Protein AF-A0AAV5RZD6-F1 (afdb_monomer_lite)

Secondary structure (DSSP, 8-state):
------PPPPPSS-PPP---EEEEEE-TTSTTTTTEETTEE-S---HHHHHHHHHHTTEEEEEEP--SHHHHHHHHHHHHHHTTT-SSEEEEEE---GGGGGGGTS-TTS------PPPP-------------------------------------SSSSTTSS-SS----THHHHHHHHTT---HHHHHTT------S-TTTHHHHTTS---HHHHHHHHHHHHT-SSHHHHHHHHHHHHHHHHHHHHHHHTTTT-TTEEEEEEEEEETT-TTTS-HHHHHHHHHHHHHHHHHH---PPEEEEEES-HHHHHHHHHHHHH-EEESS-TT-GGGGTT-SSPEEE---TT--EEE-S--S-HHHHHHHHHH-TTEEEEE-TTTTSSHHHHHHHHHS-GGGEEE---BTS----TTSGGGGTGGG---SS-SSSSEEE-HHHHTTS-GGGGGGEEETT---GGGHHHHHHHHHHHHT--HHHHHHHHHHHHHHHS--

pLDDT: mean 80.18, std 26.38, range [22.7, 98.88]

InterPro domains:
  IPR001130 3'-5' ssDNA/RNA exonuclease TatD-like [PF01026] (175-495)
  IPR001130 3'-5' ssDNA/RNA exonuclease TatD-like [cd01310] (241-495)
  IPR032466 Metal-dependent hydrolase [SSF51556] (19-496)
  IPR050891 TatD-type Metallo-dependent Hydrolase [PTHR10060] (20-494)

Structure (mmCIF, N/CA/C/O backbone):
data_AF-A0AAV5RZD6-F1
#
_entry.id   AF-A0AAV5RZD6-F1
#
loop_
_atom_site.group_PDB
_atom_site.id
_atom_site.type_symbol
_atom_site.label_atom_id
_atom_site.label_alt_id
_atom_site.label_comp_id
_atom_site.label_asym_id
_atom_site.label_entity_id
_atom_site.label_seq_id
_atom_site.pdbx_PDB_ins_code
_atom_site.Cartn_x
_atom_site.Cartn_y
_atom_site.Cartn_z
_atom_site.occupancy
_atom_site.B_iso_or_equiv
_atom_site.auth_seq_id
_atom_site.auth_comp_id
_atom_site.auth_asym_id
_atom_site.auth_atom_id
_atom_site.pdbx_PDB_model_num
ATOM 1 N N . MET A 1 1 ? -0.830 -40.159 2.255 1.00 34.69 1 MET A N 1
ATOM 2 C CA . MET A 1 1 ? -0.868 -40.076 0.776 1.00 34.69 1 MET A CA 1
ATOM 3 C C . MET A 1 1 ? -0.425 -38.681 0.371 1.00 34.69 1 MET A C 1
ATOM 5 O O . MET A 1 1 ? -0.918 -37.733 0.970 1.00 34.69 1 MET A O 1
ATOM 9 N N . SER A 1 2 ? 0.496 -38.542 -0.586 1.00 35.19 2 SER A N 1
ATOM 10 C CA . SER A 1 2 ? 0.876 -37.221 -1.109 1.00 35.19 2 SER A CA 1
ATOM 11 C C . SER A 1 2 ? -0.242 -36.677 -2.001 1.00 35.19 2 SER A C 1
ATOM 13 O O . SER A 1 2 ? -0.682 -37.373 -2.916 1.00 35.19 2 SER A O 1
ATOM 15 N N . LYS A 1 3 ? -0.715 -35.453 -1.739 1.00 37.97 3 LYS A N 1
ATOM 16 C CA . LYS A 1 3 ? -1.612 -34.739 -2.656 1.00 37.97 3 LYS A CA 1
ATOM 17 C C . LYS A 1 3 ? -0.750 -34.080 -3.731 1.00 37.97 3 LYS A C 1
ATOM 19 O O . LYS A 1 3 ? -0.113 -33.066 -3.464 1.00 37.97 3 LYS A O 1
ATOM 24 N N . GLN A 1 4 ? -0.722 -34.654 -4.933 1.00 37.75 4 GLN A N 1
ATOM 25 C CA . GLN A 1 4 ? -0.106 -33.988 -6.080 1.00 37.75 4 GLN A CA 1
ATOM 26 C C . GLN A 1 4 ? -0.839 -32.672 -6.365 1.00 37.75 4 GLN A C 1
ATOM 28 O O . GLN A 1 4 ? -2.060 -32.657 -6.522 1.00 37.75 4 GLN A O 1
ATOM 33 N N . ILE A 1 5 ? -0.082 -31.578 -6.444 1.00 41.69 5 ILE A N 1
ATOM 34 C CA . ILE A 1 5 ? -0.579 -30.296 -6.948 1.00 41.69 5 ILE A CA 1
ATOM 35 C C . ILE A 1 5 ? -0.879 -30.488 -8.447 1.00 41.69 5 ILE A C 1
ATOM 37 O O . ILE A 1 5 ? -0.025 -31.031 -9.159 1.00 41.69 5 ILE A O 1
ATOM 41 N N . PRO A 1 6 ? -2.068 -30.102 -8.948 1.00 45.06 6 PRO A N 1
ATOM 42 C CA . PRO A 1 6 ? -2.408 -30.285 -10.352 1.00 45.06 6 PRO A CA 1
ATOM 43 C C . PRO A 1 6 ? -1.520 -29.399 -11.232 1.00 45.06 6 PRO A C 1
ATOM 45 O O . PRO A 1 6 ? -1.616 -28.174 -11.192 1.00 45.06 6 PRO A O 1
ATOM 48 N N . ARG A 1 7 ? -0.664 -30.024 -12.049 1.00 51.38 7 ARG A N 1
ATOM 49 C CA . ARG A 1 7 ? 0.114 -29.317 -13.075 1.00 51.38 7 ARG A CA 1
ATOM 50 C C . ARG A 1 7 ? -0.834 -28.660 -14.074 1.00 51.38 7 ARG A C 1
ATOM 52 O O . ARG A 1 7 ? -1.718 -29.326 -14.612 1.00 51.38 7 ARG A O 1
ATOM 59 N N . TYR A 1 8 ? -0.610 -27.381 -14.359 1.00 62.25 8 TYR A N 1
ATOM 60 C CA . TYR A 1 8 ? -1.312 -26.683 -15.429 1.00 62.25 8 TYR A CA 1
ATOM 61 C C . TYR A 1 8 ? -0.941 -27.299 -16.785 1.00 62.25 8 TYR A C 1
ATOM 63 O O . TYR A 1 8 ? 0.228 -27.311 -17.172 1.00 62.25 8 TYR A O 1
ATOM 71 N N . LEU A 1 9 ? -1.938 -27.816 -17.504 1.00 49.22 9 LEU A N 1
ATOM 72 C CA . LEU A 1 9 ? -1.800 -28.187 -18.910 1.00 49.22 9 LEU A CA 1
ATOM 73 C C . LEU A 1 9 ? -2.199 -26.972 -19.762 1.00 49.22 9 LEU A C 1
ATOM 75 O O . LEU A 1 9 ? -3.281 -26.423 -19.533 1.00 49.22 9 LEU A O 1
ATOM 79 N N . PRO A 1 10 ? -1.366 -26.530 -20.721 1.00 47.91 10 PRO A N 1
ATOM 80 C CA . PRO A 1 10 ? -1.731 -25.431 -21.606 1.00 47.91 10 PRO A CA 1
ATOM 81 C C . PRO A 1 10 ? -2.919 -25.825 -22.505 1.00 47.91 10 PRO A C 1
ATOM 83 O O . PRO A 1 10 ? -3.055 -27.000 -22.860 1.00 47.91 10 PRO A O 1
ATOM 86 N N . PRO A 1 11 ? -3.785 -24.866 -22.882 1.00 48.25 11 PRO A N 1
ATOM 87 C CA . PRO A 1 11 ? -4.905 -25.127 -23.782 1.00 48.25 11 PRO A CA 1
ATOM 88 C C . PRO A 1 11 ? -4.427 -25.503 -25.200 1.00 48.25 11 PRO A C 1
ATOM 90 O O . PRO A 1 11 ? -3.323 -25.117 -25.594 1.00 48.25 11 PRO A O 1
ATOM 93 N N . PRO A 1 12 ? -5.249 -26.232 -25.980 1.00 54.62 12 PRO A N 1
ATOM 94 C CA . PRO A 1 12 ? -4.959 -26.512 -27.384 1.00 54.62 12 PRO A CA 1
ATOM 95 C C . PRO A 1 12 ? -5.005 -25.227 -28.230 1.00 54.62 12 PRO A C 1
ATOM 97 O O . PRO A 1 12 ? -5.844 -24.361 -27.997 1.00 54.62 12 PRO A O 1
ATOM 100 N N . ASP A 1 13 ? -4.102 -25.165 -29.211 1.00 52.75 13 ASP A N 1
ATOM 101 C CA . ASP A 1 13 ? -3.718 -24.012 -30.043 1.00 52.75 13 ASP A CA 1
ATOM 102 C C . ASP A 1 13 ? -3.213 -22.756 -29.287 1.00 52.75 13 ASP A C 1
ATOM 104 O O . ASP A 1 13 ? -3.977 -22.041 -28.630 1.00 52.75 13 ASP A O 1
ATOM 108 N N . PRO A 1 14 ? -1.908 -22.420 -29.399 1.00 51.06 14 PRO A N 1
ATOM 109 C CA . PRO A 1 14 ? -1.329 -21.295 -28.684 1.00 51.06 14 PRO A CA 1
ATOM 110 C C . PRO A 1 14 ? -1.599 -19.962 -29.395 1.00 51.06 14 PRO A C 1
ATOM 112 O O . PRO A 1 14 ? -0.888 -19.563 -30.318 1.00 51.06 14 PRO A O 1
ATOM 115 N N . GLN A 1 15 ? -2.526 -19.177 -28.842 1.00 55.84 15 GLN A N 1
ATOM 116 C CA . GLN A 1 15 ? -2.281 -17.733 -28.762 1.00 55.84 15 GLN A CA 1
ATOM 117 C C . GLN A 1 15 ? -0.911 -17.534 -28.081 1.00 55.84 15 GLN A C 1
ATOM 119 O O . GLN A 1 15 ? -0.702 -18.110 -27.007 1.00 55.84 15 GLN A O 1
ATOM 124 N N . PRO A 1 16 ? 0.037 -16.776 -28.666 1.00 71.44 16 PRO A N 1
ATOM 125 C CA . PRO A 1 16 ? 1.354 -16.598 -28.066 1.00 71.44 16 PRO A CA 1
ATOM 126 C C . PRO A 1 16 ? 1.201 -15.958 -26.683 1.00 71.44 16 PRO A C 1
ATOM 128 O O . PRO A 1 16 ? 0.527 -14.935 -26.536 1.00 71.44 16 PRO A O 1
ATOM 131 N N . TYR A 1 17 ? 1.799 -16.583 -25.664 1.00 80.00 17 TYR A N 1
ATOM 132 C CA . TYR A 1 17 ? 1.647 -16.148 -24.277 1.00 80.00 17 TYR A CA 1
ATOM 133 C C . TYR A 1 17 ? 2.052 -14.676 -24.125 1.00 80.00 17 TYR A C 1
ATOM 135 O O . TYR A 1 17 ? 3.181 -14.287 -24.424 1.00 80.00 17 TYR A O 1
ATOM 143 N N . SER A 1 18 ? 1.113 -13.854 -23.652 1.00 86.38 18 SER A N 1
ATOM 144 C CA . SER A 1 18 ? 1.343 -12.442 -23.365 1.00 86.38 18 SER A CA 1
ATOM 145 C C . SER A 1 18 ? 1.209 -12.228 -21.859 1.00 86.38 18 SER A C 1
ATOM 147 O O . SER A 1 18 ? 0.095 -12.370 -21.341 1.00 86.38 18 SER A O 1
ATOM 149 N N . PRO A 1 19 ? 2.297 -11.884 -21.143 1.00 92.50 19 PRO A N 1
ATOM 150 C CA . PRO A 1 19 ? 2.231 -11.664 -19.707 1.00 92.50 19 PRO A CA 1
ATOM 151 C C . PRO A 1 19 ? 1.311 -10.488 -19.356 1.00 92.50 19 PRO A C 1
ATOM 153 O O . PRO A 1 19 ? 0.953 -9.634 -20.186 1.00 92.50 19 PRO A O 1
ATOM 156 N N . ARG A 1 20 ? 0.888 -10.468 -18.093 1.00 95.81 20 ARG A N 1
ATOM 157 C CA . ARG A 1 20 ? -0.020 -9.467 -17.537 1.00 95.81 20 ARG A CA 1
ATOM 158 C C . ARG A 1 20 ? 0.435 -9.133 -16.127 1.00 95.81 20 ARG A C 1
ATOM 160 O O . ARG A 1 20 ? 0.217 -9.920 -15.214 1.00 95.81 20 ARG A O 1
ATOM 167 N N . TYR A 1 21 ? 1.061 -7.975 -15.958 1.00 98.12 21 TYR A N 1
ATOM 168 C CA . TYR A 1 21 ? 1.438 -7.499 -14.632 1.00 98.12 21 TYR A CA 1
ATOM 169 C C . TYR A 1 21 ? 0.338 -6.596 -14.068 1.00 98.12 21 TYR A C 1
ATOM 171 O O . TYR A 1 21 ? -0.184 -5.719 -14.766 1.00 98.12 21 TYR A O 1
ATOM 179 N N . TYR A 1 22 ? -0.005 -6.841 -12.808 1.00 98.75 22 TYR A N 1
ATOM 180 C CA . TYR A 1 22 ? -0.752 -5.934 -11.948 1.00 98.75 22 TYR A CA 1
ATOM 181 C C . TYR A 1 22 ? 0.260 -5.478 -10.900 1.00 98.75 22 TYR A C 1
ATOM 183 O O . TYR A 1 22 ? 0.656 -6.296 -10.074 1.00 98.75 22 TYR A O 1
ATOM 191 N N . ASP A 1 23 ? 0.703 -4.226 -10.968 1.00 98.81 23 ASP A N 1
ATOM 192 C CA . ASP A 1 23 ? 1.562 -3.633 -9.937 1.00 98.81 23 ASP A CA 1
ATOM 193 C C . ASP A 1 23 ? 0.666 -3.163 -8.785 1.00 98.81 23 ASP A C 1
ATOM 195 O O . ASP A 1 23 ? -0.265 -2.385 -9.028 1.00 98.81 23 ASP A O 1
ATOM 199 N N . ILE A 1 24 ? 0.852 -3.700 -7.575 1.00 98.75 24 ILE A N 1
ATOM 200 C CA . ILE A 1 24 ? -0.034 -3.383 -6.442 1.00 98.75 24 ILE A CA 1
ATOM 201 C C . ILE A 1 24 ? 0.401 -2.145 -5.641 1.00 98.75 24 ILE A C 1
ATOM 203 O O . ILE A 1 24 ? -0.408 -1.661 -4.859 1.00 98.75 24 ILE A O 1
ATOM 207 N N . GLY A 1 25 ? 1.616 -1.628 -5.850 1.00 97.69 25 GLY A N 1
ATOM 208 C CA . GLY A 1 25 ? 2.176 -0.510 -5.087 1.00 97.69 25 GLY A CA 1
ATOM 209 C C . GLY A 1 25 ? 2.971 0.428 -5.987 1.00 97.69 25 GLY A C 1
ATOM 210 O O . GLY A 1 25 ? 4.081 0.105 -6.416 1.00 97.69 25 GLY A O 1
ATOM 211 N N . MET A 1 26 ? 2.390 1.589 -6.296 1.00 97.50 26 MET A N 1
ATOM 212 C CA . MET A 1 26 ? 2.958 2.570 -7.221 1.00 97.50 26 MET A CA 1
ATOM 213 C C . MET A 1 26 ? 2.661 4.007 -6.772 1.00 97.50 26 MET A C 1
ATOM 215 O O . MET A 1 26 ? 1.547 4.514 -6.931 1.00 97.50 26 MET A O 1
ATOM 219 N N . ASN A 1 27 ? 3.698 4.699 -6.305 1.00 97.38 27 ASN A N 1
ATOM 220 C CA . ASN A 1 27 ? 3.631 6.041 -5.729 1.00 97.38 27 ASN A CA 1
ATOM 221 C C . ASN A 1 27 ? 3.638 7.120 -6.835 1.00 97.38 27 ASN A C 1
ATOM 223 O O . ASN A 1 27 ? 4.553 7.936 -6.932 1.00 97.38 27 ASN A O 1
ATOM 227 N N . LEU A 1 28 ? 2.654 7.104 -7.746 1.00 96.62 28 LEU A N 1
ATOM 228 C CA . LEU A 1 28 ? 2.636 7.974 -8.942 1.00 96.62 28 LEU A CA 1
ATOM 229 C C . LEU A 1 28 ? 2.503 9.478 -8.619 1.00 96.62 28 LEU A C 1
ATOM 231 O O . LEU A 1 28 ? 2.850 10.325 -9.445 1.00 96.62 28 LEU A O 1
ATOM 235 N N . THR A 1 29 ? 2.026 9.811 -7.422 1.00 95.69 29 THR A N 1
ATOM 236 C CA . THR A 1 29 ? 2.018 11.163 -6.846 1.00 95.69 29 THR A CA 1
ATOM 237 C C . THR A 1 29 ? 3.412 11.700 -6.521 1.00 95.69 29 THR A C 1
ATOM 239 O O . THR A 1 29 ? 3.565 12.924 -6.461 1.00 95.69 29 THR A O 1
ATOM 242 N N . ASP A 1 30 ? 4.423 10.832 -6.377 1.00 96.56 30 ASP A N 1
ATOM 243 C CA . ASP A 1 30 ? 5.760 11.228 -5.942 1.00 96.56 30 ASP A CA 1
ATOM 244 C C . ASP A 1 30 ? 6.400 12.303 -6.840 1.00 96.56 30 ASP A C 1
ATOM 246 O O . ASP A 1 30 ? 6.310 12.332 -8.077 1.00 96.56 30 ASP A O 1
ATOM 250 N N . THR A 1 31 ? 7.112 13.202 -6.165 1.00 96.56 31 THR A N 1
ATOM 251 C CA . THR A 1 31 ? 7.762 14.378 -6.739 1.00 96.56 31 THR A CA 1
ATOM 252 C C . THR A 1 31 ? 8.726 14.047 -7.890 1.00 96.56 31 THR A C 1
ATOM 254 O O . THR A 1 31 ? 8.816 14.829 -8.842 1.00 96.56 31 THR A O 1
ATOM 257 N N . MET A 1 32 ? 9.357 12.867 -7.903 1.00 98.06 32 MET A N 1
ATOM 258 C CA . MET A 1 32 ? 10.262 12.419 -8.966 1.00 98.06 32 MET A CA 1
ATOM 259 C C . MET A 1 32 ? 9.551 12.145 -10.297 1.00 98.06 32 MET A C 1
ATOM 261 O O . MET A 1 32 ? 10.177 12.293 -11.351 1.00 98.06 32 MET A O 1
ATOM 265 N N . PHE A 1 33 ? 8.258 11.803 -10.303 1.00 97.75 33 PHE A N 1
ATOM 266 C CA . PHE A 1 33 ? 7.456 11.689 -11.536 1.00 97.75 33 PHE A CA 1
ATOM 267 C C . PHE A 1 33 ? 6.948 13.050 -12.034 1.00 97.75 33 PHE A C 1
ATOM 269 O O . PHE A 1 33 ? 6.760 13.251 -13.238 1.00 97.75 33 PHE A O 1
ATOM 276 N N . ARG A 1 34 ? 6.840 14.029 -11.125 1.00 96.94 34 ARG A N 1
ATOM 277 C CA . ARG A 1 34 ? 6.717 15.461 -11.453 1.00 96.94 34 ARG A CA 1
ATOM 278 C C . ARG A 1 34 ? 8.063 16.097 -11.862 1.00 96.94 34 ARG A C 1
ATOM 280 O O . ARG A 1 34 ? 8.082 17.252 -12.280 1.00 96.94 34 ARG A O 1
ATOM 287 N N . GLY A 1 35 ? 9.171 15.351 -11.796 1.00 97.12 35 GLY A N 1
ATOM 288 C CA . GLY A 1 35 ? 10.519 15.781 -12.188 1.00 97.12 35 GLY A CA 1
ATOM 289 C C . GLY A 1 35 ? 11.259 16.641 -11.156 1.00 97.12 35 GLY A C 1
ATOM 290 O O . GLY A 1 35 ? 12.258 17.288 -11.491 1.00 97.12 35 GLY A O 1
ATOM 291 N N . ILE A 1 36 ? 10.783 16.634 -9.911 1.00 97.94 36 ILE A N 1
ATOM 292 C CA . ILE A 1 36 ? 11.362 17.295 -8.739 1.00 97.94 36 ILE A CA 1
ATOM 293 C C . ILE A 1 36 ? 12.162 16.259 -7.938 1.00 97.94 36 ILE A C 1
ATOM 295 O O . ILE A 1 36 ? 11.729 15.128 -7.767 1.00 97.94 36 ILE A O 1
ATOM 299 N N . TYR A 1 37 ? 13.349 16.626 -7.455 1.00 96.38 37 TYR A N 1
ATOM 300 C CA . TYR A 1 37 ? 14.196 15.745 -6.646 1.00 96.38 37 TYR A CA 1
ATOM 301 C C . TYR A 1 37 ? 14.869 16.565 -5.545 1.00 96.38 37 TYR A C 1
ATOM 303 O O . TYR A 1 37 ? 15.659 17.457 -5.860 1.00 96.38 37 TYR A O 1
ATOM 311 N N . HIS A 1 38 ? 14.596 16.238 -4.277 1.00 92.62 38 HIS A N 1
ATOM 312 C CA . HIS A 1 38 ? 15.053 17.000 -3.100 1.00 92.62 38 HIS A CA 1
ATOM 313 C C . HIS A 1 38 ? 14.680 18.494 -3.228 1.00 92.62 38 HIS A C 1
ATOM 315 O O . HIS A 1 38 ? 15.542 19.362 -3.342 1.00 92.62 38 HIS A O 1
ATOM 321 N N . GLY A 1 39 ? 13.379 18.775 -3.374 1.00 94.12 39 GLY A N 1
ATOM 322 C CA . GLY A 1 39 ? 12.822 20.126 -3.557 1.00 94.12 39 GLY A CA 1
ATOM 323 C C . GLY A 1 39 ? 13.102 20.803 -4.910 1.00 94.12 39 GLY A C 1
ATOM 324 O O . GLY A 1 39 ? 12.415 21.753 -5.271 1.00 94.12 39 GLY A O 1
ATOM 325 N N . LYS A 1 40 ? 14.068 20.323 -5.706 1.00 97.00 40 LYS A N 1
ATOM 326 C CA . LYS A 1 40 ? 14.514 20.994 -6.939 1.00 97.00 40 LYS A CA 1
ATOM 327 C C . LYS A 1 40 ? 13.950 20.365 -8.214 1.00 97.00 40 LYS A C 1
ATOM 329 O O . LYS A 1 40 ? 14.150 19.177 -8.460 1.00 97.00 40 LYS A O 1
ATOM 334 N N . GLN A 1 41 ? 13.334 21.176 -9.077 1.00 97.94 41 GLN A N 1
ATOM 335 C CA . GLN A 1 41 ? 12.940 20.782 -10.436 1.00 97.94 41 GLN A CA 1
ATOM 336 C C . GLN A 1 41 ? 14.182 20.469 -11.298 1.00 97.94 41 GLN A C 1
ATOM 338 O O . GLN A 1 41 ? 15.112 21.275 -11.371 1.00 97.94 41 GLN A O 1
ATOM 343 N N . TYR A 1 42 ? 14.195 19.317 -11.977 1.00 97.81 42 TYR A N 1
ATOM 344 C CA . TYR A 1 42 ? 15.262 18.905 -12.908 1.00 97.81 42 TYR A CA 1
ATOM 345 C C . TYR A 1 42 ? 14.778 18.659 -14.341 1.00 97.81 42 TYR A C 1
ATOM 347 O O . TYR A 1 42 ? 15.563 18.813 -15.275 1.00 97.81 42 TYR A O 1
ATOM 355 N N . HIS A 1 43 ? 13.517 18.267 -14.516 1.00 97.75 43 HIS A N 1
ATOM 356 C CA . HIS A 1 43 ? 12.842 18.105 -15.806 1.00 97.75 43 HIS A CA 1
ATOM 357 C C . HIS A 1 43 ? 11.336 18.338 -15.631 1.00 97.75 43 HIS A C 1
ATOM 359 O O . HIS A 1 43 ? 10.850 18.312 -14.506 1.00 97.75 43 HIS A O 1
ATOM 365 N N . ALA A 1 44 ? 10.589 18.571 -16.713 1.00 97.69 44 ALA A N 1
ATOM 366 C CA . ALA A 1 44 ? 9.122 18.580 -16.660 1.00 97.69 44 ALA A CA 1
ATOM 367 C C . ALA A 1 44 ? 8.568 17.180 -16.291 1.00 97.69 44 ALA A C 1
ATOM 369 O O . ALA A 1 44 ? 9.280 16.193 -16.504 1.00 97.69 44 ALA A O 1
ATOM 370 N N . PRO A 1 45 ? 7.321 17.052 -15.796 1.00 97.38 45 PRO A N 1
ATOM 371 C CA . PRO A 1 45 ? 6.704 15.752 -15.516 1.00 97.38 45 PRO A CA 1
ATOM 372 C C . PRO A 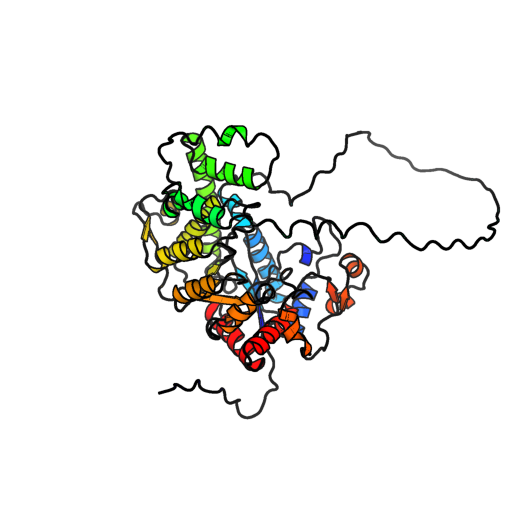1 45 ? 6.738 14.793 -16.719 1.00 97.38 45 PRO A C 1
ATOM 374 O O . PRO A 1 45 ? 6.555 15.225 -17.862 1.00 97.38 45 PRO A O 1
ATOM 377 N N . ASP A 1 46 ? 6.944 13.496 -16.469 1.00 97.44 46 ASP A N 1
ATOM 378 C CA . ASP A 1 46 ? 7.004 12.436 -17.498 1.00 97.44 46 ASP A CA 1
ATOM 379 C C . ASP A 1 46 ? 6.064 11.246 -17.226 1.00 97.44 46 ASP A C 1
ATOM 381 O O . ASP A 1 46 ? 6.270 10.142 -17.721 1.00 97.44 46 ASP A O 1
ATOM 385 N N . ILE A 1 47 ? 4.995 11.480 -16.455 1.00 97.19 47 ILE A N 1
ATOM 386 C CA . ILE A 1 47 ? 3.943 10.491 -16.157 1.00 97.19 47 ILE A CA 1
ATOM 387 C C . ILE A 1 47 ? 3.389 9.790 -17.421 1.00 97.19 47 ILE A C 1
ATOM 389 O O . ILE A 1 47 ? 3.299 8.561 -17.397 1.00 97.19 47 ILE A O 1
ATOM 393 N N . PRO A 1 48 ? 3.051 10.477 -18.537 1.00 96.44 48 PRO A N 1
ATOM 394 C CA . PRO A 1 48 ? 2.575 9.800 -19.749 1.00 96.44 48 PRO A CA 1
ATOM 395 C C . PRO A 1 48 ? 3.588 8.792 -20.307 1.00 96.44 48 PRO A C 1
ATOM 397 O O . PRO A 1 48 ? 3.216 7.696 -20.732 1.00 96.44 48 PRO A O 1
ATOM 400 N N . GLU A 1 49 ? 4.873 9.139 -20.267 1.00 96.94 49 GLU A N 1
ATOM 401 C CA . GLU A 1 49 ? 5.964 8.284 -20.707 1.00 96.94 49 GLU A CA 1
ATOM 402 C C . GLU A 1 49 ? 6.195 7.119 -19.734 1.00 96.94 49 GLU A C 1
ATOM 404 O O . GLU A 1 49 ? 6.301 5.992 -20.205 1.00 96.94 49 GLU A O 1
ATOM 409 N N . VAL A 1 50 ? 6.164 7.332 -18.409 1.00 97.75 50 VAL A N 1
ATOM 410 C CA . VAL A 1 50 ? 6.210 6.253 -17.391 1.00 97.75 50 VAL A CA 1
ATOM 411 C C . VAL A 1 50 ? 5.086 5.235 -17.623 1.00 97.75 50 VAL A C 1
ATOM 413 O O . VAL A 1 50 ? 5.329 4.028 -17.685 1.00 97.75 50 VAL A O 1
ATOM 416 N N . LEU A 1 51 ? 3.847 5.706 -17.802 1.00 97.88 51 LEU A N 1
ATOM 417 C CA . LEU A 1 51 ? 2.684 4.838 -18.010 1.00 97.88 51 LEU A CA 1
ATOM 418 C C . LEU A 1 51 ? 2.752 4.096 -19.353 1.00 97.88 51 LEU A C 1
ATOM 420 O O . LEU A 1 51 ? 2.393 2.916 -19.424 1.00 97.88 51 LEU A O 1
ATOM 424 N N . LYS A 1 52 ? 3.263 4.736 -20.415 1.00 96.19 52 LYS A N 1
ATOM 425 C CA . LYS A 1 52 ? 3.533 4.049 -21.686 1.00 96.19 52 LYS A CA 1
ATOM 426 C C . LYS A 1 52 ? 4.643 3.006 -21.541 1.00 96.19 52 LYS A C 1
ATOM 428 O O . LYS A 1 52 ? 4.439 1.870 -21.970 1.00 96.19 52 LYS A O 1
ATOM 433 N N . ARG A 1 53 ? 5.756 3.335 -20.878 1.00 95.81 53 ARG A N 1
ATOM 434 C CA . ARG A 1 53 ? 6.846 2.391 -20.591 1.00 95.81 53 ARG A CA 1
ATOM 435 C C . ARG A 1 53 ? 6.332 1.170 -19.827 1.00 95.81 53 ARG A C 1
ATOM 437 O O . ARG A 1 53 ? 6.699 0.048 -20.172 1.00 95.81 53 ARG A O 1
ATOM 444 N N . ALA A 1 54 ? 5.429 1.360 -18.862 1.00 96.06 54 ALA A N 1
ATOM 445 C CA . ALA A 1 54 ? 4.754 0.277 -18.143 1.00 96.06 54 ALA A CA 1
ATOM 446 C C . ALA A 1 54 ? 3.893 -0.601 -19.071 1.00 96.06 54 ALA A C 1
ATOM 448 O O . ALA A 1 54 ? 4.026 -1.828 -19.063 1.00 96.06 54 ALA A O 1
ATOM 449 N N . ARG A 1 55 ? 3.058 0.007 -19.927 1.00 95.62 55 ARG A N 1
ATOM 450 C CA . ARG A 1 55 ? 2.228 -0.727 -20.900 1.00 95.62 55 ARG A CA 1
ATOM 451 C C . ARG A 1 55 ? 3.060 -1.566 -21.869 1.00 95.62 55 ARG A C 1
ATOM 453 O O . ARG A 1 55 ? 2.716 -2.721 -22.128 1.00 95.62 55 ARG A O 1
ATOM 460 N N . ASP A 1 56 ? 4.144 -0.996 -22.383 1.00 93.44 56 ASP A N 1
ATOM 461 C CA . ASP A 1 56 ? 5.059 -1.642 -23.330 1.00 93.44 56 ASP A CA 1
ATOM 462 C C . ASP A 1 56 ? 5.885 -2.771 -22.665 1.00 93.44 56 ASP A C 1
ATOM 464 O O . ASP A 1 56 ? 6.385 -3.675 -23.339 1.00 93.44 56 ASP A O 1
ATOM 468 N N . ARG A 1 57 ? 5.970 -2.788 -21.323 1.00 92.44 57 ARG A N 1
ATOM 469 C CA . ARG A 1 57 ? 6.452 -3.925 -20.512 1.00 92.44 57 ARG A CA 1
ATOM 470 C C . ARG A 1 57 ? 5.320 -4.789 -19.933 1.00 92.44 57 ARG A C 1
ATOM 472 O O . ARG A 1 57 ? 5.492 -5.479 -18.935 1.00 92.44 57 ARG A O 1
ATOM 479 N N . HIS A 1 58 ? 4.165 -4.805 -20.601 1.00 95.00 58 HIS A N 1
ATOM 480 C CA . HIS A 1 58 ? 3.007 -5.663 -20.317 1.00 95.00 58 HIS A CA 1
ATOM 481 C C . HIS A 1 58 ? 2.300 -5.442 -18.969 1.00 95.00 58 HIS A C 1
ATOM 483 O O . HIS A 1 58 ? 1.444 -6.252 -18.587 1.00 95.00 58 HIS A O 1
ATOM 489 N N . VAL A 1 59 ? 2.577 -4.335 -18.275 1.00 97.12 59 VAL A N 1
ATOM 490 C CA . VAL A 1 59 ? 1.736 -3.895 -17.158 1.00 97.12 59 VAL A CA 1
ATOM 491 C C . VAL A 1 59 ? 0.357 -3.545 -17.706 1.00 97.12 59 VAL A C 1
ATOM 493 O O . VAL A 1 59 ? 0.214 -2.868 -18.729 1.00 97.12 59 VAL A O 1
ATOM 496 N N . ARG A 1 60 ? -0.680 -4.087 -17.069 1.00 97.81 60 ARG A N 1
ATOM 497 C CA . ARG A 1 60 ? -2.079 -3.887 -17.471 1.00 97.81 60 ARG A CA 1
ATOM 498 C C . ARG A 1 60 ? -2.809 -2.994 -16.486 1.00 97.81 60 ARG A C 1
ATOM 500 O O . ARG A 1 60 ? -3.633 -2.200 -16.932 1.00 97.81 60 ARG A O 1
ATOM 507 N N . THR A 1 61 ? -2.450 -3.099 -15.209 1.00 98.50 61 THR A N 1
ATOM 508 C CA . THR A 1 61 ? -3.105 -2.424 -14.092 1.00 98.50 61 THR A CA 1
ATOM 509 C C . THR A 1 61 ? -2.064 -1.928 -13.088 1.00 98.50 61 THR A C 1
ATOM 511 O O . THR A 1 61 ? -1.089 -2.633 -12.827 1.00 98.50 61 THR A O 1
ATOM 514 N N . LEU A 1 62 ? -2.288 -0.736 -12.538 1.00 98.69 62 LEU A N 1
ATOM 515 C CA . LEU A 1 62 ? -1.574 -0.170 -11.394 1.00 98.69 62 LEU A CA 1
ATOM 516 C C . LEU A 1 62 ? -2.586 0.090 -10.273 1.00 98.69 62 LEU A C 1
ATOM 518 O O . LEU A 1 62 ? -3.622 0.708 -10.533 1.00 98.69 62 LEU A O 1
ATOM 522 N N . LEU A 1 63 ? -2.280 -0.328 -9.047 1.00 98.81 63 LEU A N 1
ATOM 523 C CA . LEU A 1 63 ? -2.872 0.252 -7.843 1.00 98.81 63 LEU A CA 1
ATOM 524 C C . LEU A 1 63 ? -1.926 1.346 -7.341 1.00 98.81 63 LEU A C 1
ATOM 526 O O . LEU A 1 63 ? -0.751 1.099 -7.085 1.00 98.81 63 LEU A O 1
ATOM 530 N N . LEU A 1 64 ? -2.441 2.568 -7.287 1.00 98.62 64 LEU A N 1
ATOM 531 C CA . LEU A 1 64 ? -1.702 3.751 -6.881 1.00 98.62 64 LEU A CA 1
ATOM 532 C C . LEU A 1 64 ? -1.921 4.016 -5.391 1.00 98.62 64 LEU A C 1
ATOM 534 O O . LEU A 1 64 ? -3.059 3.961 -4.917 1.00 98.62 64 LEU A O 1
ATOM 538 N N . THR A 1 65 ? -0.840 4.307 -4.680 1.00 97.69 65 THR A N 1
ATOM 539 C CA . THR A 1 65 ? -0.808 4.512 -3.229 1.00 97.69 65 THR A CA 1
ATOM 540 C C . THR A 1 65 ? -1.092 5.967 -2.858 1.00 97.69 65 THR A C 1
ATOM 542 O O . THR A 1 65 ? -0.559 6.891 -3.470 1.00 97.69 65 THR A O 1
ATOM 545 N N . GLY A 1 66 ? -1.956 6.169 -1.861 1.00 96.81 66 GLY A N 1
ATOM 546 C CA . GLY A 1 66 ? -2.157 7.447 -1.176 1.00 96.81 66 GLY A CA 1
ATOM 547 C C . GLY A 1 66 ? -1.708 7.336 0.280 1.00 96.81 66 GLY A C 1
ATOM 548 O O . GLY A 1 66 ? -2.210 6.469 0.999 1.00 96.81 66 GLY A O 1
ATOM 549 N N . SER A 1 67 ? -0.776 8.198 0.700 1.00 96.25 67 SER A N 1
ATOM 550 C CA . SER A 1 67 ? -0.113 8.123 2.015 1.00 96.25 67 SER A CA 1
ATOM 551 C C . SER A 1 67 ? -0.684 9.094 3.057 1.00 96.25 67 SER A C 1
ATOM 553 O O . SER A 1 67 ? -0.315 9.020 4.226 1.00 96.25 67 SER A O 1
ATOM 555 N N . SER A 1 68 ? -1.559 10.017 2.654 1.00 97.75 68 SER A N 1
ATOM 556 C CA . SER A 1 68 ? -2.227 10.991 3.529 1.00 97.75 68 SER A CA 1
ATOM 557 C C . SER A 1 68 ? -3.619 11.349 3.003 1.00 97.75 68 SER A C 1
ATOM 559 O O . SER A 1 68 ? -3.971 11.015 1.864 1.00 97.75 68 SER A O 1
ATOM 561 N N . ILE A 1 69 ? -4.416 12.071 3.796 1.00 97.38 69 ILE A N 1
ATOM 562 C CA . ILE A 1 69 ? -5.730 12.592 3.392 1.00 97.38 69 ILE A CA 1
ATOM 563 C C . ILE A 1 69 ? -5.592 13.485 2.151 1.00 97.38 69 ILE A C 1
ATOM 565 O O . ILE A 1 69 ? -6.337 13.312 1.185 1.00 97.38 69 ILE A O 1
ATOM 569 N N . GLU A 1 70 ? -4.636 14.417 2.146 1.00 95.19 70 GLU A N 1
ATOM 570 C CA . GLU A 1 70 ? -4.438 15.348 1.025 1.00 95.19 70 GLU A CA 1
ATOM 571 C C . GLU A 1 70 ? -3.791 14.670 -0.192 1.00 95.19 70 GLU A C 1
ATOM 573 O O . GLU A 1 70 ? -4.246 14.869 -1.320 1.00 95.19 70 GLU A O 1
ATOM 578 N N . GLU A 1 71 ? -2.809 13.782 -0.007 1.00 96.00 71 GLU A N 1
ATOM 579 C CA . GLU A 1 71 ? -2.259 13.026 -1.137 1.00 96.00 71 GLU A CA 1
ATOM 580 C C . GLU A 1 71 ? -3.329 12.130 -1.776 1.00 96.00 71 GLU A C 1
ATOM 582 O O . GLU A 1 71 ? -3.437 12.082 -3.002 1.00 96.00 71 GLU A O 1
ATOM 587 N N . SER A 1 72 ? -4.200 11.515 -0.969 1.00 98.19 72 SER A N 1
ATOM 588 C CA . SER A 1 72 ? -5.364 10.770 -1.459 1.00 98.19 72 SER A CA 1
ATOM 589 C C . SER A 1 72 ? -6.293 11.651 -2.309 1.00 98.19 72 SER A C 1
ATOM 591 O O . SER A 1 72 ? -6.781 11.203 -3.349 1.00 98.19 72 SER A O 1
ATOM 593 N N . ARG A 1 73 ? -6.517 12.924 -1.937 1.00 97.88 73 ARG A N 1
ATOM 594 C CA . ARG A 1 73 ? -7.297 13.883 -2.752 1.00 97.88 73 ARG A CA 1
ATOM 595 C C . ARG A 1 73 ? -6.612 14.186 -4.085 1.00 97.88 73 ARG A C 1
ATOM 597 O O . ARG A 1 73 ? -7.268 14.132 -5.131 1.00 97.88 73 ARG A O 1
ATOM 604 N N . GLN A 1 74 ? -5.306 14.458 -4.071 1.00 96.75 74 GLN A N 1
ATOM 605 C CA . GLN A 1 74 ? -4.529 14.698 -5.293 1.00 96.75 74 GLN A CA 1
ATOM 606 C C . GLN A 1 74 ? -4.506 13.467 -6.203 1.00 96.75 74 GLN A C 1
ATOM 608 O O . GLN A 1 74 ? -4.631 13.603 -7.422 1.00 96.75 74 GLN A O 1
ATOM 613 N N . LEU A 1 75 ? -4.410 12.271 -5.624 1.00 97.44 75 LEU A N 1
ATOM 614 C CA . LEU A 1 75 ? -4.422 11.005 -6.342 1.00 97.44 75 LEU A CA 1
ATOM 615 C C . LEU A 1 75 ? -5.777 10.726 -7.005 1.00 97.44 75 LEU A C 1
ATOM 617 O O . LEU A 1 75 ? -5.810 10.400 -8.192 1.00 97.44 75 LEU A O 1
ATOM 621 N N . ILE A 1 76 ? -6.892 10.921 -6.293 1.00 98.25 76 ILE A N 1
ATOM 622 C CA . ILE A 1 76 ? -8.251 10.808 -6.856 1.00 98.25 76 ILE A CA 1
ATOM 623 C C . ILE A 1 76 ? -8.409 11.743 -8.065 1.00 98.25 76 ILE A C 1
ATOM 625 O O . ILE A 1 76 ? -8.895 11.327 -9.120 1.00 98.25 76 ILE A O 1
ATOM 629 N N . SER A 1 77 ? -7.950 12.993 -7.938 1.00 97.44 77 SER A N 1
ATOM 630 C CA . SER A 1 77 ? -7.959 13.978 -9.028 1.00 97.44 77 SER A CA 1
ATOM 631 C C . SER A 1 77 ? -7.090 13.533 -10.216 1.00 97.44 77 SER A C 1
ATOM 633 O O . SER A 1 77 ? -7.527 13.576 -11.370 1.00 97.44 77 SER A O 1
ATOM 635 N N . MET A 1 78 ? -5.887 13.014 -9.945 1.00 96.44 78 MET A N 1
ATOM 636 C CA . MET A 1 78 ? -4.967 12.506 -10.966 1.00 96.44 78 MET A CA 1
ATOM 637 C C . MET A 1 78 ? -5.546 11.300 -11.721 1.00 96.44 78 MET A C 1
ATOM 639 O O . MET A 1 78 ? -5.508 11.278 -12.952 1.00 96.44 78 MET A O 1
ATOM 643 N N . VAL A 1 79 ? -6.125 10.319 -11.020 1.00 97.44 79 VAL A N 1
ATOM 644 C CA . VAL A 1 79 ? -6.761 9.146 -11.643 1.00 97.44 79 VAL A CA 1
ATOM 645 C C . VAL A 1 79 ? -7.951 9.564 -12.502 1.00 97.44 79 VAL A C 1
ATOM 647 O O . VAL A 1 79 ? -8.074 9.083 -13.629 1.00 97.44 79 VAL A O 1
ATOM 650 N N . ALA A 1 80 ? -8.787 10.493 -12.027 1.00 96.56 80 ALA A N 1
ATOM 651 C CA . ALA A 1 80 ? -9.902 11.025 -12.806 1.00 96.56 80 ALA A CA 1
ATOM 652 C C . ALA A 1 80 ? -9.428 11.715 -14.100 1.00 96.56 80 ALA A C 1
ATOM 654 O O . ALA A 1 80 ? -9.969 11.434 -15.172 1.00 96.56 80 ALA A O 1
ATOM 655 N N . GLY A 1 81 ? -8.385 12.550 -14.027 1.00 96.38 81 GLY A N 1
ATOM 656 C CA . GLY A 1 81 ? -7.800 13.224 -15.193 1.00 96.38 81 GLY A CA 1
ATOM 657 C C . GLY A 1 81 ? -7.118 12.274 -16.188 1.00 96.38 81 GLY A C 1
ATOM 658 O O . GLY A 1 81 ? -7.221 12.464 -17.399 1.00 96.38 81 GLY A O 1
ATOM 659 N N . LEU A 1 82 ? -6.461 11.216 -15.703 1.00 95.25 82 LEU A N 1
ATOM 660 C CA . LEU A 1 82 ? -5.768 10.229 -16.541 1.00 95.25 82 LEU A CA 1
ATOM 661 C C . LEU A 1 82 ? -6.686 9.123 -17.096 1.00 95.25 82 LEU A C 1
ATOM 663 O O . LEU A 1 82 ? -6.266 8.390 -17.992 1.00 95.25 82 LEU A O 1
ATOM 667 N N . LYS A 1 83 ? -7.929 9.000 -16.612 1.00 89.19 83 LYS A N 1
ATOM 668 C CA . LYS A 1 83 ? -8.844 7.861 -16.846 1.00 89.19 83 LYS A CA 1
ATOM 669 C C . LYS A 1 83 ? -9.023 7.446 -18.312 1.00 89.19 83 LYS A C 1
ATOM 671 O O . LYS A 1 83 ? -9.123 6.253 -18.588 1.00 89.19 83 LYS A O 1
ATOM 676 N N . ASN A 1 84 ? -9.026 8.412 -19.233 1.00 90.25 84 ASN A N 1
ATOM 677 C CA . ASN A 1 84 ? -9.198 8.188 -20.677 1.00 90.25 84 ASN A CA 1
ATOM 678 C C . ASN A 1 84 ? -7.885 8.265 -21.484 1.00 90.25 84 ASN A C 1
ATOM 680 O O . ASN A 1 84 ? -7.886 7.947 -22.670 1.00 90.25 84 ASN A O 1
ATOM 684 N N . ALA A 1 85 ? -6.784 8.708 -20.868 1.00 93.44 85 ALA A N 1
ATOM 685 C CA . ALA A 1 85 ? -5.485 8.908 -21.520 1.00 93.44 85 ALA A CA 1
ATOM 686 C C . ALA A 1 85 ? -4.442 7.844 -21.130 1.00 93.44 85 ALA A C 1
ATOM 688 O O . ALA A 1 85 ? -3.480 7.619 -21.864 1.00 93.44 85 ALA A O 1
ATOM 689 N N . SER A 1 86 ? -4.616 7.188 -19.980 1.00 96.12 86 SER A N 1
ATOM 690 C CA . SER A 1 86 ? -3.684 6.179 -19.482 1.00 96.12 86 SER A CA 1
ATOM 691 C C . SER A 1 86 ? -3.721 4.897 -20.333 1.00 96.12 86 SER A C 1
ATOM 693 O O . SER A 1 86 ? -4.786 4.298 -20.498 1.00 96.12 86 SER A O 1
ATOM 695 N N . PRO A 1 87 ? -2.569 4.398 -20.820 1.00 97.12 87 PRO A N 1
ATOM 696 C CA . PRO A 1 87 ? -2.480 3.127 -21.545 1.00 97.12 87 PRO A CA 1
ATOM 697 C C . PRO A 1 87 ? -2.550 1.889 -20.623 1.00 97.12 87 PRO A C 1
ATOM 699 O O . PRO A 1 87 ? -2.595 0.750 -21.104 1.00 97.12 87 PRO A O 1
ATOM 702 N N . VAL A 1 88 ? -2.556 2.096 -19.302 1.00 96.81 88 VAL A N 1
ATOM 703 C CA . VAL A 1 88 ? -2.747 1.077 -18.256 1.00 96.81 88 VAL A CA 1
ATOM 704 C C . VAL A 1 88 ? -3.959 1.430 -17.396 1.00 96.81 88 VAL A C 1
ATOM 706 O O . VAL A 1 88 ? -4.276 2.606 -17.209 1.00 96.81 88 VAL A O 1
ATOM 709 N N . LYS A 1 89 ? -4.651 0.428 -16.852 1.00 97.75 89 LYS A N 1
ATOM 710 C CA . LYS A 1 89 ? -5.760 0.676 -15.936 1.00 97.75 89 LYS A CA 1
ATOM 711 C C . LYS A 1 89 ? -5.218 1.219 -14.612 1.00 97.75 89 LYS A C 1
ATOM 713 O O . LYS A 1 89 ? -4.318 0.623 -14.030 1.00 97.75 89 LYS A O 1
ATOM 718 N N . LEU A 1 90 ? -5.764 2.341 -14.155 1.00 98.12 90 LEU A N 1
ATOM 719 C CA . LEU A 1 90 ? -5.432 2.935 -12.862 1.00 98.12 90 LEU A CA 1
ATOM 720 C C . LEU A 1 90 ? -6.526 2.613 -11.842 1.00 98.12 90 LEU A C 1
ATOM 722 O O . LEU A 1 90 ? -7.718 2.752 -12.144 1.00 98.12 90 LEU A O 1
ATOM 726 N N . TYR A 1 91 ? -6.078 2.214 -10.656 1.00 98.62 91 TYR A N 1
ATOM 727 C CA . TYR A 1 91 ? -6.829 2.085 -9.413 1.00 98.62 91 TYR A CA 1
ATOM 728 C C . TYR A 1 91 ? -6.111 2.856 -8.310 1.00 98.62 91 TYR A C 1
ATOM 730 O O . TYR A 1 91 ? -4.930 3.157 -8.457 1.00 98.62 91 TYR A O 1
ATOM 738 N N . TYR A 1 92 ? -6.800 3.179 -7.217 1.00 98.75 92 TYR A N 1
ATOM 739 C CA . TYR A 1 92 ? -6.197 3.912 -6.102 1.00 98.75 92 TYR A CA 1
ATOM 740 C C . TYR A 1 92 ? -6.610 3.389 -4.724 1.00 98.75 92 TYR A C 1
ATOM 742 O O . TYR A 1 92 ? -7.643 2.719 -4.567 1.00 98.75 92 TYR A O 1
ATOM 750 N N . THR A 1 93 ? -5.782 3.728 -3.737 1.00 98.75 93 THR A N 1
ATOM 751 C CA . THR A 1 93 ? -6.034 3.566 -2.304 1.00 98.75 93 THR A CA 1
ATOM 752 C C . THR A 1 93 ? -6.391 4.910 -1.644 1.00 98.75 93 THR A C 1
ATOM 754 O O . THR A 1 93 ? -6.202 5.970 -2.240 1.00 98.75 93 THR A O 1
ATOM 757 N N . VAL A 1 94 ? -6.951 4.875 -0.431 1.00 98.75 94 VAL A N 1
ATOM 758 C CA . VAL A 1 94 ? -7.158 6.049 0.445 1.00 98.75 94 VAL A CA 1
ATOM 759 C C . VAL A 1 94 ? -6.875 5.640 1.894 1.00 98.75 94 VAL A C 1
ATOM 761 O O . VAL A 1 94 ? -7.442 4.648 2.364 1.00 98.75 94 VAL A O 1
ATOM 764 N N . GLY A 1 95 ? -6.016 6.386 2.589 1.00 98.25 95 GLY A N 1
ATOM 765 C CA . GLY A 1 95 ? -5.509 6.067 3.928 1.00 98.25 95 GLY A CA 1
ATOM 766 C C . GLY A 1 95 ? -4.425 7.054 4.373 1.00 98.25 95 GLY A C 1
ATOM 767 O O . GLY A 1 95 ? -4.130 8.010 3.654 1.00 98.25 95 GLY A O 1
ATOM 768 N N . VAL A 1 96 ? -3.870 6.835 5.568 1.00 98.62 96 VAL A N 1
ATOM 769 C CA . VAL A 1 96 ? -2.792 7.649 6.151 1.00 98.62 96 VAL A CA 1
ATOM 770 C C . VAL A 1 96 ? -1.667 6.746 6.657 1.00 98.62 96 VAL A C 1
ATOM 772 O O . VAL A 1 96 ? -1.821 6.021 7.647 1.00 98.62 96 VAL A O 1
ATOM 775 N N . HIS A 1 97 ? -0.532 6.811 5.966 1.00 98.44 97 HIS A N 1
ATOM 776 C CA . HIS A 1 97 ? 0.672 6.021 6.200 1.00 98.44 97 HIS A CA 1
ATOM 777 C C . HIS A 1 97 ? 1.336 6.435 7.525 1.00 98.44 97 HIS A C 1
ATOM 779 O O . HIS A 1 97 ? 1.288 7.621 7.854 1.00 98.44 97 HIS A O 1
ATOM 785 N N . PRO A 1 98 ? 1.994 5.524 8.279 1.00 97.25 98 PRO A N 1
ATOM 786 C CA . PRO A 1 98 ? 2.659 5.828 9.551 1.00 97.25 98 PRO A CA 1
ATOM 787 C C . PRO A 1 98 ? 3.438 7.149 9.559 1.00 97.25 98 PRO A C 1
ATOM 789 O O . PRO A 1 98 ? 3.132 7.999 10.382 1.00 97.25 98 PRO A O 1
ATOM 792 N N . CYS A 1 99 ? 4.337 7.413 8.600 1.00 93.50 99 CYS A N 1
ATOM 793 C CA . CYS A 1 99 ? 5.092 8.683 8.550 1.00 93.50 99 CYS A CA 1
ATOM 794 C C . CYS A 1 99 ? 4.237 9.965 8.503 1.00 93.50 99 CYS A C 1
ATOM 796 O O . CYS A 1 99 ? 4.763 11.041 8.770 1.00 93.50 99 CYS A O 1
ATOM 798 N N . CYS A 1 100 ? 2.962 9.871 8.128 1.00 95.94 100 CYS A N 1
ATOM 799 C CA . CYS A 1 100 ? 2.053 10.995 7.932 1.00 95.94 100 CYS A CA 1
ATOM 800 C C . CYS A 1 100 ? 1.026 11.149 9.066 1.00 95.94 100 CYS A C 1
ATOM 802 O O . CYS A 1 100 ? 0.278 12.121 9.060 1.00 95.94 100 CYS A O 1
ATOM 804 N N . VAL A 1 101 ? 0.977 10.245 10.055 1.00 96.31 101 VAL A N 1
ATOM 805 C CA . VAL A 1 101 ? -0.107 10.233 11.063 1.00 96.31 101 VAL A CA 1
ATOM 806 C C . VAL A 1 101 ? -0.125 11.436 12.011 1.00 96.31 101 VAL A C 1
ATOM 808 O O . VAL A 1 101 ? -1.132 11.655 12.684 1.00 96.31 101 VAL A O 1
ATOM 811 N N . ASN A 1 102 ? 0.936 12.251 12.041 1.00 94.56 102 ASN A N 1
ATOM 812 C CA . ASN A 1 102 ? 0.890 13.553 12.710 1.00 94.56 102 ASN A CA 1
ATOM 813 C C . ASN A 1 102 ? -0.265 14.415 12.158 1.00 94.56 102 ASN A C 1
ATOM 815 O O . ASN A 1 102 ? -0.883 15.144 12.932 1.00 94.56 102 ASN A O 1
ATOM 819 N N . GLU A 1 103 ? -0.652 14.245 10.881 1.00 95.12 103 GLU A N 1
ATOM 820 C CA . GLU A 1 103 ? -1.725 15.015 10.233 1.00 95.12 103 GLU A CA 1
ATOM 821 C C . GLU A 1 103 ? -3.098 14.863 10.918 1.00 95.12 103 GLU A C 1
ATOM 823 O O . GLU A 1 103 ? -4.006 15.645 10.632 1.00 95.12 103 GLU A O 1
ATOM 828 N N . PHE A 1 104 ? -3.282 13.854 11.782 1.00 94.94 104 PHE A N 1
ATOM 829 C CA . PHE A 1 104 ? -4.484 13.700 12.604 1.00 94.94 104 PHE A CA 1
ATOM 830 C C . PHE A 1 104 ? -4.479 14.588 13.855 1.00 94.94 104 PHE A C 1
ATOM 832 O O . PHE A 1 104 ? -5.551 14.962 14.319 1.00 94.94 104 PHE A O 1
ATOM 839 N N . ALA A 1 105 ? -3.309 14.900 14.416 1.00 89.31 105 ALA A N 1
ATOM 840 C CA . ALA A 1 105 ? -3.149 15.705 15.630 1.00 89.31 105 ALA A CA 1
ATOM 841 C C . ALA A 1 105 ? -2.711 17.156 15.340 1.00 89.31 105 ALA A C 1
ATOM 843 O O . ALA A 1 105 ? -2.843 18.024 16.202 1.00 89.31 105 ALA A O 1
ATOM 844 N N . GLU A 1 106 ? -2.231 17.429 14.127 1.00 87.25 106 GLU A N 1
ATOM 845 C CA . GLU A 1 106 ? -1.942 18.765 13.603 1.00 87.25 106 GLU A CA 1
ATOM 846 C C . GLU A 1 106 ? -3.233 19.542 13.293 1.00 87.25 106 GLU A C 1
ATOM 848 O O . GLU A 1 106 ? -4.150 19.046 12.631 1.00 87.25 106 GLU A O 1
ATOM 853 N N . ALA A 1 107 ? -3.307 20.797 13.745 1.00 70.06 107 ALA A N 1
ATOM 854 C CA . ALA A 1 107 ? -4.376 21.700 13.333 1.00 70.06 107 ALA A CA 1
ATOM 855 C C . ALA A 1 107 ? -4.221 22.039 11.841 1.00 70.06 107 ALA A C 1
ATOM 857 O O . ALA A 1 107 ? -3.125 22.352 11.383 1.00 70.06 107 ALA A O 1
ATOM 858 N N . SER A 1 108 ? -5.322 22.027 11.084 1.00 57.41 108 SER A N 1
ATOM 859 C CA . SER A 1 108 ? -5.324 22.330 9.646 1.00 57.41 108 SER A CA 1
ATOM 860 C C . SER A 1 108 ? -5.039 23.821 9.387 1.00 57.41 108 SER A C 1
ATOM 862 O O . SER A 1 108 ? -5.974 24.605 9.200 1.00 57.41 108 SER A O 1
ATOM 864 N N . GLY A 1 109 ? -3.765 24.218 9.441 1.00 48.88 109 GLY A N 1
ATOM 865 C CA . GLY A 1 109 ? -3.363 25.627 9.444 1.00 48.88 109 GLY A CA 1
ATOM 866 C C . GLY A 1 109 ? -1.865 25.943 9.329 1.00 48.88 109 GLY A C 1
ATOM 867 O O . GLY A 1 109 ? -1.541 27.124 9.317 1.00 48.88 109 GLY A O 1
ATOM 868 N N . GLU A 1 110 ? -0.971 24.958 9.207 1.00 32.31 110 GLU A N 1
ATOM 869 C CA . GLU A 1 110 ? 0.440 25.163 8.837 1.00 32.31 110 GLU A CA 1
ATOM 870 C C . GLU A 1 110 ? 0.937 23.932 8.057 1.00 32.31 110 GLU A C 1
ATOM 872 O O . GLU A 1 110 ? 0.793 22.807 8.530 1.00 32.31 110 GLU A O 1
ATOM 877 N N . ASP A 1 111 ? 1.467 24.123 6.842 1.00 33.09 111 ASP A N 1
ATOM 878 C CA . ASP A 1 111 ? 1.994 23.022 6.022 1.00 33.09 111 ASP A CA 1
ATOM 879 C C . ASP A 1 111 ? 3.321 22.496 6.602 1.00 33.09 111 ASP A C 1
ATOM 881 O O . ASP A 1 111 ? 4.250 23.291 6.803 1.00 33.09 111 ASP A O 1
ATOM 885 N N . PRO A 1 112 ? 3.506 21.168 6.740 1.00 31.66 112 PRO A N 1
ATOM 886 C CA . PRO A 1 112 ? 4.827 20.571 6.884 1.00 31.66 112 PRO A CA 1
ATOM 887 C C . PRO A 1 112 ? 5.640 20.795 5.597 1.00 31.66 112 PRO A C 1
ATOM 889 O O . PRO A 1 112 ? 5.594 20.003 4.651 1.00 31.66 112 PRO A O 1
ATOM 892 N N . LEU A 1 113 ? 6.377 21.909 5.540 1.00 29.64 113 LEU A N 1
ATOM 893 C CA . LEU A 1 113 ? 7.253 22.245 4.415 1.00 29.64 113 LEU A CA 1
ATOM 894 C C . LEU A 1 113 ? 8.196 21.065 4.101 1.00 29.64 113 LEU A C 1
ATOM 896 O O . LEU A 1 113 ? 8.818 20.519 5.017 1.00 29.64 113 LEU A O 1
ATOM 900 N N . PRO A 1 114 ? 8.364 20.676 2.821 1.00 32.56 114 PRO A N 1
ATOM 901 C CA . PRO A 1 114 ? 9.215 19.549 2.455 1.00 32.56 114 PRO A CA 1
ATOM 902 C C . PRO A 1 114 ? 10.666 19.842 2.851 1.00 32.56 114 PRO A C 1
ATOM 904 O O . PRO A 1 114 ? 11.304 20.702 2.247 1.00 32.56 114 PRO A O 1
ATOM 907 N N . ALA A 1 115 ? 11.154 19.117 3.864 1.00 30.86 115 ALA A N 1
ATOM 908 C CA . ALA A 1 115 ? 12.351 19.390 4.667 1.00 30.86 115 ALA A CA 1
ATOM 909 C C . ALA A 1 115 ? 13.460 20.213 3.974 1.00 30.86 115 ALA A C 1
ATOM 911 O O . ALA A 1 115 ? 14.379 19.676 3.347 1.00 30.86 115 ALA A O 1
ATOM 912 N N . THR A 1 116 ? 13.402 21.537 4.140 1.00 31.42 116 THR A N 1
ATOM 913 C CA . THR A 1 116 ? 14.446 22.468 3.703 1.00 31.42 116 THR A CA 1
ATOM 914 C C . THR A 1 116 ? 15.482 22.642 4.809 1.00 31.42 116 THR A C 1
ATOM 916 O O . THR A 1 116 ? 15.283 23.424 5.738 1.00 31.42 116 THR A O 1
ATOM 919 N N . THR A 1 117 ? 16.614 21.943 4.703 1.00 30.17 117 THR A N 1
ATOM 920 C CA . THR A 1 117 ? 17.798 22.223 5.532 1.00 30.17 117 THR A CA 1
ATOM 921 C C . THR A 1 117 ? 18.227 23.677 5.335 1.00 30.17 117 THR A C 1
ATOM 923 O O . THR A 1 117 ? 18.434 24.096 4.194 1.00 30.17 117 THR A O 1
ATOM 926 N N . GLY A 1 118 ? 18.332 24.437 6.426 1.00 25.58 118 GLY A N 1
ATOM 927 C CA . GLY A 1 118 ? 18.448 25.894 6.378 1.00 25.58 118 GLY A CA 1
ATOM 928 C C . GLY A 1 118 ? 19.671 26.420 5.622 1.00 25.58 118 GLY A C 1
ATOM 929 O O . GLY A 1 118 ? 20.775 25.889 5.735 1.00 25.58 118 GLY A O 1
ATOM 930 N N . THR A 1 119 ? 19.469 27.515 4.889 1.00 28.12 119 THR A N 1
ATOM 931 C CA . THR A 1 119 ? 20.541 28.369 4.369 1.00 28.12 119 THR A CA 1
ATOM 932 C C . THR A 1 119 ? 20.634 29.623 5.225 1.00 28.12 119 THR A C 1
ATOM 934 O O . THR A 1 119 ? 19.682 30.399 5.268 1.00 28.12 119 THR A O 1
ATOM 937 N N . ASP A 1 120 ? 21.776 29.831 5.876 1.00 26.48 120 ASP A N 1
ATOM 938 C CA . ASP A 1 120 ? 22.082 31.099 6.538 1.00 26.48 120 ASP A CA 1
ATOM 939 C C . ASP A 1 120 ? 22.298 32.195 5.481 1.00 26.48 120 ASP A C 1
ATOM 941 O O . ASP A 1 120 ? 23.101 32.038 4.556 1.00 26.48 120 ASP A O 1
ATOM 945 N N . SER A 1 121 ? 21.551 33.293 5.591 1.00 25.69 121 SER A N 1
ATOM 946 C CA . SER A 1 121 ? 21.713 34.473 4.745 1.00 25.69 121 SER A CA 1
ATOM 947 C C . SER A 1 121 ? 21.217 35.717 5.475 1.00 25.69 121 SER A C 1
ATOM 949 O O . SER A 1 121 ? 20.013 35.962 5.566 1.00 25.69 121 SER A O 1
ATOM 951 N N . THR A 1 122 ? 22.154 36.522 5.972 1.00 25.67 122 THR A N 1
ATOM 952 C CA . THR A 1 122 ? 21.854 37.850 6.513 1.00 25.67 122 THR A CA 1
ATOM 953 C C . THR A 1 122 ? 21.314 38.769 5.418 1.00 25.67 122 THR A C 1
ATOM 955 O O . THR A 1 122 ? 21.836 38.818 4.303 1.00 25.67 122 THR A O 1
ATOM 958 N N . GLU A 1 123 ? 20.252 39.509 5.732 1.00 24.36 123 GLU A N 1
ATOM 959 C CA . GLU A 1 123 ? 19.640 40.437 4.786 1.00 24.36 123 GLU A CA 1
ATOM 960 C C . GLU A 1 123 ? 20.582 41.598 4.438 1.00 24.36 123 GLU A C 1
ATOM 962 O O . GLU A 1 123 ? 21.155 42.251 5.314 1.00 24.36 123 GLU A O 1
ATOM 967 N N . LYS A 1 124 ? 20.609 41.966 3.155 1.00 24.08 124 LYS A N 1
ATOM 968 C CA . LYS A 1 124 ? 20.690 43.378 2.776 1.00 24.08 124 LYS A CA 1
ATOM 969 C C . LYS A 1 124 ? 19.623 43.707 1.745 1.00 24.08 124 LYS A C 1
ATOM 971 O O . LYS A 1 124 ? 19.732 43.355 0.574 1.00 24.08 124 LYS A O 1
ATOM 976 N N . VAL A 1 125 ? 18.602 44.408 2.223 1.00 23.47 125 VAL A N 1
ATOM 977 C CA . VAL A 1 125 ? 17.605 45.089 1.403 1.00 23.47 125 VAL A CA 1
ATOM 978 C C . VAL A 1 125 ? 18.275 46.246 0.667 1.00 23.47 125 VAL A C 1
ATOM 980 O O . VAL A 1 125 ? 18.894 47.092 1.305 1.00 23.47 125 VAL A O 1
ATOM 983 N N . GLU A 1 126 ? 18.071 46.336 -0.644 1.00 24.47 126 GLU A N 1
ATOM 984 C CA . GLU A 1 126 ? 17.945 47.628 -1.324 1.00 24.47 126 GLU A CA 1
ATOM 985 C C . GLU A 1 126 ? 17.098 47.472 -2.596 1.00 24.47 126 GLU A C 1
ATOM 987 O O . GLU A 1 126 ? 16.892 46.362 -3.091 1.00 24.47 126 GLU A O 1
ATOM 992 N N . SER A 1 127 ? 16.498 48.568 -3.062 1.00 22.70 127 SER A N 1
ATOM 993 C CA . SER A 1 127 ? 15.282 48.508 -3.881 1.00 22.70 127 SER A CA 1
ATOM 994 C C . SER A 1 127 ? 15.275 49.460 -5.072 1.00 22.70 127 SER A C 1
ATOM 996 O O . SER A 1 127 ? 15.648 50.621 -4.938 1.00 22.70 127 SER A O 1
ATOM 998 N N . SER A 1 128 ? 14.642 49.008 -6.161 1.00 23.83 128 SER A N 1
ATOM 999 C CA . SER A 1 128 ? 14.131 49.800 -7.296 1.00 23.83 128 SER A CA 1
ATOM 1000 C C . SER A 1 128 ? 15.143 50.521 -8.203 1.00 23.83 128 SER A C 1
ATOM 1002 O O . SER A 1 128 ? 15.972 51.307 -7.758 1.00 23.83 128 SER A O 1
ATOM 1004 N N . SER A 1 129 ? 14.964 50.359 -9.520 1.00 24.03 129 SER A N 1
ATOM 1005 C CA . SER A 1 129 ? 14.571 51.425 -10.474 1.00 24.03 129 SER A CA 1
ATOM 1006 C C . SER A 1 129 ? 15.098 51.156 -11.901 1.00 24.03 129 SER A C 1
ATOM 1008 O O . SER A 1 129 ? 15.666 50.100 -12.171 1.00 24.03 129 SER A O 1
ATOM 1010 N N . THR A 1 130 ? 14.788 52.047 -12.851 1.00 23.89 130 THR A N 1
ATOM 1011 C CA . THR A 1 130 ? 14.770 51.775 -14.303 1.00 23.89 130 THR A CA 1
ATOM 1012 C C . THR A 1 130 ? 15.632 52.735 -15.138 1.00 23.89 130 THR A C 1
ATOM 1014 O O . THR A 1 130 ? 15.364 53.934 -15.127 1.00 23.89 130 THR A O 1
ATOM 1017 N N . ALA A 1 131 ? 16.555 52.195 -15.944 1.00 25.16 131 ALA A N 1
ATOM 1018 C CA . ALA A 1 131 ? 17.121 52.734 -17.204 1.00 25.16 131 ALA A CA 1
ATOM 1019 C C . ALA A 1 131 ? 17.975 51.601 -17.845 1.00 25.16 131 ALA A C 1
ATOM 1021 O O . ALA A 1 131 ? 18.476 50.766 -17.097 1.00 25.16 131 ALA A O 1
ATOM 1022 N N . VAL A 1 132 ? 18.126 51.360 -19.158 1.00 23.55 132 VAL A N 1
ATOM 1023 C CA . VAL A 1 132 ? 18.031 52.147 -20.414 1.00 23.55 132 VAL A CA 1
ATOM 1024 C C . VAL A 1 132 ? 19.291 52.972 -20.741 1.00 23.55 132 VAL A C 1
ATOM 1026 O O . VAL A 1 132 ? 19.393 54.115 -20.318 1.00 23.55 132 VAL A O 1
ATOM 1029 N N . GLU A 1 133 ? 20.160 52.370 -21.578 1.00 24.83 133 GLU A N 1
ATOM 1030 C CA . GLU A 1 133 ? 21.261 52.973 -22.379 1.00 24.83 133 GLU A CA 1
ATOM 1031 C C . GLU A 1 133 ? 22.415 53.630 -21.557 1.00 24.83 133 GLU A C 1
ATOM 1033 O O . GLU A 1 133 ? 22.278 53.829 -20.357 1.00 24.83 133 GLU A O 1
ATOM 1038 N N . THR A 1 134 ? 23.644 53.884 -22.045 1.00 23.62 134 THR A N 1
ATOM 1039 C CA . THR A 1 134 ? 24.258 53.936 -23.398 1.00 23.62 134 THR A CA 1
ATOM 1040 C C . THR A 1 134 ? 25.715 53.392 -23.422 1.00 23.62 134 THR A C 1
ATOM 1042 O O . THR A 1 134 ? 26.374 53.351 -22.391 1.00 23.62 134 THR A O 1
ATOM 1045 N N . ASP A 1 135 ? 26.241 53.119 -24.626 1.00 24.78 135 ASP A N 1
ATOM 1046 C CA . ASP A 1 135 ? 27.615 53.406 -25.116 1.00 24.78 135 ASP A CA 1
ATOM 1047 C C . ASP A 1 135 ? 28.938 52.841 -24.501 1.00 24.78 135 ASP A C 1
ATOM 1049 O O . ASP A 1 135 ? 29.429 53.271 -23.465 1.00 24.78 135 ASP A O 1
ATOM 1053 N N . GLN A 1 136 ? 29.620 52.034 -25.342 1.00 26.33 136 GLN A N 1
ATOM 1054 C CA . GLN A 1 136 ? 30.877 52.389 -26.057 1.00 26.33 136 GLN A CA 1
ATOM 1055 C C . GLN A 1 136 ? 32.289 52.240 -25.407 1.00 26.33 136 GLN A C 1
ATOM 1057 O O . GLN A 1 136 ? 32.724 53.079 -24.630 1.00 26.33 136 GLN A O 1
ATOM 1062 N N . GLN A 1 137 ? 33.078 51.301 -25.977 1.00 25.36 137 GLN A N 1
ATOM 1063 C CA . GLN A 1 137 ? 34.567 51.272 -26.099 1.00 25.36 137 GLN A CA 1
ATOM 1064 C C . GLN A 1 137 ? 35.422 51.146 -24.793 1.00 25.36 137 GLN A C 1
ATOM 1066 O O . GLN A 1 137 ? 34.942 51.392 -23.699 1.00 25.36 137 GLN A O 1
ATOM 1071 N N . ASP A 1 138 ? 36.687 50.681 -24.802 1.00 28.22 138 ASP A N 1
ATOM 1072 C CA . ASP A 1 138 ? 37.588 50.351 -25.926 1.00 28.22 138 ASP A CA 1
ATOM 1073 C C . ASP A 1 138 ? 38.536 49.128 -25.693 1.00 28.22 138 ASP A C 1
ATOM 1075 O O . ASP A 1 138 ? 38.453 48.431 -24.684 1.00 28.22 138 ASP A O 1
ATOM 1079 N N . LYS A 1 139 ? 39.420 48.887 -26.681 1.00 26.27 139 LYS A N 1
ATOM 1080 C CA . LYS A 1 139 ? 40.576 47.946 -26.801 1.00 26.27 139 LYS A CA 1
ATOM 1081 C C . LYS A 1 139 ? 41.576 48.016 -25.604 1.00 26.27 139 LYS A C 1
ATOM 1083 O O . LYS A 1 139 ? 41.456 48.913 -24.782 1.00 26.27 139 LYS A O 1
ATOM 1088 N N . ASP A 1 140 ? 42.644 47.215 -25.427 1.00 27.94 140 ASP A N 1
ATOM 1089 C CA . ASP A 1 140 ? 43.422 46.205 -26.204 1.00 27.94 140 ASP A CA 1
ATOM 1090 C C . ASP A 1 140 ? 44.275 45.369 -25.167 1.00 27.94 140 ASP A C 1
ATOM 1092 O O . ASP A 1 140 ? 44.171 45.655 -23.977 1.00 27.94 140 ASP A O 1
ATOM 1096 N N . SER A 1 141 ? 45.160 44.373 -25.402 1.00 27.39 141 SER A N 1
ATOM 1097 C CA . SER A 1 141 ? 45.694 43.689 -26.599 1.00 27.39 141 SER A CA 1
ATOM 1098 C C . SER A 1 141 ? 46.334 42.307 -26.276 1.00 27.39 141 SER A C 1
ATOM 1100 O O . SER A 1 141 ? 46.631 42.013 -25.123 1.00 27.39 141 SER A O 1
ATOM 1102 N N . LYS A 1 142 ? 46.615 41.518 -27.330 1.00 28.41 142 LYS A N 1
ATOM 1103 C CA . LYS A 1 142 ? 47.762 40.584 -27.564 1.00 28.41 142 LYS A CA 1
ATOM 1104 C C . LYS A 1 142 ? 48.352 39.701 -26.430 1.00 28.41 142 LYS A C 1
ATOM 1106 O O . LYS A 1 142 ? 49.045 40.185 -25.549 1.00 28.41 142 LYS A O 1
ATOM 1111 N N . GLN A 1 143 ? 48.211 38.378 -26.632 1.00 23.95 143 GLN A N 1
ATOM 1112 C CA . GLN A 1 143 ? 49.257 37.338 -26.877 1.00 23.95 143 GLN A CA 1
ATOM 1113 C C . GLN A 1 143 ? 50.666 37.397 -26.214 1.00 23.95 143 GLN A C 1
ATOM 1115 O O . GLN A 1 143 ? 51.200 38.485 -26.031 1.00 23.95 143 GLN A O 1
ATOM 1120 N N . PRO A 1 144 ? 51.379 36.245 -26.061 1.00 32.38 144 PRO A N 1
ATOM 1121 C CA . PRO A 1 144 ? 51.017 34.855 -26.413 1.00 32.38 144 PRO A CA 1
ATOM 1122 C C . PRO A 1 144 ? 51.060 33.865 -25.219 1.00 32.38 144 PRO A C 1
ATOM 1124 O O . PRO A 1 144 ? 51.458 34.215 -24.113 1.00 32.38 144 PRO A O 1
ATOM 1127 N N . GLN A 1 145 ? 50.682 32.603 -25.458 1.00 26.86 145 GLN A N 1
ATOM 1128 C CA . GLN A 1 145 ? 50.991 31.481 -24.556 1.00 26.86 145 GLN A CA 1
ATOM 1129 C C . GLN A 1 145 ? 52.350 30.861 -24.915 1.00 26.86 145 GLN A C 1
ATOM 1131 O O . GLN A 1 145 ? 52.697 30.802 -26.094 1.00 26.86 145 GLN A O 1
ATOM 1136 N N . ASP A 1 146 ? 53.061 30.334 -23.916 1.00 26.27 146 ASP A N 1
ATOM 1137 C CA . ASP A 1 146 ? 54.229 29.462 -24.096 1.00 26.27 146 ASP A CA 1
ATOM 1138 C C . ASP A 1 146 ? 54.041 28.147 -23.312 1.00 26.27 146 ASP A C 1
ATOM 1140 O O . ASP A 1 146 ? 53.194 28.048 -22.420 1.00 26.27 146 ASP A O 1
ATOM 1144 N N . ASN A 1 147 ? 54.783 27.108 -23.688 1.00 26.98 147 ASN A N 1
ATOM 1145 C CA . ASN A 1 147 ? 54.542 25.729 -23.279 1.00 26.98 147 ASN A CA 1
ATOM 1146 C C . ASN A 1 147 ? 55.277 25.347 -21.990 1.00 26.98 147 ASN A C 1
ATOM 1148 O O . ASN A 1 147 ? 56.486 25.521 -21.869 1.00 26.98 147 ASN A O 1
ATOM 1152 N N . SER A 1 148 ? 54.590 24.631 -21.099 1.00 25.34 148 SER A N 1
ATOM 1153 C CA . SER A 1 148 ? 55.248 23.612 -20.273 1.00 25.34 148 SER A CA 1
ATOM 1154 C C . SER A 1 148 ? 54.286 22.467 -19.954 1.00 25.34 148 SER A C 1
ATOM 1156 O O . SER A 1 148 ? 53.117 22.680 -19.635 1.00 25.34 148 SER A O 1
ATOM 1158 N N . ALA A 1 149 ? 54.771 21.231 -20.075 1.00 27.89 149 ALA A N 1
ATOM 1159 C CA . ALA A 1 149 ? 54.011 20.043 -19.708 1.00 27.89 149 ALA A CA 1
ATOM 1160 C C . ALA A 1 149 ? 54.146 19.794 -18.199 1.00 27.89 149 ALA A C 1
ATOM 1162 O O . ALA A 1 149 ? 55.238 19.512 -17.709 1.00 27.89 149 ALA A O 1
ATOM 1163 N N . GLY A 1 150 ? 53.034 19.878 -17.468 1.00 25.11 150 GLY A N 1
ATOM 1164 C CA . GLY A 1 150 ? 52.967 19.576 -16.038 1.00 25.11 150 GLY A CA 1
ATOM 1165 C C . GLY A 1 150 ? 52.046 18.393 -15.776 1.00 25.11 150 GLY A C 1
ATOM 1166 O O . GLY A 1 150 ? 50.833 18.568 -15.706 1.00 25.11 150 GLY A O 1
ATOM 1167 N N . SER A 1 151 ? 52.608 17.192 -15.619 1.00 29.91 151 SER A N 1
ATOM 1168 C CA . SER A 1 151 ? 51.822 16.033 -15.185 1.00 29.91 151 SER A CA 1
ATOM 1169 C C . SER A 1 151 ? 51.361 16.230 -13.740 1.00 29.91 151 SER A C 1
ATOM 1171 O O . SER A 1 151 ? 52.193 16.389 -12.844 1.00 29.91 151 SER A O 1
ATOM 1173 N N . LYS A 1 152 ? 50.044 16.210 -13.517 1.00 27.36 152 LYS A N 1
ATOM 1174 C CA . LYS A 1 152 ? 49.434 16.110 -12.189 1.00 27.36 152 LYS A CA 1
ATOM 1175 C C . LYS A 1 152 ? 48.310 15.087 -12.192 1.00 27.36 152 LYS A C 1
ATOM 1177 O O . LYS A 1 152 ? 47.131 15.403 -12.314 1.00 27.36 152 LYS A O 1
ATOM 1182 N N . ASP A 1 153 ? 48.749 13.848 -12.034 1.00 30.39 153 ASP A N 1
ATOM 1183 C CA . ASP A 1 153 ? 47.996 12.813 -11.339 1.00 30.39 153 ASP A CA 1
ATOM 1184 C C . ASP A 1 153 ? 47.693 13.248 -9.880 1.00 30.39 153 ASP A C 1
ATOM 1186 O O . ASP A 1 153 ? 48.235 14.246 -9.394 1.00 30.39 153 ASP A O 1
ATOM 1190 N N . SER A 1 154 ? 46.888 12.467 -9.157 1.00 29.16 154 SER A N 1
ATOM 1191 C CA . SER A 1 154 ? 46.512 12.636 -7.737 1.00 29.16 154 SER A CA 1
ATOM 1192 C C . SER A 1 154 ? 45.672 13.875 -7.352 1.00 29.16 154 SER A C 1
ATOM 1194 O O . SER A 1 154 ? 46.197 14.874 -6.869 1.00 29.16 154 SER A O 1
ATOM 1196 N N . MET A 1 155 ? 44.334 13.748 -7.424 1.00 30.45 155 MET A N 1
ATOM 1197 C CA . MET A 1 155 ? 43.420 14.350 -6.425 1.00 30.45 155 MET A CA 1
ATOM 1198 C C . MET A 1 155 ? 42.016 13.689 -6.343 1.00 30.45 155 MET A C 1
ATOM 1200 O O . MET A 1 155 ? 41.008 14.366 -6.176 1.00 30.45 155 MET A O 1
ATOM 1204 N N . GLU A 1 156 ? 41.940 12.351 -6.408 1.00 31.20 156 GLU A N 1
ATOM 1205 C CA . GLU A 1 156 ? 40.722 11.570 -6.084 1.00 31.20 156 GLU A CA 1
ATOM 1206 C C . GLU A 1 156 ? 41.011 10.488 -5.019 1.00 31.20 156 GLU A C 1
ATOM 1208 O O . GLU A 1 156 ? 40.987 9.290 -5.293 1.00 31.20 156 GLU A O 1
ATOM 1213 N N . LYS A 1 157 ? 41.311 10.915 -3.784 1.00 33.94 157 LYS A N 1
ATOM 1214 C CA . LYS A 1 157 ? 41.345 10.063 -2.578 1.00 33.94 157 LYS A CA 1
ATOM 1215 C C . LYS A 1 157 ? 41.129 10.901 -1.310 1.00 33.94 157 LYS A C 1
ATOM 1217 O O . LYS A 1 157 ? 42.120 11.321 -0.732 1.00 33.94 157 LYS A O 1
ATOM 1222 N N . GLU A 1 158 ? 39.872 11.127 -0.899 1.00 30.64 158 GLU A N 1
ATOM 1223 C CA . GLU A 1 158 ? 39.503 11.481 0.498 1.00 30.64 158 GLU A CA 1
ATOM 1224 C C . GLU A 1 158 ? 37.971 11.598 0.748 1.00 30.64 158 GLU A C 1
ATOM 1226 O O . GLU A 1 158 ? 37.502 12.614 1.238 1.00 30.64 158 GLU A O 1
ATOM 1231 N N . VAL A 1 159 ? 37.160 10.564 0.450 1.00 30.30 159 VAL A N 1
ATOM 1232 C CA . VAL A 1 159 ? 35.854 10.331 1.140 1.00 30.30 159 VAL A CA 1
ATOM 1233 C C . VAL A 1 159 ? 35.479 8.827 1.137 1.00 30.30 159 VAL A C 1
ATOM 1235 O O . VAL A 1 159 ? 34.433 8.451 0.617 1.00 30.30 159 VAL A O 1
ATOM 1238 N N . ASP A 1 160 ? 36.332 7.931 1.661 1.00 31.58 160 ASP A N 1
ATOM 1239 C CA . ASP A 1 160 ? 35.985 6.487 1.763 1.00 31.58 160 ASP A CA 1
ATOM 1240 C C . ASP A 1 160 ? 36.647 5.732 2.944 1.00 31.58 160 ASP A C 1
ATOM 1242 O O . ASP A 1 160 ? 36.861 4.523 2.887 1.00 31.58 160 ASP A O 1
ATOM 1246 N N . GLU A 1 161 ? 36.990 6.425 4.041 1.00 26.53 161 GLU A N 1
ATOM 1247 C CA . GLU A 1 161 ? 37.540 5.778 5.256 1.00 26.53 161 GLU A CA 1
ATOM 1248 C C . GLU A 1 161 ? 36.684 5.958 6.525 1.00 26.53 161 GLU A C 1
ATOM 1250 O O . GLU A 1 161 ? 36.906 5.276 7.524 1.00 26.53 161 GLU A O 1
ATOM 1255 N N . THR A 1 162 ? 35.600 6.740 6.474 1.00 28.84 162 THR A N 1
ATOM 1256 C CA . THR A 1 162 ? 34.625 6.863 7.581 1.00 28.84 162 THR A CA 1
ATOM 1257 C C . THR A 1 162 ? 33.602 5.716 7.647 1.00 28.84 162 THR A C 1
ATOM 1259 O O . THR A 1 162 ? 32.706 5.739 8.484 1.00 28.84 162 THR A O 1
ATOM 1262 N N . ALA A 1 163 ? 33.733 4.693 6.791 1.00 29.34 163 ALA A N 1
ATOM 1263 C CA . ALA A 1 163 ? 32.829 3.538 6.704 1.00 29.34 163 ALA A CA 1
ATOM 1264 C C . ALA A 1 163 ? 33.443 2.213 7.216 1.00 29.34 163 ALA A C 1
ATOM 1266 O O . ALA A 1 163 ? 32.876 1.143 6.999 1.00 29.34 163 ALA A O 1
ATOM 1267 N N . ARG A 1 164 ? 34.615 2.255 7.875 1.00 28.92 164 ARG A N 1
ATOM 1268 C CA . ARG A 1 164 ? 35.369 1.051 8.294 1.00 28.92 164 ARG A CA 1
ATOM 1269 C C . ARG A 1 164 ? 35.821 1.010 9.760 1.00 28.92 164 ARG A C 1
ATOM 1271 O O . ARG A 1 164 ? 36.611 0.144 10.123 1.00 28.92 164 ARG A O 1
ATOM 1278 N N . ALA A 1 165 ? 35.301 1.908 10.600 1.00 28.39 165 ALA A N 1
ATOM 1279 C CA . ALA A 1 165 ? 35.688 2.041 12.012 1.00 28.39 165 ALA A CA 1
ATOM 1280 C C . ALA A 1 165 ? 34.519 1.926 13.019 1.00 28.39 165 ALA A C 1
ATOM 1282 O O . ALA A 1 165 ? 34.672 2.302 14.176 1.00 28.39 165 ALA A O 1
ATOM 1283 N N . VAL A 1 166 ? 33.367 1.370 12.613 1.00 30.66 166 VAL A N 1
ATOM 1284 C CA . VAL A 1 166 ? 32.265 0.984 13.526 1.00 30.66 166 VAL A CA 1
ATOM 1285 C C . VAL A 1 166 ? 31.835 -0.460 13.242 1.00 30.66 166 VAL A C 1
ATOM 1287 O O . VAL A 1 166 ? 30.689 -0.758 12.930 1.00 30.66 166 VAL A O 1
ATOM 1290 N N . SER A 1 167 ? 32.800 -1.380 13.300 1.00 33.44 167 SER A N 1
ATOM 1291 C CA . SER A 1 167 ? 32.580 -2.822 13.116 1.00 33.44 167 SER A CA 1
ATOM 1292 C C . SER A 1 167 ? 33.308 -3.640 14.189 1.00 33.44 167 SER A C 1
ATOM 1294 O O . SER A 1 167 ? 34.077 -4.543 13.869 1.00 33.44 167 SER A O 1
ATOM 1296 N N . ASN A 1 168 ? 33.124 -3.245 15.455 1.00 32.03 168 ASN A N 1
ATOM 1297 C CA . ASN A 1 168 ? 33.332 -4.059 16.664 1.00 32.03 168 ASN A CA 1
ATOM 1298 C C . ASN A 1 168 ? 32.817 -3.300 17.904 1.00 32.03 168 ASN A C 1
ATOM 1300 O O . ASN A 1 168 ? 33.565 -2.957 18.817 1.00 32.03 168 ASN A O 1
ATOM 1304 N N . ALA A 1 169 ? 31.514 -3.028 17.918 1.00 26.31 169 ALA A N 1
ATOM 1305 C CA . ALA A 1 169 ? 30.776 -2.676 19.123 1.00 26.31 169 ALA A CA 1
ATOM 1306 C C . ALA A 1 169 ? 29.500 -3.523 19.129 1.00 26.31 169 ALA A C 1
ATOM 1308 O O . ALA A 1 169 ? 28.594 -3.284 18.334 1.00 26.31 169 ALA A O 1
ATOM 1309 N N . SER A 1 170 ? 29.455 -4.542 19.986 1.00 34.56 170 SER A N 1
ATOM 1310 C CA . SER A 1 170 ? 28.225 -5.268 20.291 1.00 34.56 170 SER A CA 1
ATOM 1311 C C . SER A 1 170 ? 27.353 -4.360 21.155 1.00 34.56 170 SER A C 1
ATOM 1313 O O . SER A 1 170 ? 27.507 -4.326 22.375 1.00 34.56 170 SER A O 1
ATOM 1315 N N . VAL A 1 171 ? 26.508 -3.558 20.511 1.00 30.28 171 VAL A N 1
ATOM 1316 C CA . VAL A 1 171 ? 25.456 -2.794 21.187 1.00 30.28 171 VAL A CA 1
ATOM 1317 C C . VAL A 1 171 ? 24.320 -3.770 21.480 1.00 30.28 171 VAL A C 1
ATOM 1319 O O . VAL A 1 171 ? 23.865 -4.449 20.566 1.00 30.28 171 VAL A O 1
ATOM 1322 N N . ASN A 1 172 ? 23.916 -3.896 22.744 1.00 29.31 172 ASN A N 1
ATOM 1323 C CA . ASN A 1 172 ? 23.001 -4.954 23.176 1.00 29.31 172 ASN A CA 1
ATOM 1324 C C . ASN A 1 172 ? 21.607 -4.812 22.537 1.00 29.31 172 ASN A C 1
ATOM 1326 O O . ASN A 1 172 ? 20.887 -3.861 22.847 1.00 29.31 172 ASN A O 1
ATOM 1330 N N . ASP A 1 173 ? 21.189 -5.807 21.749 1.00 33.03 173 ASP A N 1
ATOM 1331 C CA . ASP A 1 173 ? 19.821 -5.903 21.209 1.00 33.03 173 ASP A CA 1
ATOM 1332 C C . ASP A 1 173 ? 18.741 -5.964 22.321 1.00 33.03 173 ASP A C 1
ATOM 1334 O O . ASP A 1 173 ? 17.610 -5.522 22.121 1.00 33.03 173 ASP A O 1
ATOM 1338 N N . GLU A 1 174 ? 19.108 -6.401 23.536 1.00 28.06 174 GLU A N 1
ATOM 1339 C CA . GLU A 1 174 ? 18.248 -6.436 24.738 1.00 28.06 174 GLU A CA 1
ATOM 1340 C C . GLU A 1 174 ? 17.634 -5.068 25.116 1.00 28.06 174 GLU A C 1
ATOM 1342 O O . GLU A 1 174 ? 16.622 -5.005 25.821 1.00 28.06 174 GLU A O 1
ATOM 1347 N N . ALA A 1 175 ? 18.228 -3.953 24.672 1.00 28.89 175 ALA A N 1
ATOM 1348 C CA . ALA A 1 175 ? 17.772 -2.606 25.023 1.00 28.89 175 ALA A CA 1
ATOM 1349 C C . ALA A 1 175 ? 16.406 -2.235 24.409 1.00 28.89 175 ALA A C 1
ATOM 1351 O O . ALA A 1 175 ? 15.697 -1.390 24.957 1.00 28.89 175 ALA A O 1
ATOM 1352 N N . ALA A 1 176 ? 16.018 -2.860 23.291 1.00 31.30 176 ALA A N 1
ATOM 1353 C CA . ALA A 1 176 ? 14.730 -2.597 22.645 1.00 31.30 176 ALA A CA 1
ATOM 1354 C C . ALA A 1 176 ? 13.577 -3.391 23.287 1.00 31.30 176 ALA A C 1
ATOM 1356 O O . ALA A 1 176 ? 12.472 -2.866 23.422 1.00 31.30 176 ALA A O 1
ATOM 1357 N N . GLU A 1 177 ? 13.831 -4.627 23.732 1.00 29.05 177 GLU A N 1
ATOM 1358 C CA . GLU A 1 177 ? 12.829 -5.438 24.441 1.00 29.05 177 GLU A CA 1
ATOM 1359 C C . GLU A 1 177 ? 12.602 -4.946 25.879 1.00 29.05 177 GLU A C 1
ATOM 1361 O O . GLU A 1 177 ? 11.457 -4.869 26.336 1.00 29.05 177 GLU A O 1
ATOM 1366 N N . THR A 1 178 ? 13.664 -4.552 26.595 1.00 26.72 178 THR A N 1
ATOM 1367 C CA . THR A 1 178 ? 13.548 -4.112 27.999 1.00 26.72 178 THR A CA 1
ATOM 1368 C C . THR A 1 178 ? 12.721 -2.834 28.165 1.00 26.72 178 THR A C 1
ATOM 1370 O O . THR A 1 178 ? 11.935 -2.748 29.110 1.00 26.72 178 THR A O 1
ATOM 1373 N N . ALA A 1 179 ? 12.775 -1.897 27.212 1.00 31.34 179 ALA A N 1
ATOM 1374 C CA . ALA A 1 179 ? 11.993 -0.657 27.249 1.00 31.34 179 ALA A CA 1
ATOM 1375 C C . ALA A 1 179 ? 10.462 -0.877 27.297 1.00 31.34 179 ALA A C 1
ATOM 1377 O O . ALA A 1 179 ? 9.734 -0.047 27.844 1.00 31.34 179 ALA A O 1
ATOM 1378 N N . SER A 1 180 ? 9.952 -2.001 26.773 1.00 35.97 180 SER A N 1
ATOM 1379 C CA . SER A 1 180 ? 8.528 -2.349 26.897 1.00 35.97 180 SER A CA 1
ATOM 1380 C C . SER A 1 180 ? 8.187 -3.051 28.218 1.00 35.97 180 SER A C 1
ATOM 1382 O O . SER A 1 180 ? 7.019 -3.057 28.612 1.00 35.97 180 SER A O 1
ATOM 1384 N N . ALA A 1 181 ? 9.167 -3.645 28.901 1.00 29.70 181 ALA A N 1
ATOM 1385 C CA . ALA A 1 181 ? 8.953 -4.426 30.118 1.00 29.70 181 ALA A CA 1
ATOM 1386 C C . ALA A 1 181 ? 8.819 -3.553 31.379 1.00 29.70 181 ALA A C 1
ATOM 1388 O O . ALA A 1 181 ? 8.044 -3.887 32.274 1.00 29.70 181 ALA A O 1
ATOM 1389 N N . GLU A 1 182 ? 9.530 -2.422 31.451 1.00 34.41 182 GLU A N 1
ATOM 1390 C CA . GLU A 1 182 ? 9.628 -1.620 32.683 1.00 34.41 182 GLU A CA 1
ATOM 1391 C C . GLU A 1 182 ? 8.356 -0.831 33.047 1.00 34.41 182 GLU A C 1
ATOM 1393 O O . GLU A 1 182 ? 8.176 -0.464 34.207 1.00 34.41 182 GLU A O 1
ATOM 1398 N N . SER A 1 183 ? 7.446 -0.581 32.095 1.00 44.97 183 SER A N 1
ATOM 1399 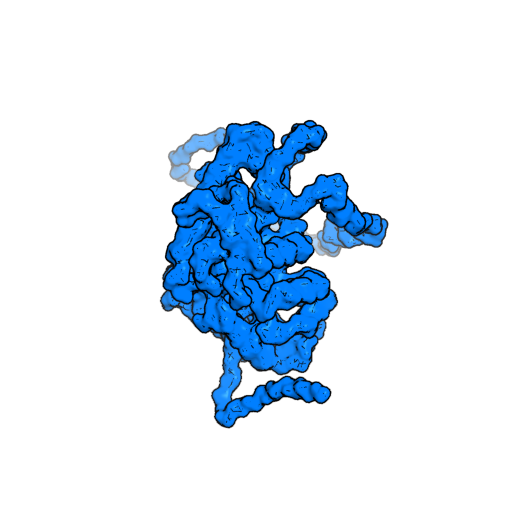C CA . SER A 1 183 ? 6.271 0.280 32.336 1.00 44.97 183 SER A CA 1
ATOM 1400 C C . SER A 1 183 ? 4.974 -0.454 32.700 1.00 44.97 183 SER A C 1
ATOM 1402 O O . SER A 1 183 ? 4.045 0.176 33.206 1.00 44.97 183 SER A O 1
ATOM 1404 N N . GLY A 1 184 ? 4.864 -1.754 32.399 1.00 47.16 184 GLY A N 1
ATOM 1405 C CA . GLY A 1 184 ? 3.639 -2.549 32.586 1.00 47.16 184 GLY A CA 1
ATOM 1406 C C . GLY A 1 184 ? 2.414 -2.116 31.756 1.00 47.16 184 GLY A C 1
ATOM 1407 O O . GLY A 1 184 ? 1.344 -2.704 31.912 1.00 47.16 184 GLY A O 1
ATOM 1408 N N . LYS A 1 185 ? 2.542 -1.102 30.888 1.00 61.03 185 LYS A N 1
ATOM 1409 C CA . LYS A 1 185 ? 1.469 -0.565 30.031 1.00 61.03 185 LYS A CA 1
ATOM 1410 C C . LYS A 1 185 ? 1.285 -1.482 28.812 1.00 61.03 185 LYS A C 1
ATOM 1412 O O . LYS A 1 185 ? 2.262 -1.819 28.148 1.00 61.03 185 LYS A O 1
ATOM 1417 N N . THR A 1 186 ? 0.052 -1.869 28.476 1.00 80.38 186 THR A N 1
ATOM 1418 C CA . THR A 1 186 ? -0.210 -2.610 27.226 1.00 80.38 186 THR A CA 1
ATOM 1419 C C . THR A 1 186 ? -0.240 -1.655 26.030 1.00 80.38 186 THR A C 1
ATOM 1421 O O . THR A 1 186 ? -0.514 -0.463 26.190 1.00 80.38 186 THR A O 1
ATOM 1424 N N . ILE A 1 187 ? -0.068 -2.159 24.800 1.00 82.50 187 ILE A N 1
ATOM 1425 C CA . ILE A 1 187 ? -0.257 -1.313 23.604 1.00 82.50 187 ILE A CA 1
ATOM 1426 C C . ILE A 1 187 ? -1.680 -0.740 23.523 1.00 82.50 187 ILE A C 1
ATOM 1428 O O . ILE A 1 187 ? -1.890 0.326 22.956 1.00 82.50 187 ILE A O 1
ATOM 1432 N N . TRP A 1 188 ? -2.660 -1.399 24.147 1.00 84.38 188 TRP A N 1
ATOM 1433 C CA . TRP A 1 188 ? -4.045 -0.941 24.194 1.00 84.38 188 TRP A CA 1
ATOM 1434 C C . TRP A 1 188 ? -4.273 0.204 25.193 1.00 84.38 188 TRP A C 1
ATOM 1436 O O . TRP A 1 188 ? -5.190 1.003 24.993 1.00 84.38 188 TRP A O 1
ATOM 1446 N N . ASP A 1 189 ? -3.419 0.357 26.208 1.00 78.94 189 ASP A N 1
ATOM 1447 C CA . ASP A 1 189 ? -3.403 1.547 27.071 1.00 78.94 189 ASP A CA 1
ATOM 1448 C C . ASP A 1 189 ? -2.897 2.781 26.310 1.00 78.94 189 ASP A C 1
ATOM 1450 O O . ASP A 1 189 ? -3.454 3.869 26.473 1.00 78.94 189 ASP A O 1
ATOM 1454 N N . VAL A 1 190 ? -1.914 2.589 25.417 1.00 79.06 190 VAL A N 1
ATOM 1455 C CA . VAL A 1 190 ? -1.417 3.618 24.484 1.00 79.06 190 VAL A CA 1
ATOM 1456 C C . VAL A 1 190 ? -2.481 3.959 23.435 1.00 79.06 190 VAL A C 1
ATOM 1458 O O . VAL A 1 190 ? -2.859 5.118 23.300 1.00 79.06 190 VAL A O 1
ATOM 1461 N N . ILE A 1 191 ? -3.033 2.954 22.743 1.00 81.25 191 ILE A N 1
ATOM 1462 C CA . ILE A 1 191 ? -4.040 3.131 21.676 1.00 81.25 191 ILE A CA 1
ATOM 1463 C C . ILE A 1 191 ? -5.314 3.818 22.184 1.00 81.25 191 ILE A C 1
ATOM 1465 O O . ILE A 1 191 ? -5.915 4.618 21.473 1.00 81.25 191 ILE A O 1
ATOM 1469 N N . THR A 1 192 ? -5.742 3.529 23.416 1.00 75.38 192 THR A N 1
ATOM 1470 C CA . THR A 1 192 ? -6.915 4.197 24.011 1.00 75.38 192 THR A CA 1
ATOM 1471 C C . THR A 1 192 ? -6.604 5.583 24.591 1.00 75.38 192 THR A C 1
ATOM 1473 O O . THR A 1 192 ? -7.519 6.206 25.137 1.00 75.38 192 THR A O 1
ATOM 1476 N N . ALA A 1 193 ? -5.352 6.052 24.470 1.00 62.81 193 ALA A N 1
ATOM 1477 C CA . ALA A 1 193 ? -4.822 7.313 24.994 1.00 62.81 193 ALA A CA 1
ATOM 1478 C C . ALA A 1 193 ? -5.239 7.561 26.455 1.00 62.81 193 ALA A C 1
ATOM 1480 O O . ALA A 1 193 ? -5.726 8.629 26.821 1.00 62.81 193 ALA A O 1
ATOM 1481 N N . ASN A 1 194 ? -5.106 6.524 27.288 1.00 60.22 194 ASN A N 1
ATOM 1482 C CA . ASN A 1 194 ? -5.570 6.546 28.670 1.00 60.22 194 ASN A CA 1
ATOM 1483 C C . ASN A 1 194 ? -4.764 7.585 29.480 1.00 60.22 194 ASN A C 1
ATOM 1485 O O . ASN A 1 194 ? -3.551 7.402 29.612 1.00 60.22 194 ASN A O 1
ATOM 1489 N N . PRO A 1 195 ? -5.379 8.641 30.053 1.00 53.50 195 PRO A N 1
ATOM 1490 C CA . PRO A 1 195 ? -4.670 9.586 30.909 1.00 53.50 195 PRO A CA 1
ATOM 1491 C C . PRO A 1 195 ? -4.323 8.897 32.235 1.00 53.50 195 PRO A C 1
ATOM 1493 O O . PRO A 1 195 ? -5.087 8.922 33.202 1.00 53.50 195 PRO A O 1
ATOM 1496 N N . VAL A 1 196 ? -3.166 8.232 32.261 1.00 47.38 196 VAL A N 1
ATOM 1497 C CA . VAL A 1 196 ? -2.618 7.578 33.454 1.00 47.38 196 VAL A CA 1
ATOM 1498 C C . VAL A 1 196 ? -2.498 8.618 34.567 1.00 47.38 196 VAL A C 1
ATOM 1500 O O . VAL A 1 196 ? -2.000 9.722 34.349 1.00 47.38 196 VAL A O 1
ATOM 1503 N N . THR A 1 197 ? -2.937 8.264 35.777 1.00 40.56 197 THR A N 1
ATOM 1504 C CA . THR A 1 197 ? -2.778 9.104 36.971 1.00 40.56 197 THR A CA 1
ATOM 1505 C C . THR A 1 197 ? -1.306 9.473 37.136 1.00 40.56 197 THR A C 1
ATOM 1507 O O . THR A 1 197 ? -0.487 8.597 37.406 1.00 40.56 197 THR A O 1
ATOM 1510 N N . ALA A 1 198 ? -0.971 10.749 36.932 1.00 35.88 198 ALA A N 1
ATOM 1511 C CA . ALA A 1 198 ? 0.394 11.190 36.653 1.00 35.88 198 ALA A CA 1
ATOM 1512 C C . ALA A 1 198 ? 1.343 11.079 37.863 1.00 35.88 198 ALA A C 1
ATOM 1514 O O . ALA A 1 198 ? 1.618 12.056 38.561 1.00 35.88 198 ALA A O 1
ATOM 1515 N N . SER A 1 199 ? 1.894 9.887 38.087 1.00 37.09 199 SER A N 1
ATOM 1516 C CA . SER A 1 199 ? 3.004 9.657 39.007 1.00 37.09 199 SER A CA 1
ATOM 1517 C C . SER A 1 199 ? 4.343 9.923 38.313 1.00 37.09 199 SER A C 1
ATOM 1519 O O . SER A 1 199 ? 4.864 9.082 37.586 1.00 37.09 199 SER A O 1
ATOM 1521 N N . THR A 1 200 ? 4.919 11.093 38.593 1.00 36.47 200 THR A N 1
ATOM 1522 C CA . THR A 1 200 ? 6.374 11.368 38.570 1.00 36.47 200 THR A CA 1
ATOM 1523 C C . THR A 1 200 ? 7.170 11.263 37.252 1.00 36.47 200 THR A C 1
ATOM 1525 O O . THR A 1 200 ? 8.364 11.533 37.285 1.00 36.47 200 THR A O 1
ATOM 1528 N N . GLU A 1 201 ? 6.563 11.000 36.088 1.00 39.28 201 GLU A N 1
ATOM 1529 C CA . GLU A 1 201 ? 7.276 11.044 34.783 1.00 39.28 201 GLU A CA 1
ATOM 1530 C C . GLU A 1 201 ? 7.265 12.438 34.103 1.00 39.28 201 GLU A C 1
ATOM 1532 O O . GLU A 1 201 ? 8.073 12.713 33.217 1.00 39.28 201 GLU A O 1
ATOM 1537 N N . ALA A 1 202 ? 6.391 13.359 34.533 1.00 36.53 202 ALA A N 1
ATOM 1538 C CA . ALA A 1 202 ? 6.175 14.655 33.869 1.00 36.53 202 ALA A CA 1
ATOM 1539 C C . ALA A 1 202 ? 7.380 15.624 33.906 1.00 36.53 202 ALA A C 1
ATOM 1541 O O . ALA A 1 202 ? 7.439 16.559 33.108 1.00 36.53 202 ALA A O 1
ATOM 1542 N N . THR A 1 203 ? 8.332 15.429 34.823 1.00 32.59 203 THR A N 1
ATOM 1543 C CA . THR A 1 203 ? 9.427 16.382 35.078 1.00 32.59 203 THR A CA 1
ATOM 1544 C C . THR A 1 203 ? 10.654 16.174 34.188 1.00 32.59 203 THR A C 1
ATOM 1546 O O . THR A 1 203 ? 11.330 17.145 33.868 1.00 32.59 203 THR A O 1
ATOM 1549 N N . ALA A 1 204 ? 10.947 14.940 33.759 1.00 32.38 204 ALA A N 1
ATOM 1550 C CA . ALA A 1 204 ? 12.161 14.638 32.987 1.00 32.38 204 ALA A CA 1
ATOM 1551 C C . ALA A 1 204 ? 12.072 15.106 31.520 1.00 32.38 204 ALA A C 1
ATOM 1553 O O . ALA A 1 204 ? 13.058 15.536 30.926 1.00 32.38 204 ALA A O 1
ATOM 1554 N N . ALA A 1 205 ? 10.874 15.065 30.930 1.00 37.81 205 ALA A N 1
ATOM 1555 C CA . ALA A 1 205 ? 10.666 15.351 29.509 1.00 37.81 205 ALA A CA 1
ATOM 1556 C C . ALA A 1 205 ? 10.613 16.853 29.151 1.00 37.81 205 ALA A C 1
ATOM 1558 O O . ALA A 1 205 ? 10.496 17.184 27.971 1.00 37.81 205 ALA A O 1
ATOM 1559 N N . ALA A 1 206 ? 10.665 17.750 30.145 1.00 36.03 206 ALA A N 1
ATOM 1560 C CA . ALA A 1 206 ? 10.571 19.204 29.969 1.00 36.03 206 ALA A CA 1
ATOM 1561 C C . ALA A 1 206 ? 11.938 19.910 29.851 1.00 36.03 206 ALA A C 1
ATOM 1563 O O . ALA A 1 206 ? 12.003 21.066 29.426 1.00 36.03 206 ALA A O 1
ATOM 1564 N N . GLU A 1 207 ? 13.030 19.235 30.225 1.00 32.28 207 GLU A N 1
ATOM 1565 C CA . GLU A 1 207 ? 14.393 19.772 30.096 1.00 32.28 207 GLU A CA 1
ATOM 1566 C C . GLU A 1 207 ? 15.077 19.344 28.791 1.00 32.28 207 GLU A C 1
ATOM 1568 O O . GLU A 1 207 ? 15.923 20.082 28.292 1.00 32.28 207 GLU A O 1
ATOM 1573 N N . LEU A 1 208 ? 1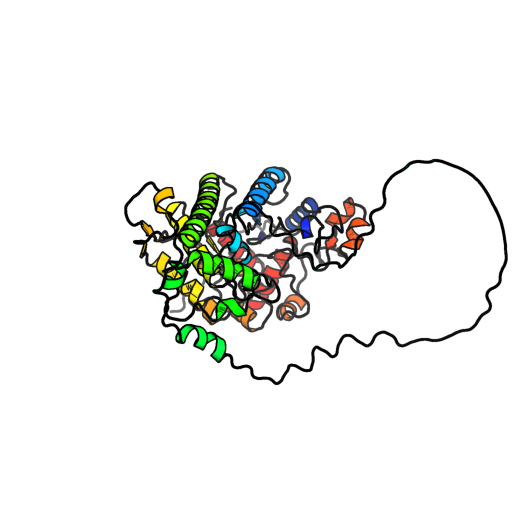4.661 18.214 28.201 1.00 37.44 208 LEU A N 1
ATOM 1574 C CA . LEU A 1 208 ? 15.195 17.708 26.930 1.00 37.44 208 LEU A CA 1
ATOM 1575 C C . LEU A 1 208 ? 14.784 18.580 25.728 1.00 37.44 208 LEU A C 1
ATOM 1577 O O . LEU A 1 208 ? 15.631 18.929 24.910 1.00 37.44 208 LEU A O 1
ATOM 1581 N N . ALA A 1 209 ? 13.519 19.020 25.692 1.00 36.12 209 ALA A N 1
ATOM 1582 C CA . ALA A 1 209 ? 12.902 19.780 24.596 1.00 36.12 209 ALA A CA 1
ATOM 1583 C C . ALA A 1 209 ? 13.352 21.261 24.508 1.00 36.12 209 ALA A C 1
ATOM 1585 O O . ALA A 1 209 ? 12.549 22.172 24.293 1.00 36.12 209 ALA A O 1
ATOM 1586 N N . LYS A 1 210 ? 14.641 21.527 24.751 1.00 34.81 210 LYS A N 1
ATOM 1587 C CA . LYS A 1 210 ? 15.276 22.856 24.703 1.00 34.81 210 LYS A CA 1
ATOM 1588 C C . LYS A 1 210 ? 16.447 22.940 23.720 1.00 34.81 210 LYS A C 1
ATOM 1590 O O . LYS A 1 210 ? 17.098 23.983 23.660 1.00 34.81 210 LYS A O 1
ATOM 1595 N N . SER A 1 211 ? 16.708 21.897 22.929 1.00 32.44 211 SER A N 1
ATOM 1596 C CA . SER A 1 211 ? 17.757 21.930 21.903 1.00 32.44 211 SER A CA 1
ATOM 1597 C C . SER A 1 211 ? 17.447 21.054 20.684 1.00 32.44 211 SER A C 1
ATOM 1599 O O . SER A 1 211 ? 17.560 19.837 20.772 1.00 32.44 211 SER A O 1
ATOM 1601 N N . HIS A 1 212 ? 17.238 21.721 19.541 1.00 37.09 212 HIS A N 1
ATOM 1602 C CA . HIS A 1 212 ? 17.007 21.190 18.182 1.00 37.09 212 HIS A CA 1
ATOM 1603 C C . HIS A 1 212 ? 15.588 20.638 17.912 1.00 37.09 212 HIS A C 1
ATOM 1605 O O . HIS A 1 212 ? 15.150 19.716 18.590 1.00 37.09 212 HIS A O 1
ATOM 1611 N N . PRO A 1 213 ? 14.862 21.167 16.903 1.00 46.03 213 PRO A N 1
ATOM 1612 C CA . PRO A 1 213 ? 13.529 20.692 16.534 1.00 46.03 213 PRO A CA 1
ATOM 1613 C C . PRO A 1 213 ? 13.614 19.452 15.628 1.00 46.03 213 PRO A C 1
ATOM 1615 O O . PRO A 1 213 ? 13.289 19.509 14.441 1.00 46.03 213 PRO A O 1
ATOM 1618 N N . ASP A 1 214 ? 14.053 18.323 16.183 1.00 57.00 214 ASP A N 1
ATOM 1619 C CA . ASP A 1 214 ? 13.933 17.035 15.497 1.00 57.00 214 ASP A CA 1
ATOM 1620 C C . ASP A 1 214 ? 12.447 16.654 15.383 1.00 57.00 214 ASP A C 1
ATOM 1622 O O . ASP A 1 214 ? 11.688 16.743 16.350 1.00 57.00 214 ASP A O 1
ATOM 1626 N N . THR A 1 215 ? 12.002 16.179 14.216 1.00 60.84 215 THR A N 1
ATOM 1627 C CA . THR A 1 215 ? 10.578 15.873 13.957 1.00 60.84 215 THR A CA 1
ATOM 1628 C C . THR A 1 215 ? 9.998 14.770 14.859 1.00 60.84 215 THR A C 1
ATOM 1630 O O . THR A 1 215 ? 8.783 14.706 15.049 1.00 60.84 215 THR A O 1
ATOM 1633 N N . ASN A 1 216 ? 10.851 13.968 15.510 1.00 71.25 216 ASN A N 1
ATOM 1634 C CA . ASN A 1 216 ? 10.453 13.071 16.597 1.00 71.25 216 ASN A CA 1
ATOM 1635 C C . ASN A 1 216 ? 10.010 13.834 17.866 1.00 71.25 216 ASN A C 1
ATOM 1637 O O . ASN A 1 216 ? 8.989 13.484 18.453 1.00 71.25 216 ASN A O 1
ATOM 1641 N N . GLU A 1 217 ? 10.714 14.899 18.280 1.00 82.25 217 GLU A N 1
ATOM 1642 C CA . GLU A 1 217 ? 10.290 15.718 19.430 1.00 82.25 217 GLU A CA 1
ATOM 1643 C C . GLU A 1 217 ? 8.933 16.378 19.170 1.00 82.25 217 GLU A C 1
ATOM 1645 O O . GLU A 1 217 ? 8.076 16.395 20.055 1.00 82.25 217 GLU A O 1
ATOM 1650 N N . TYR A 1 218 ? 8.720 16.860 17.942 1.00 87.62 218 TYR A N 1
ATOM 1651 C CA . TYR A 1 218 ? 7.449 17.437 17.505 1.00 87.62 218 TYR A CA 1
ATOM 1652 C C . TYR A 1 218 ? 6.296 16.423 17.593 1.00 87.62 218 TYR A C 1
ATOM 1654 O O . TYR A 1 218 ? 5.291 16.685 18.256 1.00 87.62 218 TYR A O 1
ATOM 1662 N N . SER A 1 219 ? 6.465 15.228 17.015 1.00 89.31 219 SER A N 1
ATOM 1663 C CA . SER A 1 219 ? 5.462 14.154 17.075 1.00 89.31 219 SER A CA 1
ATOM 1664 C C . SER A 1 219 ? 5.188 13.689 18.518 1.00 89.31 219 SER A C 1
ATOM 1666 O O . SER A 1 219 ? 4.034 13.565 18.936 1.00 89.31 219 SER A O 1
ATOM 1668 N N . MET A 1 220 ? 6.235 13.567 19.343 1.00 88.44 220 MET A N 1
ATOM 1669 C CA . MET A 1 220 ? 6.097 13.328 20.784 1.00 88.44 220 MET A CA 1
ATOM 1670 C C . MET A 1 220 ? 5.379 14.475 21.514 1.00 88.44 220 MET A C 1
ATOM 1672 O O . MET A 1 220 ? 4.713 14.227 22.517 1.00 88.44 220 MET A O 1
ATOM 1676 N N . GLY A 1 221 ? 5.485 15.721 21.046 1.00 90.25 221 GLY A N 1
ATOM 1677 C CA . GLY A 1 221 ? 4.730 16.872 21.553 1.00 90.25 221 GLY A CA 1
ATOM 1678 C C . GLY A 1 221 ? 3.229 16.766 21.272 1.00 90.25 221 GLY A C 1
ATOM 1679 O O . GLY A 1 221 ? 2.417 16.993 22.174 1.00 90.25 221 GLY A O 1
ATOM 1680 N N . LEU A 1 222 ? 2.856 16.329 20.065 1.00 91.94 222 LEU A N 1
ATOM 1681 C CA . LEU A 1 222 ? 1.466 16.035 19.698 1.00 91.94 222 LEU A CA 1
ATOM 1682 C C . LEU A 1 222 ? 0.896 14.904 20.575 1.00 91.94 222 LEU A C 1
ATOM 1684 O O . LEU A 1 222 ? -0.174 15.059 21.166 1.00 91.94 222 LEU A O 1
ATOM 1688 N N . TYR A 1 223 ? 1.644 13.808 20.759 1.00 91.06 223 TYR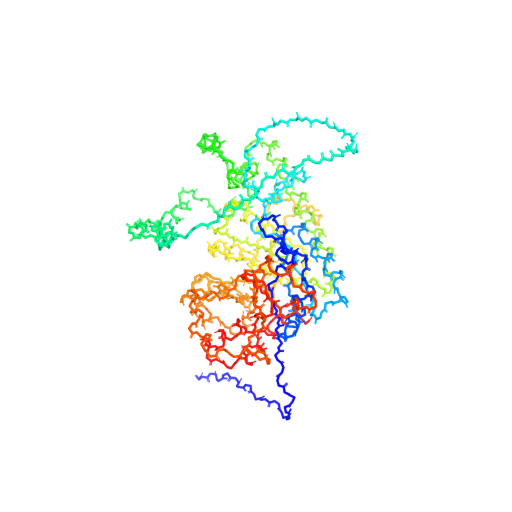 A N 1
ATOM 1689 C CA . TYR A 1 223 ? 1.239 12.715 21.653 1.00 91.06 223 TYR A CA 1
ATOM 1690 C C . TYR A 1 223 ? 1.079 13.165 23.114 1.00 91.06 223 TYR A C 1
ATOM 1692 O O . TYR A 1 223 ? 0.033 12.924 23.718 1.00 91.06 223 TYR A O 1
ATOM 1700 N N . LYS A 1 224 ? 2.062 13.887 23.676 1.00 90.38 224 LYS A N 1
ATOM 1701 C CA . LYS A 1 224 ? 1.987 14.454 25.040 1.00 90.38 224 LYS A CA 1
ATOM 1702 C C . LYS A 1 224 ? 0.751 15.342 25.229 1.00 90.38 224 LYS A C 1
ATOM 1704 O O . LYS A 1 224 ? 0.168 15.342 26.310 1.00 90.38 224 LYS A O 1
ATOM 1709 N N . SER A 1 225 ? 0.334 16.063 24.188 1.00 90.75 225 SER A N 1
ATOM 1710 C CA . SER A 1 225 ? -0.862 16.914 24.217 1.00 90.75 225 SER A CA 1
ATOM 1711 C C . SER A 1 225 ? -2.156 16.088 24.261 1.00 90.75 225 SER A C 1
ATOM 1713 O O . SER A 1 225 ? -3.057 16.409 25.037 1.00 90.75 225 SER A O 1
ATOM 1715 N N . LEU A 1 226 ? -2.218 14.970 23.525 1.00 89.31 226 LEU A N 1
ATOM 1716 C CA . LEU A 1 226 ? -3.344 14.023 23.546 1.00 89.31 226 LEU A CA 1
ATOM 1717 C C . LEU A 1 226 ? -3.510 13.282 24.883 1.00 89.31 226 LEU A C 1
ATOM 1719 O O . LEU A 1 226 ? -4.642 13.020 25.282 1.00 89.31 226 LEU A O 1
ATOM 1723 N N . ILE A 1 227 ? -2.420 12.977 25.596 1.00 87.62 227 ILE A N 1
ATOM 1724 C CA . ILE A 1 227 ? -2.469 12.331 26.926 1.00 87.62 227 ILE A CA 1
ATOM 1725 C C . ILE A 1 227 ? -2.357 13.317 28.104 1.00 87.62 227 ILE A C 1
ATOM 1727 O O . ILE A 1 227 ? -2.177 12.894 29.247 1.00 87.62 227 ILE A O 1
ATOM 1731 N N . SER A 1 228 ? -2.444 14.627 27.847 1.00 87.56 228 SER A N 1
ATOM 1732 C CA . SER A 1 228 ? -2.195 15.666 28.855 1.00 87.56 228 SER A CA 1
ATOM 1733 C C . SER A 1 228 ? -3.132 15.566 30.064 1.00 87.56 228 SER A C 1
ATOM 1735 O O . SER A 1 228 ? -4.336 15.327 29.933 1.00 87.56 228 SER A O 1
ATOM 1737 N N . SER A 1 229 ? -2.600 15.816 31.263 1.00 86.75 229 SER A N 1
ATOM 1738 C CA . SER A 1 229 ? -3.412 15.969 32.475 1.00 86.75 229 SER A CA 1
ATOM 1739 C C . SER A 1 229 ? -4.233 17.265 32.470 1.00 86.75 229 SER A C 1
ATOM 1741 O O . SER A 1 229 ? -5.318 17.285 33.052 1.00 86.75 229 SER A O 1
ATOM 1743 N N . ASP A 1 230 ? -3.775 18.310 31.768 1.00 90.12 230 ASP A N 1
ATOM 1744 C CA . ASP A 1 230 ? -4.558 19.523 31.513 1.00 90.12 230 ASP A CA 1
ATOM 1745 C C . ASP A 1 230 ? -5.704 19.202 30.546 1.00 90.12 230 ASP A C 1
ATOM 1747 O O . ASP A 1 230 ? -5.495 18.868 29.376 1.00 90.12 230 ASP A O 1
ATOM 1751 N N . GLU A 1 231 ? -6.935 19.307 31.047 1.00 88.62 231 GLU A N 1
ATOM 1752 C CA . GLU A 1 231 ? -8.139 18.974 30.288 1.00 88.62 231 GLU A CA 1
ATOM 1753 C C . GLU A 1 231 ? -8.364 19.911 29.097 1.00 88.62 231 GLU A C 1
ATOM 1755 O O . GLU A 1 231 ? -8.932 19.493 28.093 1.00 88.62 231 GLU A O 1
ATOM 1760 N N . THR A 1 232 ? -7.893 21.156 29.166 1.00 91.44 232 THR A N 1
ATOM 1761 C CA . THR A 1 232 ? -8.005 22.145 28.085 1.00 91.44 232 THR A CA 1
ATOM 1762 C C . THR A 1 232 ? -7.134 21.730 26.906 1.00 91.44 232 THR A C 1
ATOM 1764 O O . THR A 1 232 ? -7.615 21.649 25.775 1.00 91.44 232 THR A O 1
ATOM 1767 N N . VAL A 1 233 ? -5.867 21.402 27.183 1.00 89.38 233 VAL A N 1
ATOM 1768 C CA . VAL A 1 233 ? -4.895 20.932 26.180 1.00 89.38 233 VAL A CA 1
ATOM 1769 C C . VAL A 1 233 ? -5.342 19.594 25.588 1.00 89.38 233 VAL A C 1
ATOM 1771 O O . VAL A 1 233 ? -5.363 19.428 24.365 1.00 89.38 233 VAL A O 1
ATOM 1774 N N . ARG A 1 234 ? -5.772 18.660 26.446 1.00 89.06 234 ARG A N 1
ATOM 1775 C CA . ARG A 1 234 ? -6.261 17.340 26.038 1.00 89.06 234 ARG A CA 1
ATOM 1776 C C . ARG A 1 234 ? -7.501 17.438 25.148 1.00 89.06 234 ARG A C 1
ATOM 1778 O O . ARG A 1 234 ? -7.522 16.862 24.063 1.00 89.06 234 ARG A O 1
ATOM 1785 N N . ASN A 1 235 ? -8.513 18.204 25.558 1.00 89.88 235 ASN A N 1
ATOM 1786 C CA . ASN A 1 235 ? -9.761 18.336 24.803 1.00 89.88 235 ASN A CA 1
ATOM 1787 C C . ASN A 1 235 ? -9.563 19.084 23.474 1.00 89.88 235 ASN A C 1
ATOM 1789 O O . ASN A 1 235 ? -10.190 18.715 22.482 1.00 89.88 235 ASN A O 1
ATOM 1793 N N . ALA A 1 236 ? -8.669 20.080 23.417 1.00 90.88 236 ALA A N 1
ATOM 1794 C CA . ALA A 1 236 ? -8.296 20.733 22.161 1.00 90.88 236 ALA A CA 1
ATOM 1795 C C . ALA A 1 236 ? -7.642 19.739 21.182 1.00 90.88 236 ALA A C 1
ATOM 1797 O O . ALA A 1 236 ? -8.066 19.640 20.031 1.00 90.88 236 ALA A O 1
ATOM 1798 N N . SER A 1 237 ? -6.684 18.941 21.666 1.00 90.94 237 SER A N 1
ATOM 1799 C CA . SER A 1 237 ? -5.986 17.919 20.871 1.00 90.94 237 SER A CA 1
ATOM 1800 C C . SER A 1 237 ? -6.946 16.838 20.353 1.00 90.94 237 SER A C 1
ATOM 1802 O O . SER A 1 237 ? -6.946 16.509 19.167 1.00 90.94 237 SER A O 1
ATOM 1804 N N . ILE A 1 238 ? -7.842 16.338 21.214 1.00 90.69 238 ILE A N 1
ATOM 1805 C CA . ILE A 1 238 ? -8.886 15.371 20.834 1.00 90.69 238 ILE A CA 1
ATOM 1806 C C . ILE A 1 238 ? -9.866 15.975 19.813 1.00 90.69 238 ILE A C 1
ATOM 1808 O O . ILE A 1 238 ? -10.321 15.264 18.919 1.00 90.69 238 ILE A O 1
ATOM 1812 N N . SER A 1 239 ? -10.180 17.273 19.893 1.00 91.56 239 SER A N 1
ATOM 1813 C CA . SER A 1 239 ? -11.047 17.951 18.915 1.00 91.56 239 SER A CA 1
ATOM 1814 C C . SER A 1 239 ? -10.432 17.977 17.509 1.00 91.56 239 SER A C 1
ATOM 1816 O O . SER A 1 239 ? -11.135 17.731 16.527 1.00 91.56 239 SER A O 1
ATOM 1818 N N . ILE A 1 240 ? -9.116 18.201 17.407 1.00 93.06 240 ILE A N 1
ATOM 1819 C CA . ILE A 1 240 ? -8.377 18.139 16.134 1.00 93.06 240 ILE A CA 1
ATOM 1820 C C . ILE A 1 240 ? -8.430 16.714 15.563 1.00 93.06 240 ILE A C 1
ATOM 1822 O O . ILE A 1 240 ? -8.851 16.525 14.418 1.00 93.06 240 ILE A O 1
ATOM 1826 N N . VAL A 1 241 ? -8.137 15.701 16.389 1.00 93.31 241 VAL A N 1
ATOM 1827 C CA . VAL A 1 241 ? -8.228 14.285 15.988 1.00 93.31 241 VAL A CA 1
ATOM 1828 C C . VAL A 1 241 ? -9.631 13.924 15.505 1.00 93.31 241 VAL A C 1
ATOM 1830 O O . VAL A 1 241 ? -9.774 13.367 14.416 1.00 93.31 241 VAL A O 1
ATOM 1833 N N . LYS A 1 242 ? -10.682 14.302 16.243 1.00 92.38 242 LYS A N 1
ATOM 1834 C CA . LYS A 1 242 ? -12.079 14.099 15.826 1.00 92.38 242 LYS A CA 1
ATOM 1835 C C . LYS A 1 242 ? -12.361 14.709 14.454 1.00 92.38 242 LYS A C 1
ATOM 1837 O O . LYS A 1 242 ? -12.986 14.056 13.618 1.00 92.38 242 LYS A O 1
ATOM 1842 N N . GLN A 1 243 ? -11.891 15.930 14.193 1.00 93.25 243 GLN A N 1
ATOM 1843 C CA . GLN A 1 243 ? -12.068 16.597 12.902 1.00 93.25 243 GLN A CA 1
ATOM 1844 C C . GLN A 1 243 ? -11.376 15.833 11.762 1.00 93.25 243 GLN A C 1
ATOM 1846 O O . GLN A 1 243 ? -12.003 15.582 10.732 1.00 93.25 243 GLN A O 1
ATOM 1851 N N . ARG A 1 244 ? -10.116 15.424 11.941 1.00 95.06 244 ARG A N 1
ATOM 1852 C CA . ARG A 1 244 ? -9.299 14.799 10.885 1.00 95.06 244 ARG A CA 1
ATOM 1853 C C . ARG A 1 244 ? -9.674 13.335 10.630 1.00 95.06 244 ARG A C 1
ATOM 1855 O O . ARG A 1 244 ? -9.767 12.909 9.480 1.00 95.06 244 ARG A O 1
ATOM 1862 N N . VAL A 1 245 ? -10.032 12.587 11.673 1.00 94.44 245 VAL A N 1
ATOM 1863 C CA . VAL A 1 245 ? -10.608 11.233 11.559 1.00 94.44 245 VAL A CA 1
ATOM 1864 C C . VAL A 1 245 ? -11.971 11.269 10.849 1.00 94.44 245 VAL A C 1
ATOM 1866 O O . VAL A 1 245 ? -12.234 10.450 9.965 1.00 94.44 245 VAL A O 1
ATOM 1869 N N . LYS A 1 246 ? -12.821 12.260 11.157 1.00 94.25 246 LYS A N 1
ATOM 1870 C CA . LYS A 1 246 ? -14.094 12.504 10.454 1.00 94.25 246 LYS A CA 1
ATOM 1871 C C . LYS A 1 246 ? -13.891 12.893 8.990 1.00 94.25 246 LYS A C 1
ATOM 1873 O O . LYS A 1 246 ? -14.661 12.460 8.134 1.00 94.25 246 LYS A O 1
ATOM 1878 N N . GLU A 1 247 ? -12.855 13.673 8.695 1.00 96.25 247 GLU A N 1
ATOM 1879 C CA . GLU A 1 247 ? -12.481 14.060 7.335 1.00 96.25 247 GLU A CA 1
ATOM 1880 C C . GLU A 1 247 ? -12.046 12.848 6.490 1.00 96.25 247 GLU A C 1
ATOM 1882 O O . GLU A 1 247 ? -12.543 12.676 5.371 1.00 96.25 247 GLU A O 1
ATOM 1887 N N . LEU A 1 248 ? -11.191 11.973 7.035 1.00 97.44 248 LEU A N 1
ATOM 1888 C CA . LEU A 1 248 ? -10.799 10.718 6.387 1.00 97.44 248 LEU A CA 1
ATOM 1889 C C . LEU A 1 248 ? -12.003 9.789 6.182 1.00 97.44 248 LEU A C 1
ATOM 1891 O O . LEU A 1 248 ? -12.190 9.258 5.088 1.00 97.44 248 LEU A O 1
ATOM 1895 N N . TYR A 1 249 ? -12.856 9.622 7.198 1.00 97.19 249 TYR A N 1
ATOM 1896 C CA . TYR A 1 249 ? -14.070 8.810 7.083 1.00 97.19 249 TYR A CA 1
ATOM 1897 C C . TYR A 1 249 ? -15.013 9.331 5.990 1.00 97.19 249 TYR A C 1
ATOM 1899 O O . TYR A 1 249 ? -15.498 8.544 5.179 1.00 97.19 249 TYR A O 1
ATOM 1907 N N . ALA A 1 250 ? -15.227 10.648 5.910 1.00 97.00 250 ALA A N 1
ATOM 1908 C CA . ALA A 1 250 ? -16.032 11.263 4.857 1.00 97.00 250 ALA A CA 1
ATOM 1909 C C . ALA A 1 250 ? -15.406 11.076 3.462 1.00 97.00 250 ALA A C 1
ATOM 1911 O O . ALA A 1 250 ? -16.124 10.799 2.497 1.00 97.00 250 ALA A O 1
ATOM 1912 N N . LEU A 1 251 ? -14.074 11.166 3.342 1.00 98.25 251 LEU A N 1
ATOM 1913 C CA . LEU A 1 251 ? -13.374 10.877 2.090 1.00 98.25 251 LEU A CA 1
ATOM 1914 C C . LEU A 1 251 ? -13.584 9.414 1.672 1.00 98.25 251 LEU A C 1
ATOM 1916 O O . LEU A 1 251 ? -14.086 9.182 0.572 1.00 98.25 251 LEU A O 1
ATOM 1920 N N . LEU A 1 252 ? -13.298 8.455 2.558 1.00 98.25 252 LEU A N 1
ATOM 1921 C CA . LEU A 1 252 ? -13.494 7.017 2.334 1.00 98.25 252 LEU A CA 1
ATOM 1922 C C . LEU A 1 252 ? -14.943 6.680 1.956 1.00 98.25 252 LEU A C 1
ATOM 1924 O O . LEU A 1 252 ? -15.181 6.003 0.955 1.00 98.25 252 LEU A O 1
ATOM 1928 N N . GLN A 1 253 ? -15.913 7.201 2.712 1.00 97.25 253 GLN A N 1
ATOM 1929 C CA . GLN A 1 253 ? -17.340 7.010 2.456 1.00 97.25 253 GLN A CA 1
ATOM 1930 C C . GLN A 1 253 ? -17.736 7.547 1.070 1.00 97.25 253 GLN A C 1
ATOM 1932 O O . GLN A 1 253 ? -18.445 6.868 0.331 1.00 97.25 253 GLN A O 1
ATOM 1937 N N . SER A 1 254 ? -17.207 8.709 0.660 1.00 97.62 254 SER A N 1
ATOM 1938 C CA . SER A 1 254 ? -17.468 9.291 -0.668 1.00 97.62 254 SER A CA 1
ATOM 1939 C C . SER A 1 254 ? -16.881 8.503 -1.849 1.00 97.62 254 SER A C 1
ATOM 1941 O O . SER A 1 254 ? -17.194 8.824 -2.995 1.00 97.62 254 SER A O 1
ATOM 1943 N N . ARG A 1 255 ? -16.000 7.520 -1.598 1.00 97.75 255 ARG A N 1
ATOM 1944 C CA . ARG A 1 255 ? -15.351 6.696 -2.632 1.00 97.75 255 ARG A CA 1
ATOM 1945 C C . ARG A 1 255 ? -15.868 5.259 -2.703 1.00 97.75 255 ARG A C 1
ATOM 1947 O O . ARG A 1 255 ? -15.448 4.537 -3.600 1.00 97.75 255 ARG A O 1
ATOM 1954 N N . LEU A 1 256 ? -16.753 4.809 -1.805 1.00 96.38 256 LEU A N 1
ATOM 1955 C CA . LEU A 1 256 ? -17.148 3.390 -1.739 1.00 96.38 256 LEU A CA 1
ATOM 1956 C C . LEU A 1 256 ? -17.679 2.852 -3.079 1.00 96.38 256 LEU A C 1
ATOM 1958 O O . LEU A 1 256 ? -17.222 1.792 -3.519 1.00 96.38 256 LEU A O 1
ATOM 1962 N N . ASP A 1 257 ? -18.546 3.625 -3.736 1.00 95.69 257 ASP A N 1
ATOM 1963 C CA . ASP A 1 257 ? -19.147 3.318 -5.041 1.00 95.69 257 ASP A CA 1
ATOM 1964 C C . ASP A 1 257 ? -18.246 3.646 -6.248 1.00 95.69 257 ASP A C 1
ATOM 1966 O O . ASP A 1 257 ? -18.608 3.341 -7.385 1.00 95.69 257 ASP A O 1
ATOM 1970 N N . ASP A 1 258 ? -17.071 4.257 -6.044 1.00 97.00 258 ASP A N 1
ATOM 1971 C CA . ASP A 1 258 ? -16.134 4.511 -7.138 1.00 97.00 258 ASP A CA 1
ATOM 1972 C C . ASP A 1 258 ? -15.544 3.167 -7.615 1.00 97.00 258 ASP A C 1
ATOM 1974 O O . ASP A 1 258 ? -14.859 2.483 -6.840 1.00 97.00 258 ASP A O 1
ATOM 1978 N N . PRO A 1 259 ? -15.771 2.759 -8.882 1.00 96.25 259 PRO A N 1
ATOM 1979 C CA . PRO A 1 259 ? -15.249 1.503 -9.410 1.00 96.25 259 PRO A CA 1
ATOM 1980 C C . PRO A 1 259 ? -13.721 1.490 -9.512 1.00 96.25 259 PRO A C 1
ATOM 1982 O O . PRO A 1 259 ? -13.162 0.423 -9.788 1.00 96.25 259 PRO A O 1
ATOM 1985 N N . ASP A 1 260 ? -13.057 2.633 -9.297 1.00 97.62 260 ASP A N 1
ATOM 1986 C CA . ASP A 1 260 ? -11.606 2.763 -9.323 1.00 97.62 260 ASP A CA 1
ATOM 1987 C C . ASP A 1 260 ? -10.952 2.825 -7.922 1.00 97.62 260 ASP A C 1
ATOM 1989 O O . ASP A 1 260 ? -9.735 2.661 -7.806 1.00 97.62 260 ASP A O 1
ATOM 1993 N N . PHE A 1 261 ? -11.748 2.951 -6.853 1.00 98.44 261 PHE A N 1
ATOM 1994 C CA . PHE A 1 261 ? -11.290 2.827 -5.465 1.00 98.44 261 PHE A CA 1
ATOM 1995 C C . PHE A 1 261 ? -11.238 1.350 -5.047 1.00 98.44 261 PHE A C 1
ATOM 1997 O O . PHE A 1 261 ? -12.286 0.720 -4.845 1.00 98.44 261 PHE A O 1
ATOM 2004 N N . ARG A 1 262 ? -10.034 0.772 -4.922 1.00 98.19 262 ARG A N 1
ATOM 2005 C CA . ARG A 1 262 ? -9.863 -0.690 -4.760 1.00 98.19 262 ARG A CA 1
ATOM 2006 C C . ARG A 1 262 ? -9.285 -1.161 -3.425 1.00 98.19 262 ARG A C 1
ATOM 2008 O O . ARG A 1 262 ? -9.424 -2.349 -3.146 1.00 98.19 262 ARG A O 1
ATOM 2015 N N . ALA A 1 263 ? -8.721 -0.291 -2.588 1.00 98.50 263 ALA A N 1
ATOM 2016 C CA . ALA A 1 263 ? -8.293 -0.660 -1.233 1.00 98.50 263 ALA A CA 1
ATOM 2017 C C . ALA A 1 263 ? -8.348 0.524 -0.259 1.00 98.50 263 ALA A C 1
ATOM 2019 O O . ALA A 1 263 ? -8.183 1.670 -0.668 1.00 98.50 263 ALA A O 1
ATOM 2020 N N . ILE A 1 264 ? -8.534 0.243 1.029 1.00 98.81 264 ILE A N 1
ATOM 2021 C CA . ILE A 1 264 ? -8.286 1.213 2.106 1.00 98.81 264 ILE A CA 1
ATOM 2022 C C . ILE A 1 264 ? -6.803 1.059 2.468 1.00 98.81 264 ILE A C 1
ATOM 2024 O O . ILE A 1 264 ? -6.359 -0.059 2.721 1.00 98.81 264 ILE A O 1
ATOM 2028 N N . GLY A 1 265 ? -6.027 2.137 2.395 1.00 97.69 265 GLY A N 1
ATOM 2029 C CA . GLY A 1 265 ? -4.566 2.080 2.293 1.00 97.69 265 GLY A CA 1
ATOM 2030 C C . GLY A 1 265 ? -3.961 3.398 1.806 1.00 97.69 265 GLY A C 1
ATOM 2031 O O . GLY A 1 265 ? -4.628 4.143 1.106 1.00 97.69 265 GLY A O 1
ATOM 2032 N N . GLU A 1 266 ? -2.711 3.720 2.077 1.00 98.25 266 GLU A N 1
ATOM 2033 C CA . GLU A 1 266 ? -1.744 2.921 2.827 1.00 98.25 266 GLU A CA 1
ATOM 2034 C C . GLU A 1 266 ? -1.736 3.337 4.301 1.00 98.25 266 GLU A C 1
ATOM 2036 O O . GLU A 1 266 ? -1.788 4.524 4.597 1.00 98.25 266 GLU A O 1
ATOM 2041 N N . PHE A 1 267 ? -1.723 2.381 5.234 1.00 98.69 267 PHE A N 1
ATOM 2042 C CA . PHE A 1 267 ? -1.639 2.661 6.675 1.00 98.69 267 PHE A CA 1
ATOM 2043 C C . PHE A 1 267 ? -1.128 1.446 7.463 1.00 98.69 267 PHE A C 1
ATOM 2045 O O . PHE A 1 267 ? -1.204 0.315 6.985 1.00 98.69 267 PHE A O 1
ATOM 2052 N N . GLY A 1 268 ? -0.577 1.662 8.658 1.00 98.56 268 GLY A N 1
ATOM 2053 C CA . GLY A 1 268 ? 0.116 0.620 9.422 1.00 98.56 268 GLY A CA 1
ATOM 2054 C C . GLY A 1 268 ? 1.223 1.187 10.310 1.00 98.56 268 GLY A C 1
ATOM 2055 O O . GLY A 1 268 ? 1.058 2.285 10.838 1.00 98.56 268 GLY A O 1
ATOM 2056 N N . LEU A 1 269 ? 2.338 0.462 10.462 1.00 98.25 269 LEU A N 1
ATOM 2057 C CA . LEU A 1 269 ? 3.443 0.808 11.374 1.00 98.25 269 LEU A CA 1
ATOM 2058 C C . LEU A 1 269 ? 4.815 0.767 10.669 1.00 98.25 269 LEU A C 1
ATOM 2060 O O . LEU A 1 269 ? 5.107 -0.182 9.940 1.00 98.25 269 LEU A O 1
ATOM 2064 N N . ASP A 1 270 ? 5.673 1.757 10.927 1.00 97.31 270 ASP A N 1
ATOM 2065 C CA . ASP A 1 270 ? 7.071 1.806 10.476 1.00 97.31 270 ASP A CA 1
ATOM 2066 C C . ASP A 1 270 ? 8.009 2.302 11.589 1.00 97.31 270 ASP A C 1
ATOM 2068 O O . ASP A 1 270 ? 8.127 3.504 11.864 1.00 97.31 270 ASP A O 1
ATOM 2072 N N . TYR A 1 271 ? 8.720 1.364 12.215 1.00 94.50 271 TYR A N 1
ATOM 2073 C CA . TYR A 1 271 ? 9.642 1.665 13.313 1.00 94.50 271 TYR A CA 1
ATOM 2074 C C . TYR A 1 271 ? 11.066 1.998 12.840 1.00 94.50 271 TYR A C 1
ATOM 2076 O O . TYR A 1 271 ? 11.887 2.434 13.643 1.00 94.50 271 TYR A O 1
ATOM 2084 N N . GLU A 1 272 ? 11.362 1.928 11.536 1.00 91.69 272 GLU A N 1
ATOM 2085 C CA . GLU A 1 272 ? 12.559 2.576 10.980 1.00 91.69 272 GLU A CA 1
ATOM 2086 C C . GLU A 1 272 ? 12.322 4.065 10.636 1.00 91.69 272 GLU A C 1
ATOM 2088 O O . GLU A 1 272 ? 13.222 4.743 10.122 1.00 91.69 272 GLU A O 1
ATOM 2093 N N . ARG A 1 273 ? 11.104 4.582 10.839 1.00 91.06 273 ARG A N 1
ATOM 2094 C CA . ARG A 1 273 ? 10.690 5.944 10.452 1.00 91.06 273 ARG A CA 1
ATOM 2095 C C . ARG A 1 273 ? 10.139 6.773 11.614 1.00 91.06 273 ARG A C 1
ATOM 2097 O O . ARG A 1 273 ? 9.462 7.777 11.398 1.00 91.06 273 ARG A O 1
ATOM 2104 N N . LEU A 1 274 ? 10.534 6.423 12.840 1.00 90.62 274 LEU A N 1
ATOM 2105 C CA . LEU A 1 274 ? 10.200 7.161 14.068 1.00 90.62 274 LEU A CA 1
ATOM 2106 C C . LEU A 1 274 ? 10.640 8.640 14.050 1.00 90.62 274 LEU A C 1
ATOM 2108 O O . LEU A 1 274 ? 10.108 9.456 14.792 1.00 90.62 274 LEU A O 1
ATOM 2112 N N . HIS A 1 275 ? 11.569 9.014 13.163 1.00 87.88 275 HIS A N 1
ATOM 2113 C CA . HIS A 1 275 ? 11.944 10.410 12.931 1.00 87.88 275 HIS A CA 1
ATOM 2114 C C . HIS A 1 275 ? 10.857 11.247 12.235 1.00 87.88 275 HIS A C 1
ATOM 2116 O O . HIS A 1 275 ? 10.929 12.466 12.317 1.00 87.88 275 HIS A O 1
ATOM 2122 N N . TYR A 1 276 ? 9.863 10.645 11.571 1.00 89.81 276 TYR A N 1
ATOM 2123 C CA . TYR A 1 276 ? 8.700 11.368 11.033 1.00 89.81 276 TYR A CA 1
ATOM 2124 C C . TYR A 1 276 ? 7.525 11.393 12.020 1.00 89.81 276 TYR A C 1
ATOM 2126 O O . TYR A 1 276 ? 6.864 12.419 12.167 1.00 89.81 276 TYR A O 1
ATOM 2134 N N . SER A 1 277 ? 7.265 10.273 12.699 1.00 92.75 277 SER A N 1
ATOM 2135 C CA . SER A 1 277 ? 6.148 10.120 13.639 1.00 92.75 277 SER A CA 1
ATOM 2136 C C . SER A 1 277 ? 6.486 9.120 14.745 1.00 92.75 277 SER A C 1
ATOM 2138 O O . SER A 1 277 ? 7.010 8.042 14.455 1.00 92.75 277 SER A O 1
ATOM 2140 N N . CYS A 1 278 ? 6.181 9.445 16.002 1.00 92.38 278 CYS A N 1
ATOM 2141 C CA . CYS A 1 278 ? 6.497 8.567 17.125 1.00 92.38 278 CYS A CA 1
ATOM 2142 C C . CYS A 1 278 ? 5.626 7.297 17.133 1.00 92.38 278 CYS A C 1
ATOM 2144 O O . CYS A 1 278 ? 4.529 7.256 16.563 1.00 92.38 278 CYS A O 1
ATOM 2146 N N . ARG A 1 279 ? 6.111 6.247 17.807 1.00 93.31 279 ARG A N 1
ATOM 2147 C CA . ARG A 1 279 ? 5.459 4.928 17.856 1.00 93.31 279 ARG A CA 1
ATOM 2148 C C . ARG A 1 279 ? 4.028 5.020 18.384 1.00 93.31 279 ARG A C 1
ATOM 2150 O O . ARG A 1 279 ? 3.144 4.329 17.891 1.00 93.31 279 ARG A O 1
ATOM 2157 N N . GLU A 1 280 ? 3.785 5.885 19.357 1.00 93.12 280 GLU A N 1
ATOM 2158 C CA . GLU A 1 280 ? 2.505 6.016 20.048 1.00 93.12 280 GLU A CA 1
ATOM 2159 C C . GLU A 1 280 ? 1.416 6.560 19.116 1.00 93.12 280 GLU A C 1
ATOM 2161 O O . GLU A 1 280 ? 0.317 6.005 19.081 1.00 93.12 280 GLU A O 1
ATOM 2166 N N . LEU A 1 281 ? 1.727 7.571 18.293 1.00 94.12 281 LEU A N 1
ATOM 2167 C CA . LEU A 1 281 ? 0.790 8.060 17.277 1.00 94.12 281 LEU A CA 1
ATOM 2168 C C . LEU A 1 281 ? 0.580 7.034 16.159 1.00 94.12 281 LEU A C 1
ATOM 2170 O O . LEU A 1 281 ? -0.555 6.857 15.718 1.00 94.12 281 LEU A O 1
ATOM 2174 N N . GLN A 1 282 ? 1.627 6.316 15.734 1.00 96.75 282 GLN A N 1
ATOM 2175 C CA . GLN A 1 282 ? 1.472 5.233 14.755 1.00 96.75 282 GLN A CA 1
ATOM 2176 C C . GLN A 1 282 ? 0.524 4.137 15.275 1.00 96.75 282 GLN A C 1
ATOM 2178 O O . GLN A 1 282 ? -0.400 3.746 14.564 1.00 96.75 282 GLN A O 1
ATOM 2183 N N . LEU A 1 283 ? 0.685 3.694 16.529 1.00 95.88 283 LEU A N 1
ATOM 2184 C CA . LEU A 1 283 ? -0.200 2.716 17.177 1.00 95.88 283 LEU A CA 1
ATOM 2185 C C . LEU A 1 283 ? -1.655 3.211 17.238 1.00 95.88 283 LEU A C 1
ATOM 2187 O O . LEU A 1 283 ? -2.563 2.494 16.808 1.00 95.88 283 LEU A O 1
ATOM 2191 N N . ILE A 1 284 ? -1.878 4.435 17.739 1.00 95.31 284 ILE A N 1
ATOM 2192 C CA . ILE A 1 284 ? -3.213 5.047 17.841 1.00 95.31 284 ILE A CA 1
ATOM 2193 C C . ILE A 1 284 ? -3.867 5.120 16.457 1.00 95.31 284 ILE A C 1
ATOM 2195 O O . ILE A 1 284 ? -4.951 4.572 16.250 1.00 95.31 284 ILE A O 1
ATOM 2199 N N . PHE A 1 285 ? -3.214 5.755 15.484 1.00 97.69 285 PHE A N 1
ATOM 2200 C CA . PHE A 1 285 ? -3.834 6.056 14.194 1.00 97.69 285 PHE A CA 1
ATOM 2201 C C . PHE A 1 285 ? -3.851 4.878 13.212 1.00 97.69 285 PHE A C 1
ATOM 2203 O O . PHE A 1 285 ? -4.676 4.876 12.296 1.00 97.69 285 PHE A O 1
ATOM 2210 N N . PHE A 1 286 ? -3.053 3.828 13.429 1.00 98.50 286 PHE A N 1
ATOM 2211 C CA . PHE A 1 286 ? -3.297 2.525 12.806 1.00 98.50 286 PHE A CA 1
ATOM 2212 C C . PHE A 1 286 ? -4.615 1.928 13.322 1.00 98.50 286 PHE A C 1
ATOM 2214 O O . PHE A 1 286 ? -5.494 1.581 12.528 1.00 98.50 286 PHE A O 1
ATOM 2221 N N . ALA A 1 287 ? -4.804 1.876 14.644 1.00 97.75 287 ALA A N 1
ATOM 2222 C CA . ALA A 1 287 ? -6.005 1.306 15.248 1.00 97.75 287 ALA A CA 1
ATOM 2223 C C . AL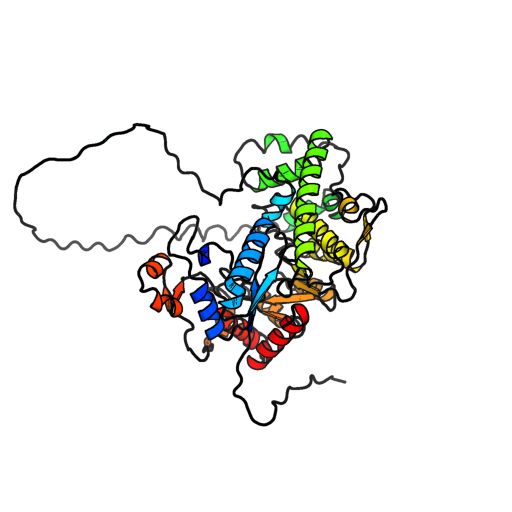A A 1 287 ? -7.282 2.103 14.917 1.00 97.75 287 ALA A C 1
ATOM 2225 O O . ALA A 1 287 ? -8.290 1.492 14.561 1.00 97.75 287 ALA A O 1
ATOM 2226 N N . GLU A 1 288 ? -7.266 3.440 14.962 1.00 96.81 288 GLU A N 1
ATOM 2227 C CA . GLU A 1 288 ? -8.434 4.255 14.580 1.00 96.81 288 GLU A CA 1
ATOM 2228 C C . GLU A 1 288 ? -8.816 4.058 13.100 1.00 96.81 288 GLU A C 1
ATOM 2230 O O . GLU A 1 288 ? -10.000 3.925 12.783 1.00 96.81 288 GLU A O 1
ATOM 2235 N N . GLN A 1 289 ? -7.848 3.925 12.183 1.00 98.25 289 GLN A N 1
ATOM 2236 C CA . GLN A 1 289 ? -8.146 3.609 10.779 1.00 98.25 289 GLN A CA 1
ATOM 2237 C C . GLN A 1 289 ? -8.770 2.210 10.610 1.00 98.25 289 GLN A C 1
ATOM 2239 O O . GLN A 1 289 ? -9.720 2.052 9.838 1.00 98.25 289 GLN A O 1
ATOM 2244 N N . LEU A 1 290 ? -8.341 1.203 11.383 1.00 98.06 290 LEU A N 1
ATOM 2245 C CA . LEU A 1 290 ? -9.001 -0.114 11.413 1.00 98.06 290 LEU A CA 1
ATOM 2246 C C . LEU A 1 290 ? -10.420 -0.067 12.013 1.00 98.06 290 LEU A C 1
ATOM 2248 O O . LEU A 1 290 ? -11.292 -0.835 11.591 1.00 98.06 290 LEU A O 1
ATOM 2252 N N . LYS A 1 291 ? -10.701 0.860 12.939 1.00 97.38 291 LYS A N 1
ATOM 2253 C CA . LYS A 1 291 ? -12.078 1.136 13.374 1.00 97.38 291 LYS A CA 1
ATOM 2254 C C . LYS A 1 291 ? -12.902 1.723 12.223 1.00 97.38 291 LYS A C 1
ATOM 2256 O O . LYS A 1 291 ? -13.987 1.205 11.960 1.00 97.38 291 LYS A O 1
ATOM 2261 N N . LEU A 1 292 ? -12.384 2.704 11.468 1.00 97.19 292 LEU A N 1
ATOM 2262 C CA . LEU A 1 292 ? -13.079 3.265 10.292 1.00 97.19 292 LEU A CA 1
ATOM 2263 C C . LEU A 1 292 ? -13.441 2.189 9.252 1.00 97.19 292 LEU A C 1
ATOM 2265 O O . LEU A 1 292 ? -14.573 2.173 8.768 1.00 97.19 292 LEU A O 1
ATOM 2269 N N . VAL A 1 293 ? -12.531 1.249 8.961 1.00 96.81 293 VAL A N 1
ATOM 2270 C CA . VAL A 1 293 ? -12.796 0.073 8.102 1.00 96.81 293 VAL A CA 1
ATOM 2271 C C . VAL A 1 293 ? -14.056 -0.677 8.554 1.00 96.81 293 VAL A C 1
ATOM 2273 O O . VAL A 1 293 ? -14.945 -0.963 7.747 1.00 96.81 293 VAL A O 1
ATOM 2276 N N . CYS A 1 294 ? -14.155 -0.968 9.853 1.00 96.62 294 CYS A N 1
ATOM 2277 C CA . CYS A 1 294 ? -15.287 -1.685 10.439 1.00 96.62 294 CYS A CA 1
ATOM 2278 C C . CYS A 1 294 ? -16.597 -0.873 10.397 1.00 96.62 294 CYS A C 1
ATOM 2280 O O . CYS A 1 294 ? -17.669 -1.462 10.245 1.00 96.62 294 CYS A O 1
ATOM 2282 N N . LEU A 1 295 ? -16.535 0.462 10.499 1.00 95.31 295 LEU A N 1
ATOM 2283 C CA . LEU A 1 295 ? -17.714 1.334 10.382 1.00 95.31 295 LEU A CA 1
ATOM 2284 C C . LEU A 1 295 ? -18.255 1.393 8.947 1.00 95.31 295 LEU A C 1
ATOM 2286 O O . LEU A 1 295 ? -19.469 1.334 8.752 1.00 95.31 295 LEU A O 1
ATOM 2290 N N . LEU A 1 296 ? -17.361 1.466 7.953 1.00 94.19 296 LEU A N 1
ATOM 2291 C CA . LEU A 1 296 ? -17.709 1.560 6.529 1.00 94.19 296 LEU A CA 1
ATOM 2292 C C . LEU A 1 296 ? -18.387 0.291 5.989 1.00 94.19 296 LEU A C 1
ATOM 2294 O O . LEU A 1 296 ? -19.134 0.373 5.017 1.00 94.19 296 LEU A O 1
ATOM 2298 N N . LYS A 1 297 ? -18.117 -0.883 6.585 1.00 88.00 297 LYS A N 1
ATOM 2299 C CA . LYS A 1 297 ? -18.722 -2.198 6.252 1.00 88.00 297 LYS A CA 1
ATOM 2300 C C . LYS A 1 297 ? -18.601 -2.629 4.778 1.00 88.00 297 LYS A C 1
ATOM 2302 O O . LYS A 1 297 ? -19.269 -3.564 4.347 1.00 88.00 297 LYS A O 1
ATOM 2307 N N . ALA A 1 298 ? -17.716 -1.990 4.016 1.00 86.75 298 ALA A N 1
ATOM 2308 C CA . ALA A 1 298 ? -17.612 -2.148 2.566 1.00 86.75 298 ALA A CA 1
ATOM 2309 C C . ALA A 1 298 ? -16.780 -3.362 2.100 1.00 86.75 298 ALA A C 1
ATOM 2311 O O . ALA A 1 298 ? -16.732 -3.626 0.902 1.00 86.75 298 ALA A O 1
ATOM 2312 N N . ASN A 1 299 ? -16.094 -4.068 3.014 1.00 91.56 299 ASN A N 1
ATOM 2313 C CA . ASN A 1 299 ? -15.223 -5.227 2.729 1.00 91.56 299 ASN A CA 1
ATOM 2314 C C . ASN A 1 299 ? -14.188 -4.982 1.599 1.00 91.56 299 ASN A C 1
ATOM 2316 O O . ASN A 1 299 ? -13.776 -5.902 0.886 1.00 91.56 299 ASN A O 1
ATOM 2320 N N . LYS A 1 300 ? -13.769 -3.719 1.419 1.00 96.75 300 LYS A N 1
ATOM 2321 C CA . LYS A 1 300 ? -12.634 -3.351 0.562 1.00 96.75 300 LYS A CA 1
ATOM 2322 C C . LYS A 1 300 ? -11.366 -3.988 1.166 1.00 96.75 300 LYS A C 1
ATOM 2324 O O . LYS A 1 300 ? -11.232 -3.980 2.392 1.00 96.75 300 LYS A O 1
ATOM 2329 N N . PRO A 1 301 ? -10.435 -4.527 0.359 1.00 98.38 301 PRO A N 1
ATOM 2330 C CA . PRO A 1 301 ? -9.121 -4.948 0.840 1.00 98.38 301 PRO A CA 1
ATOM 2331 C C . PRO A 1 301 ? -8.418 -3.853 1.643 1.00 98.38 301 PRO A C 1
ATOM 2333 O O . PRO A 1 301 ? -8.549 -2.670 1.321 1.00 98.38 301 PRO A O 1
ATOM 2336 N N . LEU A 1 302 ? -7.646 -4.257 2.649 1.00 98.81 302 LEU A N 1
ATOM 2337 C CA . LEU A 1 302 ? -6.718 -3.370 3.342 1.00 98.81 302 LEU A CA 1
ATOM 2338 C C . LEU A 1 302 ? -5.344 -3.496 2.694 1.00 98.81 302 LEU A C 1
ATOM 2340 O O . LEU A 1 302 ? -4.856 -4.612 2.525 1.00 98.81 302 LEU A O 1
ATOM 2344 N N . PHE A 1 303 ? -4.745 -2.367 2.339 1.00 98.88 303 PHE A N 1
ATOM 2345 C CA . PHE A 1 303 ? -3.377 -2.259 1.850 1.00 98.88 303 PHE A CA 1
ATOM 2346 C C . PHE A 1 303 ? -2.554 -1.620 2.970 1.00 98.88 303 PHE A C 1
ATOM 2348 O O . PHE A 1 303 ? -2.763 -0.458 3.325 1.00 98.88 303 PHE A O 1
ATOM 2355 N N . LEU A 1 304 ? -1.731 -2.447 3.609 1.00 98.81 304 LEU A N 1
ATOM 2356 C CA . LEU A 1 304 ? -1.163 -2.212 4.928 1.00 98.81 304 LEU A CA 1
ATOM 2357 C C . LEU A 1 304 ? 0.358 -2.146 4.875 1.00 98.81 304 LEU A C 1
ATOM 2359 O O . LEU A 1 304 ? 1.000 -2.982 4.234 1.00 98.81 304 LEU A O 1
ATOM 2363 N N . HIS A 1 305 ? 0.916 -1.211 5.635 1.00 98.75 305 HIS A N 1
ATOM 2364 C CA . HIS A 1 305 ? 2.355 -1.072 5.812 1.00 98.75 305 HIS A CA 1
ATOM 2365 C C . HIS A 1 305 ? 2.840 -1.737 7.100 1.00 98.75 305 HIS A C 1
ATOM 2367 O O . HIS A 1 305 ? 2.228 -1.584 8.158 1.00 98.75 305 H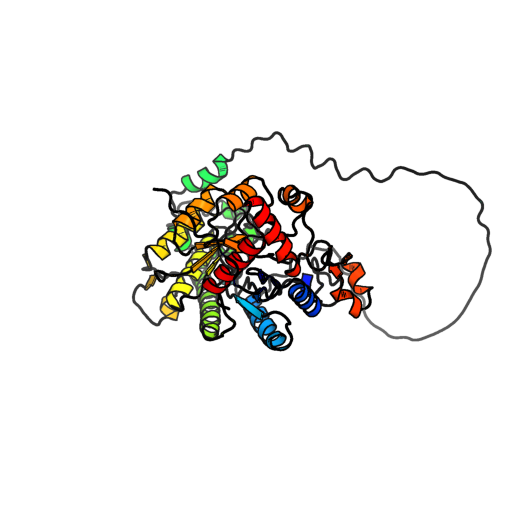IS A O 1
ATOM 2373 N N . MET A 1 306 ? 3.958 -2.450 7.027 1.00 98.31 306 MET A N 1
ATOM 2374 C CA . MET A 1 306 ? 4.635 -2.998 8.199 1.00 98.31 306 MET A CA 1
ATOM 2375 C C . MET A 1 306 ? 6.140 -2.963 7.953 1.00 98.31 306 MET A C 1
ATOM 2377 O O . MET A 1 306 ? 6.604 -3.456 6.926 1.00 98.31 306 MET A O 1
ATOM 2381 N N . ARG A 1 307 ? 6.890 -2.365 8.882 1.00 96.56 307 ARG A N 1
ATOM 2382 C CA . ARG A 1 307 ? 8.357 -2.378 8.885 1.00 96.56 307 ARG A CA 1
ATOM 2383 C C . ARG A 1 307 ? 8.882 -2.317 10.317 1.00 96.56 307 ARG A C 1
ATOM 2385 O O . ARG A 1 307 ? 8.603 -1.360 11.039 1.00 96.56 307 ARG A O 1
ATOM 2392 N N . LYS A 1 308 ? 9.629 -3.346 10.731 1.00 94.19 308 LYS A N 1
ATOM 2393 C CA . LYS A 1 308 ? 10.195 -3.532 12.084 1.00 94.19 308 LYS A CA 1
ATOM 2394 C C . LYS A 1 308 ? 9.182 -3.435 13.237 1.00 94.19 308 LYS A C 1
ATOM 2396 O O . LYS A 1 308 ? 9.555 -3.113 14.358 1.00 94.19 308 LYS A O 1
ATOM 2401 N N . ALA A 1 309 ? 7.913 -3.751 12.969 1.00 94.88 309 ALA A N 1
ATOM 2402 C CA . ALA A 1 309 ? 6.792 -3.546 13.893 1.00 94.88 309 ALA A CA 1
ATOM 2403 C C . ALA A 1 309 ? 5.879 -4.782 14.063 1.00 94.88 309 ALA A C 1
ATOM 2405 O O . ALA A 1 309 ? 4.759 -4.663 14.561 1.00 94.88 309 ALA A O 1
ATOM 2406 N N . GLY A 1 310 ? 6.323 -5.968 13.634 1.00 95.81 310 GLY A N 1
ATOM 2407 C CA . GLY A 1 310 ? 5.493 -7.174 13.509 1.00 95.81 310 GLY A CA 1
ATOM 2408 C C . GLY A 1 310 ? 4.723 -7.618 14.766 1.00 95.81 310 GLY A C 1
ATOM 2409 O O . GLY A 1 310 ? 3.527 -7.903 14.641 1.00 95.81 310 GLY A O 1
ATOM 2410 N N . PRO A 1 311 ? 5.319 -7.635 15.976 1.00 95.19 311 PRO A N 1
ATOM 2411 C CA . PRO A 1 311 ? 4.601 -7.994 17.201 1.00 95.19 311 PRO A CA 1
ATOM 2412 C C . PRO A 1 311 ? 3.396 -7.081 17.477 1.00 95.19 311 PRO A C 1
ATOM 2414 O O . PRO A 1 311 ? 2.268 -7.566 17.588 1.00 95.19 311 PRO A O 1
ATOM 2417 N N . ASP A 1 312 ? 3.607 -5.761 17.481 1.00 95.50 312 ASP A N 1
ATOM 2418 C CA . ASP A 1 312 ? 2.544 -4.766 17.679 1.00 95.50 312 ASP A CA 1
ATOM 2419 C C . ASP A 1 312 ? 1.508 -4.813 16.542 1.00 95.50 312 ASP A C 1
ATOM 2421 O O . ASP A 1 312 ? 0.299 -4.795 16.778 1.00 95.50 312 ASP A O 1
ATOM 2425 N N . PHE A 1 313 ? 1.976 -4.920 15.293 1.00 98.38 313 PHE A N 1
ATOM 2426 C CA . PHE A 1 313 ? 1.130 -4.959 14.101 1.00 98.38 313 PHE A CA 1
ATOM 2427 C C . PHE A 1 313 ? 0.188 -6.173 14.103 1.00 98.38 313 PHE A C 1
ATOM 2429 O O . PHE A 1 313 ? -1.007 -6.050 13.815 1.00 98.38 313 PHE A O 1
ATOM 2436 N N . THR A 1 314 ? 0.713 -7.352 14.450 1.00 97.44 314 THR A N 1
ATOM 2437 C CA . THR A 1 314 ? -0.073 -8.591 14.494 1.00 97.44 314 THR A CA 1
ATOM 2438 C C . THR A 1 314 ? -1.029 -8.630 15.683 1.00 97.44 314 THR A C 1
ATOM 2440 O O . THR A 1 314 ? -2.145 -9.116 15.516 1.00 97.44 314 THR A O 1
ATOM 2443 N N . GLU A 1 315 ? -0.660 -8.078 16.844 1.00 96.75 315 GLU A N 1
ATOM 2444 C CA . GLU A 1 315 ? -1.561 -7.930 17.997 1.00 96.75 315 GLU A CA 1
ATOM 2445 C C . GLU A 1 315 ? -2.714 -6.957 17.720 1.00 96.75 315 GLU A C 1
ATOM 2447 O O . GLU A 1 315 ? -3.870 -7.275 18.011 1.00 96.75 315 GLU A O 1
ATOM 2452 N N . ILE A 1 316 ? -2.442 -5.823 17.064 1.00 97.88 316 ILE A N 1
ATOM 2453 C CA . ILE A 1 316 ? -3.499 -4.908 16.621 1.00 97.88 316 ILE A CA 1
ATOM 2454 C C . ILE A 1 316 ? -4.475 -5.633 15.688 1.00 97.88 316 ILE A C 1
ATOM 2456 O O . ILE A 1 316 ? -5.674 -5.668 15.972 1.00 97.88 316 ILE A O 1
ATOM 2460 N N . LEU A 1 317 ? -3.990 -6.270 14.615 1.00 98.00 317 LEU A N 1
ATOM 2461 C CA . LEU A 1 317 ? -4.863 -6.985 13.675 1.00 98.00 317 LEU A CA 1
ATOM 2462 C C . LEU A 1 317 ? -5.636 -8.138 14.335 1.00 98.00 317 LEU A C 1
ATOM 2464 O O . LEU A 1 317 ? -6.829 -8.292 14.061 1.00 98.00 317 LEU A O 1
ATOM 2468 N N . ARG A 1 318 ? -4.998 -8.911 15.225 1.00 97.25 318 ARG A N 1
ATOM 2469 C CA . ARG A 1 318 ? -5.615 -10.022 15.973 1.00 97.25 318 ARG A CA 1
ATOM 2470 C C . ARG A 1 318 ? -6.883 -9.574 16.693 1.00 97.25 318 ARG A C 1
ATOM 2472 O O . ARG A 1 318 ? -7.934 -10.187 16.502 1.00 97.25 318 ARG A O 1
ATOM 2479 N N . ARG A 1 319 ? -6.838 -8.454 17.420 1.00 96.19 319 ARG A N 1
ATOM 2480 C CA . ARG A 1 319 ? -7.997 -7.948 18.174 1.00 96.19 319 ARG A CA 1
ATOM 2481 C C . ARG A 1 319 ? -9.181 -7.551 17.281 1.00 96.19 319 ARG A C 1
ATOM 2483 O O . ARG A 1 319 ? -10.325 -7.740 17.685 1.00 96.19 319 ARG A O 1
ATOM 2490 N N . PHE A 1 320 ? -8.949 -7.061 16.060 1.00 97.44 320 PHE A N 1
ATOM 2491 C CA . PHE A 1 320 ? -10.027 -6.788 15.093 1.00 97.44 320 PHE A CA 1
ATOM 2492 C C . PHE A 1 320 ? -10.521 -8.048 14.347 1.00 97.44 320 PHE A C 1
ATOM 2494 O O . PHE A 1 320 ? -11.662 -8.071 13.880 1.00 97.44 320 PHE A O 1
ATOM 2501 N N . ILE A 1 321 ? -9.709 -9.107 14.245 1.00 96.75 321 ILE A N 1
ATOM 2502 C CA . ILE A 1 321 ? -10.124 -10.423 13.720 1.00 96.75 321 ILE A CA 1
ATOM 2503 C C . ILE A 1 321 ? -11.005 -11.154 14.749 1.00 96.75 321 ILE A C 1
ATOM 2505 O O . ILE A 1 321 ? -12.067 -11.685 14.411 1.00 96.75 321 ILE A O 1
ATOM 2509 N N . GLU A 1 322 ? -10.600 -11.149 16.018 1.00 96.81 322 GLU A N 1
ATOM 2510 C CA . GLU A 1 322 ? -11.347 -11.742 17.134 1.00 96.81 322 GLU A CA 1
ATOM 2511 C C . GLU A 1 322 ? -12.595 -10.922 17.487 1.00 96.81 322 GLU A C 1
ATOM 2513 O O . GLU A 1 322 ? -13.677 -11.488 17.666 1.00 96.81 322 GLU A O 1
ATOM 2518 N N . GLY A 1 323 ? -12.478 -9.595 17.455 1.00 97.19 323 GLY A N 1
ATOM 2519 C CA . GLY A 1 323 ? -13.543 -8.624 17.685 1.00 97.19 323 GLY A CA 1
ATOM 2520 C C . GLY A 1 323 ? -13.602 -8.126 19.128 1.00 97.19 323 GLY A C 1
ATOM 2521 O O . GLY A 1 323 ? -13.599 -8.913 20.072 1.00 97.19 323 GLY A O 1
ATOM 2522 N N . PHE A 1 324 ? -13.720 -6.811 19.311 1.00 95.50 324 PHE A N 1
ATOM 2523 C CA . PHE A 1 324 ? -13.759 -6.164 20.627 1.00 95.50 324 PHE A CA 1
ATOM 2524 C C . PHE A 1 324 ? -14.776 -5.022 20.671 1.00 95.50 324 PHE A C 1
ATOM 2526 O O . PHE A 1 324 ? -15.216 -4.534 19.636 1.00 95.50 324 PHE A O 1
ATOM 2533 N N . THR A 1 325 ? -15.138 -4.567 21.869 1.00 94.56 325 THR A N 1
ATOM 2534 C CA . THR A 1 325 ? -16.015 -3.401 22.055 1.00 94.56 325 THR A CA 1
ATOM 2535 C C . THR A 1 325 ? -15.216 -2.212 22.586 1.00 94.56 325 THR A C 1
ATOM 2537 O O . THR A 1 325 ? -14.403 -2.378 23.495 1.00 94.56 325 THR A O 1
ATOM 2540 N N . ASP A 1 326 ? -15.433 -1.022 22.019 1.00 89.94 326 ASP A N 1
ATOM 2541 C CA . ASP A 1 326 ? -14.854 0.232 22.513 1.00 89.94 326 ASP A CA 1
ATOM 2542 C C . ASP A 1 326 ? -15.859 0.984 23.400 1.00 89.94 326 ASP A C 1
ATOM 2544 O O . ASP A 1 326 ? -16.753 1.704 22.936 1.00 89.94 326 ASP A O 1
ATOM 2548 N N . GLU A 1 327 ? -15.700 0.784 24.707 1.00 87.25 327 GLU A N 1
ATOM 2549 C CA . GLU A 1 327 ? -16.486 1.435 25.757 1.00 87.25 327 GLU A CA 1
ATOM 2550 C C . GLU A 1 327 ? -16.117 2.915 25.951 1.00 87.25 327 GLU A C 1
ATOM 2552 O O . GLU A 1 327 ? -16.968 3.688 26.396 1.00 87.25 327 GLU A O 1
ATOM 2557 N N . ARG A 1 328 ? -14.894 3.335 25.585 1.00 84.25 328 ARG A N 1
ATOM 2558 C CA . ARG A 1 328 ? -14.390 4.703 25.811 1.00 84.25 328 ARG A CA 1
ATOM 2559 C C . ARG A 1 328 ? -14.687 5.644 24.650 1.00 84.25 328 ARG A C 1
ATOM 2561 O O . ARG A 1 328 ? -15.125 6.761 24.890 1.00 84.25 328 ARG A O 1
ATOM 2568 N N . ASP A 1 329 ? -14.441 5.189 23.422 1.00 86.50 329 ASP A N 1
ATOM 2569 C CA . ASP A 1 329 ? -14.525 5.992 22.197 1.00 86.50 329 ASP A CA 1
ATOM 2570 C C . ASP A 1 329 ? -13.751 7.328 22.279 1.00 86.50 329 ASP A C 1
ATOM 2572 O O . ASP A 1 329 ? -14.273 8.396 21.957 1.00 86.50 329 ASP A O 1
ATOM 2576 N N . THR A 1 330 ? -12.487 7.273 22.726 1.00 82.50 330 THR A N 1
ATOM 2577 C CA . THR A 1 330 ? -11.630 8.452 22.989 1.00 82.50 330 THR A CA 1
ATOM 2578 C C . THR A 1 330 ? -11.596 9.450 21.819 1.00 82.50 330 THR A C 1
ATOM 2580 O O . THR A 1 330 ? -11.557 10.662 22.030 1.00 82.50 330 THR A O 1
ATOM 2583 N N . HIS A 1 331 ? -11.683 8.947 20.584 1.00 84.62 331 HIS A N 1
ATOM 2584 C CA . HIS A 1 331 ? -11.609 9.722 19.344 1.00 84.62 331 HIS A CA 1
ATOM 2585 C C . HIS A 1 331 ? -12.977 9.954 18.658 1.00 84.62 331 HIS A C 1
ATOM 2587 O O . HIS A 1 331 ? -13.023 10.410 17.519 1.00 84.62 331 HIS A O 1
ATOM 2593 N N . GLY A 1 332 ? -14.098 9.717 19.356 1.00 83.44 332 GLY A N 1
ATOM 2594 C CA . GLY A 1 332 ? -15.443 10.182 18.972 1.00 83.44 332 GLY A CA 1
ATOM 2595 C C . GLY A 1 332 ? -16.094 9.503 17.764 1.00 83.44 332 GLY A C 1
ATOM 2596 O O . GLY A 1 332 ? -16.922 10.116 17.088 1.00 83.44 332 GLY A O 1
ATOM 2597 N N . LEU A 1 333 ? -15.757 8.251 17.462 1.00 87.31 333 LEU A N 1
ATOM 2598 C CA . LEU A 1 333 ? -16.291 7.522 16.310 1.00 87.31 333 LEU A CA 1
ATOM 2599 C C . LEU A 1 333 ? -17.801 7.233 16.399 1.00 87.31 333 LEU A C 1
ATOM 2601 O O . LEU A 1 333 ? -18.457 7.028 15.371 1.00 87.31 333 LEU A O 1
ATOM 2605 N N . ARG A 1 334 ? -18.389 7.283 17.599 1.00 88.44 334 ARG A N 1
ATOM 2606 C CA . ARG A 1 334 ? -19.847 7.257 17.814 1.00 88.44 334 ARG A CA 1
ATOM 2607 C C . ARG A 1 334 ? -20.567 8.402 17.105 1.00 88.44 334 ARG A C 1
ATOM 2609 O O . ARG A 1 334 ? -21.664 8.203 16.579 1.00 88.44 334 ARG A O 1
ATOM 2616 N N . GLU A 1 335 ? -19.926 9.566 16.985 1.00 87.44 335 GLU A N 1
ATOM 2617 C CA . GLU A 1 335 ? -20.459 10.720 16.248 1.00 87.44 335 GLU A CA 1
ATOM 2618 C C . GLU A 1 335 ? -20.563 10.449 14.736 1.00 87.44 335 GLU A C 1
ATOM 2620 O O . GLU A 1 335 ? -21.432 11.004 14.066 1.00 87.44 335 GLU A O 1
ATOM 2625 N N . LEU A 1 336 ? -19.724 9.561 14.185 1.00 85.25 336 LEU A N 1
ATOM 2626 C CA . LEU A 1 336 ? -19.757 9.174 12.764 1.00 85.25 336 LEU A CA 1
ATOM 2627 C C . LEU A 1 336 ? -20.899 8.204 12.431 1.00 85.25 336 LEU A C 1
ATOM 2629 O O . LEU A 1 336 ? -21.217 7.994 11.259 1.00 85.25 336 LEU A O 1
ATOM 2633 N N . THR A 1 337 ? -21.499 7.590 13.453 1.00 80.88 337 THR A N 1
ATOM 2634 C CA . THR A 1 337 ? -22.535 6.555 13.316 1.00 80.88 337 THR A CA 1
ATOM 2635 C C . THR A 1 337 ? -23.845 6.877 14.038 1.00 80.88 337 THR A C 1
ATOM 2637 O O . THR A 1 337 ? -24.793 6.104 13.923 1.00 80.88 337 THR A O 1
ATOM 2640 N N . ASN A 1 338 ? -23.941 8.041 14.694 1.00 85.19 338 ASN A N 1
ATOM 2641 C CA . ASN A 1 338 ? -25.123 8.523 15.419 1.00 85.19 338 ASN A CA 1
ATOM 2642 C C . ASN A 1 338 ? -25.631 7.514 16.472 1.00 85.19 338 ASN A C 1
ATOM 2644 O O . ASN A 1 338 ? -26.819 7.191 16.517 1.00 85.19 338 ASN A O 1
ATOM 2648 N N . THR A 1 339 ? -24.724 6.981 17.298 1.00 86.00 339 THR A N 1
ATOM 2649 C CA . THR A 1 339 ? -25.045 5.996 18.347 1.00 86.00 339 THR A CA 1
ATOM 2650 C C . THR A 1 339 ? -24.390 6.341 19.678 1.00 86.00 339 THR A C 1
ATOM 2652 O O . THR A 1 339 ? -23.173 6.349 19.786 1.00 86.00 339 THR A O 1
ATOM 2655 N N . ASP A 1 340 ? -25.179 6.503 20.740 1.00 86.19 340 ASP A N 1
ATOM 2656 C CA . ASP A 1 340 ? -24.637 6.688 22.097 1.00 86.19 340 ASP A CA 1
ATOM 2657 C C . ASP A 1 340 ? -23.990 5.401 22.653 1.00 86.19 340 ASP A C 1
ATOM 2659 O O . ASP A 1 340 ? -23.186 5.432 23.589 1.00 86.19 340 ASP A O 1
ATOM 2663 N N . LYS A 1 341 ? -24.344 4.244 22.073 1.00 89.69 341 LYS A N 1
ATOM 2664 C CA . LYS A 1 341 ? -23.921 2.916 22.535 1.00 89.69 341 LYS A CA 1
ATOM 2665 C C . LYS A 1 341 ? -22.465 2.599 22.158 1.00 89.69 341 LYS A C 1
ATOM 2667 O O . LYS A 1 341 ? -22.037 2.985 21.068 1.00 89.69 341 LYS A O 1
ATOM 2672 N N . PRO A 1 342 ? -21.750 1.815 22.991 1.00 91.56 342 PRO A N 1
ATOM 2673 C CA . PRO A 1 342 ? -20.456 1.227 22.649 1.00 91.56 342 PRO A CA 1
ATOM 2674 C C . PRO A 1 342 ? -20.478 0.489 21.309 1.00 91.56 342 PRO A C 1
ATOM 2676 O O . PRO A 1 342 ? -21.453 -0.187 20.969 1.00 91.56 342 PRO A O 1
ATOM 2679 N N . ILE A 1 343 ? -19.389 0.615 20.550 1.00 93.12 343 ILE A N 1
ATOM 2680 C CA . ILE A 1 343 ? -19.271 0.038 19.208 1.00 93.12 343 ILE A CA 1
ATOM 2681 C C . ILE A 1 343 ? -18.454 -1.249 19.288 1.00 93.12 343 ILE A C 1
ATOM 2683 O O . ILE A 1 343 ? -17.344 -1.254 19.817 1.00 93.12 343 ILE A O 1
ATOM 2687 N N . HIS A 1 344 ? -19.000 -2.334 18.734 1.00 95.19 344 HIS A N 1
ATOM 2688 C CA . HIS A 1 344 ? -18.264 -3.577 18.530 1.00 95.19 344 HIS A CA 1
ATOM 2689 C C . HIS A 1 344 ? -17.522 -3.536 17.187 1.00 95.19 344 HIS A C 1
ATOM 2691 O O . HIS A 1 344 ? -18.144 -3.506 16.122 1.00 95.19 344 HIS A O 1
ATOM 2697 N N . TYR A 1 345 ? -16.195 -3.538 17.251 1.00 96.56 345 TYR A N 1
ATOM 2698 C CA . TYR A 1 345 ? -15.284 -3.535 16.117 1.00 96.56 345 TYR A CA 1
ATOM 2699 C C . TYR A 1 345 ? -14.817 -4.955 15.814 1.00 96.56 345 TYR A C 1
ATOM 2701 O O . TYR A 1 345 ? -14.138 -5.581 16.627 1.00 96.56 345 TYR A O 1
ATOM 2709 N N . LYS A 1 346 ? -15.177 -5.452 14.628 1.00 97.38 346 LYS A N 1
ATOM 2710 C CA . LYS A 1 346 ? -14.743 -6.747 14.102 1.00 97.38 346 LYS A CA 1
ATOM 2711 C C . LYS A 1 346 ? -14.741 -6.721 12.574 1.00 97.38 346 LYS A C 1
ATOM 2713 O O . LYS A 1 346 ? -15.675 -6.193 11.970 1.00 97.38 346 LYS A O 1
ATOM 2718 N N . PHE A 1 347 ? -13.722 -7.307 11.951 1.00 97.12 347 PHE A N 1
ATOM 2719 C CA . PHE A 1 347 ? -13.656 -7.439 10.495 1.00 97.12 347 PHE A CA 1
ATOM 2720 C C . PHE A 1 347 ? -14.701 -8.419 9.935 1.00 97.12 347 PHE A C 1
ATOM 2722 O O . PHE A 1 347 ? -15.200 -9.309 10.629 1.00 97.12 347 PHE A O 1
ATOM 2729 N N . ALA A 1 348 ? -14.988 -8.301 8.635 1.00 95.75 348 ALA A N 1
ATOM 2730 C CA . ALA A 1 348 ? -15.692 -9.350 7.901 1.00 95.75 348 ALA A CA 1
ATOM 2731 C C . ALA A 1 348 ? -14.870 -10.662 7.923 1.00 95.75 348 ALA A C 1
ATOM 2733 O O . ALA A 1 348 ? -13.643 -10.597 7.823 1.00 95.75 348 ALA A O 1
ATOM 2734 N N . PRO A 1 349 ? -15.494 -11.856 7.996 1.00 94.00 349 PRO A N 1
ATOM 2735 C CA . PRO A 1 349 ? -14.756 -13.123 8.025 1.00 94.00 349 PRO A CA 1
ATOM 2736 C C . PRO A 1 349 ? -13.852 -13.359 6.807 1.00 94.00 349 PRO A C 1
ATOM 2738 O O . PRO A 1 349 ? -12.841 -14.045 6.926 1.00 94.00 349 PRO A O 1
ATOM 2741 N N . ASP A 1 350 ? -14.199 -12.785 5.649 1.00 95.75 350 ASP A N 1
ATOM 2742 C CA . ASP A 1 350 ? -13.396 -12.843 4.426 1.00 95.75 350 ASP A CA 1
ATOM 2743 C C . ASP A 1 350 ? -12.564 -11.567 4.172 1.00 95.75 350 ASP A C 1
ATOM 2745 O O . ASP A 1 350 ? -12.052 -11.391 3.063 1.00 95.75 350 ASP A O 1
ATOM 2749 N N . GLN A 1 351 ? -12.429 -10.667 5.159 1.00 97.88 351 GLN A N 1
ATOM 2750 C CA . GLN A 1 351 ? -11.662 -9.423 5.029 1.00 97.88 351 GLN A CA 1
ATOM 2751 C C . GLN A 1 351 ? -10.249 -9.723 4.523 1.00 97.88 351 GLN A C 1
ATOM 2753 O O . GLN A 1 351 ? -9.539 -10.575 5.055 1.00 97.88 351 GLN A O 1
ATOM 2758 N N . LYS A 1 352 ? -9.855 -9.020 3.460 1.00 98.25 352 LYS A N 1
ATOM 2759 C CA . LYS A 1 352 ? -8.556 -9.203 2.807 1.00 98.25 352 LYS A CA 1
ATOM 2760 C C . LYS A 1 352 ? -7.572 -8.196 3.379 1.00 98.25 352 LYS A C 1
ATOM 2762 O O . LYS A 1 352 ? -7.902 -7.013 3.488 1.00 98.25 352 LYS A O 1
ATOM 2767 N N . PHE A 1 353 ? -6.383 -8.677 3.707 1.00 95.06 353 PHE A N 1
ATOM 2768 C CA . PHE A 1 353 ? -5.253 -7.883 4.178 1.00 95.06 353 PHE A CA 1
ATOM 2769 C C . PHE A 1 353 ? -4.125 -8.059 3.172 1.00 95.06 353 PHE A C 1
ATOM 2771 O O . PHE A 1 353 ? -3.886 -9.178 2.724 1.00 95.06 353 PHE A O 1
ATOM 2778 N N . VAL A 1 354 ? -3.435 -6.989 2.816 1.00 98.81 354 VAL A N 1
ATOM 2779 C CA . VAL A 1 354 ? -2.250 -7.027 1.963 1.00 98.81 354 VAL A CA 1
ATOM 2780 C C . VAL A 1 354 ? -1.148 -6.302 2.703 1.00 98.81 354 VAL A C 1
ATOM 2782 O O . VAL A 1 354 ? -1.267 -5.101 2.905 1.00 98.81 354 VAL A O 1
ATOM 2785 N N . VAL A 1 355 ? -0.111 -7.022 3.125 1.00 98.75 355 VAL A N 1
ATOM 2786 C CA . VAL A 1 355 ? 1.101 -6.395 3.662 1.00 98.75 355 VAL A CA 1
ATOM 2787 C C . VAL A 1 355 ? 2.007 -6.084 2.479 1.00 98.75 355 VAL A C 1
ATOM 2789 O O . VAL A 1 355 ? 2.472 -6.998 1.794 1.00 98.75 355 VAL A O 1
ATOM 2792 N N . HIS A 1 356 ? 2.162 -4.796 2.200 1.00 98.38 356 HIS A N 1
ATOM 2793 C CA . HIS A 1 356 ? 2.897 -4.252 1.062 1.00 98.38 356 HIS A CA 1
ATOM 2794 C C . HIS A 1 356 ? 4.414 -4.244 1.313 1.00 98.38 356 HIS A C 1
ATOM 2796 O O . HIS A 1 356 ? 4.856 -4.217 2.461 1.00 98.38 356 HIS A O 1
ATOM 2802 N N . SER A 1 357 ? 5.210 -4.272 0.236 1.00 98.06 357 SER A N 1
ATOM 2803 C CA . SER A 1 357 ? 6.672 -4.088 0.244 1.00 98.06 357 SER A CA 1
ATOM 2804 C C . SER A 1 357 ? 7.420 -4.923 1.296 1.00 98.06 357 SER A C 1
ATOM 2806 O O . SER A 1 357 ? 8.401 -4.468 1.896 1.00 98.06 357 SER A O 1
ATOM 2808 N N . TYR A 1 358 ? 6.970 -6.153 1.528 1.00 98.25 358 TYR A N 1
ATOM 2809 C CA . TYR A 1 358 ? 7.393 -6.931 2.684 1.00 98.25 358 TYR A CA 1
ATOM 2810 C C . TYR A 1 358 ? 8.911 -7.200 2.684 1.00 98.25 358 TYR A C 1
ATOM 2812 O O . TYR A 1 358 ? 9.462 -7.702 1.697 1.00 98.25 358 TYR A O 1
ATOM 2820 N N . SER A 1 359 ? 9.591 -6.875 3.791 1.00 96.62 359 SER A N 1
ATOM 2821 C CA . SER A 1 359 ? 11.056 -6.989 3.920 1.00 96.62 359 SER A CA 1
ATOM 2822 C C . SER A 1 359 ? 11.559 -7.395 5.316 1.00 96.62 359 SER A C 1
ATOM 2824 O O . SER A 1 359 ? 12.749 -7.252 5.600 1.00 96.62 359 SER A O 1
ATOM 2826 N N . ASP A 1 360 ? 10.667 -7.887 6.175 1.00 95.81 360 ASP A N 1
ATOM 2827 C CA . ASP A 1 360 ? 10.934 -8.197 7.586 1.00 95.81 360 ASP A CA 1
ATOM 2828 C C . ASP A 1 360 ? 11.315 -9.675 7.811 1.00 95.81 360 ASP A C 1
ATOM 2830 O O . ASP A 1 360 ? 11.770 -10.341 6.875 1.00 95.81 360 ASP A O 1
ATOM 2834 N N . SER A 1 361 ? 11.228 -10.163 9.057 1.00 96.69 361 SER A N 1
ATOM 2835 C CA . SER A 1 361 ? 11.836 -11.436 9.467 1.00 96.69 361 SER A CA 1
ATOM 2836 C C . SER A 1 361 ? 11.022 -12.671 9.078 1.00 96.69 361 SER A C 1
ATOM 2838 O O . SER A 1 361 ? 9.796 -12.626 8.962 1.00 96.69 361 SER A O 1
ATOM 2840 N N . LEU A 1 362 ? 11.683 -13.827 8.965 1.00 97.12 362 LEU A N 1
ATOM 2841 C CA . LEU A 1 362 ? 11.004 -15.104 8.686 1.00 97.12 362 LEU A CA 1
ATOM 2842 C C . LEU A 1 362 ? 9.888 -15.453 9.684 1.00 97.12 362 LEU A C 1
ATOM 2844 O O . LEU A 1 362 ? 8.950 -16.156 9.304 1.00 97.12 362 LEU A O 1
ATOM 2848 N N . GLU A 1 363 ? 9.984 -14.970 10.923 1.00 97.56 363 GLU A N 1
ATOM 2849 C CA . GLU A 1 363 ? 8.959 -15.126 11.954 1.00 97.56 363 GLU A CA 1
ATOM 2850 C C . GLU A 1 363 ? 7.762 -14.191 11.716 1.00 97.56 363 GLU A C 1
ATOM 2852 O O . GLU A 1 363 ? 6.614 -14.634 11.789 1.00 97.56 363 GLU A O 1
ATOM 2857 N N . ASP A 1 364 ? 8.000 -12.934 11.323 1.00 98.12 364 ASP A N 1
ATOM 2858 C CA . ASP A 1 364 ? 6.930 -12.008 10.927 1.00 98.12 364 ASP A CA 1
ATOM 2859 C C . ASP A 1 364 ? 6.110 -12.567 9.757 1.00 98.12 364 ASP A C 1
ATOM 2861 O O . ASP A 1 364 ? 4.885 -12.450 9.751 1.00 98.12 364 ASP A O 1
ATOM 2865 N N . LEU A 1 365 ? 6.758 -13.221 8.782 1.00 98.44 365 LEU A N 1
ATOM 2866 C CA . LEU A 1 365 ? 6.060 -13.865 7.664 1.00 98.44 365 LEU A CA 1
ATOM 2867 C C . LEU A 1 365 ? 5.105 -14.967 8.144 1.00 98.44 365 LEU A C 1
ATOM 2869 O O . LEU A 1 365 ? 3.954 -15.016 7.703 1.00 98.44 365 LEU A O 1
ATOM 2873 N N . ASP A 1 366 ? 5.569 -15.853 9.028 1.00 97.81 366 ASP A N 1
ATOM 2874 C CA . ASP A 1 366 ? 4.748 -16.941 9.566 1.00 97.81 366 ASP A CA 1
ATOM 2875 C C . ASP A 1 366 ? 3.584 -16.395 10.405 1.00 97.81 366 ASP A C 1
ATOM 2877 O O . ASP A 1 366 ? 2.439 -16.821 10.225 1.00 97.81 366 ASP A O 1
ATOM 2881 N N . ASN A 1 367 ? 3.853 -15.402 11.257 1.00 98.06 367 ASN A N 1
ATOM 2882 C CA . ASN A 1 367 ? 2.849 -14.739 12.086 1.00 98.06 367 ASN A CA 1
ATOM 2883 C C . ASN A 1 367 ? 1.767 -14.054 11.229 1.00 98.06 367 ASN A C 1
ATOM 2885 O O . ASN A 1 367 ? 0.573 -14.276 11.448 1.00 98.06 367 ASN A O 1
ATOM 2889 N N . LEU A 1 368 ? 2.156 -13.289 10.201 1.00 98.31 368 LEU A N 1
ATOM 2890 C CA . LEU A 1 368 ? 1.233 -12.638 9.261 1.00 98.31 368 LEU A CA 1
ATOM 2891 C C . LEU A 1 368 ? 0.375 -13.643 8.481 1.00 98.31 368 LEU A C 1
ATOM 2893 O O . LEU A 1 368 ? -0.840 -13.463 8.350 1.00 98.31 368 LEU A O 1
ATOM 2897 N N . LEU A 1 369 ? 0.979 -14.722 7.976 1.00 98.00 369 LEU A N 1
ATOM 2898 C CA . LEU A 1 369 ? 0.250 -15.766 7.253 1.00 98.00 369 LEU A CA 1
ATOM 2899 C C . LEU A 1 369 ? -0.697 -16.557 8.171 1.00 98.00 369 LEU A C 1
ATOM 2901 O O . LEU A 1 369 ? -1.753 -16.995 7.700 1.00 98.00 369 LEU A O 1
ATOM 2905 N N . GLY A 1 370 ? -0.337 -16.700 9.452 1.00 97.62 370 GLY A N 1
ATOM 2906 C CA . GLY A 1 370 ? -1.117 -17.359 10.501 1.00 97.62 370 GLY A CA 1
ATOM 2907 C C . GLY A 1 370 ? -2.342 -16.575 10.983 1.00 97.62 370 GLY A C 1
ATOM 2908 O O . GLY A 1 370 ? -3.336 -17.201 11.347 1.00 97.62 370 GLY A O 1
ATOM 2909 N N . LEU A 1 371 ? -2.328 -15.234 10.925 1.00 96.12 371 LEU A N 1
ATOM 2910 C CA . LEU A 1 371 ? -3.464 -14.390 11.341 1.00 96.12 371 LEU A CA 1
ATOM 2911 C C . LEU A 1 371 ? -4.773 -14.712 10.600 1.00 96.12 371 LEU A C 1
ATOM 2913 O O . LEU A 1 371 ? -5.855 -14.612 11.175 1.00 96.12 371 LEU A O 1
ATOM 2917 N N . SER A 1 372 ? -4.701 -15.022 9.302 1.00 95.56 372 SER A N 1
ATOM 2918 C CA . SER A 1 372 ? -5.891 -15.192 8.463 1.00 95.56 372 SER A CA 1
ATOM 2919 C C . SER A 1 372 ? -5.587 -15.944 7.162 1.00 95.56 372 SER A C 1
ATOM 2921 O O . SER A 1 372 ? -4.543 -15.702 6.552 1.00 95.56 372 SER A O 1
ATOM 2923 N N . PRO A 1 373 ? -6.521 -16.759 6.624 1.00 96.56 373 PRO A N 1
ATOM 2924 C CA . PRO A 1 373 ? -6.443 -17.294 5.259 1.00 96.56 373 PRO A CA 1
ATOM 2925 C C . PRO A 1 373 ? -6.509 -16.217 4.151 1.00 96.56 373 PRO A C 1
ATOM 2927 O O . PRO A 1 373 ? -6.447 -16.548 2.964 1.00 96.56 373 PRO A O 1
ATOM 2930 N N . HIS A 1 374 ? -6.653 -14.938 4.510 1.00 97.19 374 HIS A N 1
ATOM 2931 C CA . HIS A 1 374 ? -6.846 -13.809 3.595 1.00 97.19 374 HIS A CA 1
ATOM 2932 C C . HIS A 1 374 ? -5.788 -12.697 3.730 1.00 97.19 374 HIS A C 1
ATOM 2934 O O . HIS A 1 374 ? -5.984 -11.609 3.188 1.00 97.19 374 HIS A O 1
ATOM 2940 N N . CYS A 1 375 ? -4.666 -12.963 4.411 1.00 98.25 375 CYS A N 1
ATOM 2941 C CA . CYS A 1 375 ? -3.487 -12.087 4.416 1.00 98.25 375 CYS A CA 1
ATOM 2942 C C . CYS A 1 375 ? -2.561 -12.400 3.223 1.00 98.25 375 CYS A C 1
ATOM 2944 O O . CYS A 1 375 ? -2.031 -13.505 3.127 1.00 98.25 375 CYS A O 1
ATOM 2946 N N . TYR A 1 376 ? -2.378 -11.464 2.299 1.00 98.88 376 TYR A N 1
ATOM 2947 C CA . TYR A 1 376 ? -1.480 -11.584 1.150 1.00 98.88 376 TYR A CA 1
ATOM 2948 C C . TYR A 1 376 ? -0.222 -10.746 1.381 1.00 98.88 376 TYR A C 1
ATOM 2950 O O . TYR A 1 376 ? -0.273 -9.729 2.070 1.00 98.88 376 TYR A O 1
ATOM 2958 N N . ILE A 1 377 ? 0.890 -11.161 0.782 1.00 98.88 377 ILE A N 1
ATOM 2959 C CA . ILE A 1 377 ? 2.194 -10.508 0.926 1.00 98.88 377 ILE A CA 1
ATOM 2960 C C . ILE A 1 377 ? 2.630 -9.961 -0.435 1.00 98.88 377 ILE A C 1
ATOM 2962 O O . ILE A 1 377 ? 2.696 -10.713 -1.414 1.00 98.88 377 ILE A O 1
ATOM 2966 N N . GLY A 1 378 ? 2.892 -8.657 -0.492 1.00 98.81 378 GLY A N 1
ATOM 2967 C CA . GLY A 1 378 ? 3.442 -7.956 -1.647 1.00 98.81 378 GLY A CA 1
ATOM 2968 C C . GLY A 1 378 ? 4.967 -8.046 -1.696 1.00 98.81 378 GLY A C 1
ATOM 2969 O O . GLY A 1 378 ? 5.637 -7.896 -0.673 1.00 98.81 378 GLY A O 1
ATOM 2970 N N . LEU A 1 379 ? 5.509 -8.346 -2.881 1.00 98.88 379 LEU A N 1
ATOM 2971 C CA . LEU A 1 379 ? 6.945 -8.493 -3.121 1.00 98.88 379 LEU A CA 1
ATOM 2972 C C . LEU A 1 379 ? 7.456 -7.482 -4.151 1.00 98.88 379 LEU A C 1
ATOM 2974 O O . LEU A 1 379 ? 6.917 -7.400 -5.257 1.00 98.88 379 LEU A O 1
ATOM 2978 N N . ASN A 1 380 ? 8.556 -6.804 -3.821 1.00 98.75 380 ASN A N 1
ATOM 2979 C CA . ASN A 1 380 ? 9.280 -5.877 -4.697 1.00 98.75 380 ASN A CA 1
ATOM 2980 C C . ASN A 1 380 ? 10.806 -5.985 -4.490 1.00 98.75 380 ASN A C 1
ATOM 2982 O O . ASN A 1 380 ? 11.305 -6.920 -3.867 1.00 98.75 380 ASN A O 1
ATOM 2986 N N . GLY A 1 381 ? 11.583 -5.019 -4.994 1.00 98.38 381 GLY A N 1
ATOM 2987 C CA . GLY A 1 381 ? 13.043 -5.021 -4.846 1.00 98.38 381 GLY A CA 1
ATOM 2988 C C . GLY A 1 381 ? 13.597 -4.821 -3.425 1.00 98.38 381 GLY A C 1
ATOM 2989 O O . GLY A 1 381 ? 14.799 -5.031 -3.231 1.00 98.38 381 GLY A O 1
ATOM 2990 N N . ALA A 1 382 ? 12.772 -4.457 -2.433 1.00 97.94 382 ALA A N 1
ATOM 2991 C CA . ALA A 1 382 ? 13.109 -4.556 -1.010 1.00 97.94 382 ALA A CA 1
ATOM 2992 C C . ALA A 1 382 ? 13.093 -6.006 -0.519 1.00 97.94 382 ALA A C 1
ATOM 2994 O O . ALA A 1 382 ? 14.024 -6.427 0.165 1.00 97.94 382 ALA A O 1
ATOM 2995 N N . SER A 1 383 ? 12.105 -6.786 -0.960 1.00 98.50 383 SER A N 1
ATOM 2996 C CA . SER A 1 383 ? 11.896 -8.199 -0.619 1.00 98.50 383 SER A CA 1
ATOM 2997 C C . SER A 1 383 ? 12.994 -9.149 -1.124 1.00 98.50 383 SER A C 1
ATOM 2999 O O . SER A 1 383 ? 12.893 -10.360 -0.956 1.00 98.50 383 SER A O 1
ATOM 3001 N N . PHE A 1 384 ? 14.051 -8.622 -1.750 1.00 98.25 384 PHE A N 1
ATOM 3002 C CA . PHE A 1 384 ? 15.186 -9.378 -2.290 1.00 98.25 384 PHE A CA 1
ATOM 3003 C C . PHE A 1 384 ? 16.556 -8.819 -1.843 1.00 98.25 384 PHE A C 1
ATOM 3005 O O . PHE A 1 384 ? 17.575 -9.112 -2.480 1.00 98.25 384 PHE A O 1
ATOM 3012 N N . ARG A 1 385 ? 16.595 -7.960 -0.809 1.00 97.81 385 ARG A N 1
ATOM 3013 C CA . ARG A 1 385 ? 17.831 -7.304 -0.339 1.00 97.81 385 ARG A CA 1
ATOM 3014 C C . ARG A 1 385 ? 18.801 -8.299 0.299 1.00 97.81 385 ARG A C 1
ATOM 3016 O O . ARG A 1 385 ? 19.949 -8.348 -0.141 1.00 97.81 385 ARG A O 1
ATOM 3023 N N . THR A 1 386 ? 18.345 -9.076 1.285 1.00 98.12 386 THR A N 1
ATOM 3024 C CA . THR A 1 386 ? 19.154 -10.031 2.069 1.00 98.12 386 THR A CA 1
ATOM 3025 C C . THR A 1 386 ? 18.826 -11.491 1.736 1.00 98.12 386 THR A C 1
ATOM 3027 O O . THR A 1 386 ? 17.792 -11.784 1.133 1.00 98.12 386 THR A O 1
ATOM 3030 N N . ASP A 1 387 ? 19.678 -12.429 2.165 1.00 98.19 387 ASP A N 1
ATOM 3031 C CA . ASP A 1 387 ? 19.396 -13.869 2.065 1.00 98.19 387 ASP A CA 1
ATOM 3032 C C . ASP A 1 387 ? 18.160 -14.285 2.882 1.00 98.19 387 ASP A C 1
ATOM 3034 O O . ASP A 1 387 ? 17.418 -15.170 2.455 1.00 98.19 387 ASP A O 1
ATOM 3038 N N . GLU A 1 388 ? 17.880 -13.607 4.002 1.00 97.94 388 GLU A N 1
ATOM 3039 C CA . GLU A 1 388 ? 16.658 -13.825 4.782 1.00 97.94 388 GLU A CA 1
ATOM 3040 C C . GLU A 1 388 ? 15.411 -13.431 3.980 1.00 97.94 388 GLU A C 1
ATOM 3042 O O . GLU A 1 388 ? 14.470 -14.220 3.889 1.00 97.94 388 GLU A O 1
ATOM 3047 N N . ASN A 1 389 ? 15.418 -12.272 3.305 1.00 98.12 389 ASN A N 1
ATOM 3048 C CA . ASN A 1 389 ? 14.294 -11.887 2.448 1.00 98.12 389 ASN A CA 1
ATOM 3049 C C . ASN A 1 389 ? 14.102 -12.894 1.294 1.00 98.12 389 ASN A C 1
ATOM 3051 O O . ASN A 1 389 ? 12.975 -13.240 0.946 1.00 98.12 389 ASN A O 1
ATOM 3055 N N . ILE A 1 390 ? 15.192 -13.431 0.736 1.00 98.50 390 ILE A N 1
ATOM 3056 C CA . ILE A 1 390 ? 15.135 -14.487 -0.287 1.00 98.50 390 ILE A CA 1
ATOM 3057 C C . ILE A 1 390 ? 14.542 -15.798 0.263 1.00 98.50 390 ILE A C 1
ATOM 3059 O O . ILE A 1 390 ? 13.833 -16.493 -0.471 1.00 98.50 390 ILE A O 1
ATOM 3063 N N . GLU A 1 391 ? 14.774 -16.146 1.531 1.00 98.50 391 GLU A N 1
ATOM 3064 C CA . GLU A 1 391 ? 14.095 -17.278 2.174 1.00 98.50 391 GLU A CA 1
ATOM 3065 C C . GLU A 1 391 ? 12.625 -16.962 2.499 1.00 98.50 391 GLU A C 1
ATOM 3067 O O . GLU A 1 391 ? 11.766 -17.815 2.289 1.00 98.50 391 GLU A O 1
ATOM 3072 N N . ALA A 1 392 ? 12.279 -15.727 2.874 1.00 98.44 392 ALA A N 1
ATOM 3073 C CA . ALA A 1 392 ? 10.886 -15.307 3.047 1.00 98.44 392 ALA A CA 1
ATOM 3074 C C . ALA A 1 392 ? 10.095 -15.481 1.735 1.00 98.44 392 ALA A C 1
ATOM 3076 O O . ALA A 1 392 ? 9.046 -16.133 1.692 1.00 98.44 392 ALA A O 1
ATOM 3077 N N . VAL A 1 393 ? 10.671 -15.013 0.622 1.00 98.56 393 VAL A N 1
ATOM 3078 C CA . VAL A 1 393 ? 10.150 -15.235 -0.736 1.00 98.56 393 VAL A CA 1
ATOM 3079 C C . VAL A 1 393 ? 10.075 -16.724 -1.068 1.00 98.56 393 VAL A C 1
ATOM 3081 O O . VAL A 1 393 ? 9.124 -17.148 -1.724 1.00 98.56 393 VAL A O 1
ATOM 3084 N N . ARG A 1 394 ? 11.010 -17.561 -0.603 1.00 98.25 394 ARG A N 1
ATOM 3085 C CA . ARG A 1 394 ? 10.956 -19.020 -0.795 1.00 98.25 394 ARG A CA 1
ATOM 3086 C C . ARG A 1 394 ? 9.798 -19.670 -0.037 1.00 98.25 394 ARG A C 1
ATOM 3088 O O . ARG A 1 394 ? 9.084 -20.472 -0.643 1.00 98.25 394 ARG A O 1
ATOM 3095 N N . ARG A 1 395 ? 9.549 -19.275 1.214 1.00 97.81 395 ARG A N 1
ATOM 3096 C CA . ARG A 1 395 ? 8.509 -19.842 2.095 1.00 97.81 395 ARG A CA 1
ATOM 3097 C C . ARG A 1 395 ? 7.080 -19.395 1.756 1.00 97.81 395 ARG A C 1
ATOM 3099 O O . ARG A 1 395 ? 6.168 -20.212 1.841 1.00 97.81 395 ARG A O 1
ATOM 3106 N N . LEU A 1 396 ? 6.881 -18.149 1.314 1.00 98.62 396 LEU A N 1
ATOM 3107 C CA . LEU A 1 396 ? 5.563 -17.555 1.013 1.00 98.62 396 LEU A CA 1
ATOM 3108 C C . LEU A 1 396 ? 4.680 -18.427 0.079 1.00 98.62 396 LEU A C 1
ATOM 3110 O O . LEU A 1 396 ? 5.092 -18.686 -1.055 1.00 98.62 396 LEU A O 1
ATOM 3114 N N . PRO A 1 397 ? 3.456 -18.844 0.460 1.00 98.44 397 PRO A N 1
ATOM 3115 C CA . PRO A 1 397 ? 2.571 -19.595 -0.435 1.00 98.44 397 PRO A CA 1
ATOM 3116 C C . PRO A 1 397 ? 2.201 -18.822 -1.713 1.00 98.44 397 PRO A C 1
ATOM 3118 O O . PRO A 1 397 ? 1.862 -17.640 -1.670 1.00 98.44 397 PRO A O 1
ATOM 3121 N N . LEU A 1 398 ? 2.242 -19.496 -2.868 1.00 98.25 398 LEU A N 1
ATOM 3122 C CA . LEU A 1 398 ? 2.034 -18.860 -4.178 1.00 98.25 398 LEU A CA 1
ATOM 3123 C C . LEU A 1 398 ? 0.630 -18.249 -4.336 1.00 98.25 398 LEU A C 1
ATOM 3125 O O . LEU A 1 398 ? 0.489 -17.212 -4.970 1.00 98.25 398 LEU A O 1
ATOM 3129 N N . ASP A 1 399 ? -0.405 -18.831 -3.730 1.00 98.06 399 ASP A N 1
ATOM 3130 C CA . ASP A 1 399 ? -1.788 -18.323 -3.727 1.00 98.06 399 ASP A CA 1
ATOM 3131 C C . ASP A 1 399 ? -2.020 -17.139 -2.759 1.00 98.06 399 ASP A C 1
ATOM 3133 O O . ASP A 1 399 ? -3.120 -16.581 -2.700 1.00 98.06 399 ASP A O 1
ATOM 3137 N N . ARG A 1 400 ? -0.976 -16.755 -2.014 1.00 98.50 400 ARG A N 1
ATOM 3138 C CA . ARG A 1 400 ? -0.926 -15.650 -1.041 1.00 98.50 400 ARG A CA 1
ATOM 3139 C C . ARG A 1 400 ? 0.058 -14.546 -1.457 1.00 98.50 400 ARG A C 1
ATOM 3141 O O . ARG A 1 400 ? 0.199 -13.551 -0.755 1.00 98.50 400 ARG A O 1
ATOM 3148 N N . MET A 1 401 ? 0.720 -14.708 -2.601 1.00 98.56 401 MET A N 1
ATOM 3149 C CA . MET A 1 401 ? 1.753 -13.813 -3.125 1.00 98.56 401 MET A CA 1
ATOM 3150 C C . MET A 1 401 ? 1.177 -12.770 -4.091 1.00 98.56 401 MET A C 1
ATOM 3152 O O . MET A 1 401 ? 0.396 -13.106 -4.986 1.00 98.56 401 MET A O 1
ATOM 3156 N N . LEU A 1 402 ? 1.616 -11.522 -3.952 1.00 98.88 402 LEU A N 1
ATOM 3157 C CA . LEU A 1 402 ? 1.365 -10.409 -4.868 1.00 98.88 402 LEU A CA 1
ATOM 3158 C C . LEU A 1 402 ? 2.711 -9.788 -5.280 1.00 98.88 402 LEU A C 1
ATOM 3160 O O . LEU A 1 402 ? 3.728 -10.028 -4.632 1.00 98.88 402 LEU A O 1
ATOM 3164 N N . LEU A 1 403 ? 2.736 -9.021 -6.371 1.00 98.88 403 LEU A N 1
ATOM 3165 C CA . LEU A 1 403 ? 3.953 -8.396 -6.905 1.00 98.88 403 LEU A CA 1
ATOM 3166 C C . LEU A 1 403 ? 3.740 -6.887 -7.075 1.00 98.88 403 LEU A C 1
ATOM 3168 O O . LEU A 1 403 ? 2.663 -6.462 -7.499 1.00 98.88 403 LEU A O 1
ATOM 3172 N N . GLU A 1 404 ? 4.772 -6.099 -6.796 1.00 98.88 404 GLU A N 1
ATOM 3173 C CA . GLU A 1 404 ? 4.788 -4.647 -6.990 1.00 98.88 404 GLU A CA 1
ATOM 3174 C C . GLU A 1 404 ? 6.186 -4.127 -7.340 1.00 98.88 404 GLU A C 1
ATOM 3176 O O . GLU A 1 404 ? 7.178 -4.851 -7.222 1.00 98.88 404 GLU A O 1
ATOM 3181 N N . THR A 1 405 ? 6.286 -2.865 -7.760 1.00 98.69 405 THR A N 1
ATOM 3182 C CA . THR A 1 405 ? 7.586 -2.180 -7.868 1.00 98.69 405 THR A CA 1
ATOM 3183 C C . THR A 1 405 ? 7.902 -1.260 -6.698 1.00 98.69 405 THR A C 1
ATOM 3185 O O . THR A 1 405 ? 9.090 -1.041 -6.453 1.00 98.69 405 THR A O 1
ATOM 3188 N N . ASP A 1 406 ? 6.889 -0.732 -5.997 1.00 98.31 406 ASP A N 1
ATOM 3189 C CA . ASP A 1 406 ? 7.033 0.397 -5.060 1.00 98.31 406 ASP A CA 1
ATOM 3190 C C . ASP A 1 406 ? 7.765 1.589 -5.715 1.00 98.31 406 ASP A C 1
ATOM 3192 O O . ASP A 1 406 ? 8.522 2.338 -5.103 1.00 98.31 406 ASP A O 1
ATOM 3196 N N . ALA A 1 407 ? 7.585 1.768 -7.027 1.00 98.25 407 ALA A N 1
ATOM 3197 C CA . ALA A 1 407 ? 8.233 2.850 -7.751 1.00 98.25 407 ALA A CA 1
ATOM 3198 C C . ALA A 1 407 ? 7.757 4.221 -7.206 1.00 98.25 407 ALA A C 1
ATOM 3200 O O . ALA A 1 407 ? 6.568 4.384 -6.921 1.00 98.25 407 ALA A O 1
ATOM 3201 N N . PRO A 1 408 ? 8.661 5.205 -7.020 1.00 98.00 408 PRO A N 1
ATOM 3202 C CA . PRO A 1 408 ? 10.026 5.293 -7.556 1.00 98.00 408 PRO A CA 1
ATOM 3203 C C . PRO A 1 408 ? 11.115 4.565 -6.746 1.00 98.00 408 PRO A C 1
ATOM 3205 O O . PRO A 1 408 ? 12.286 4.592 -7.141 1.00 98.00 408 PRO A O 1
ATOM 3208 N N . TRP A 1 409 ? 10.765 3.936 -5.627 1.00 97.38 409 TRP A N 1
ATOM 3209 C CA . TRP A 1 409 ? 11.676 3.256 -4.710 1.00 97.38 409 TRP A CA 1
ATOM 3210 C C . TRP A 1 409 ? 11.993 1.825 -5.162 1.00 97.38 409 TRP A C 1
ATOM 3212 O O . TRP A 1 409 ? 11.665 1.403 -6.267 1.00 97.38 409 TRP A O 1
ATOM 3222 N N . CYS A 1 410 ? 12.708 1.076 -4.320 1.00 97.81 410 CYS A N 1
ATOM 3223 C CA . CYS A 1 410 ? 12.898 -0.371 -4.476 1.00 97.81 410 CYS A CA 1
ATOM 3224 C C . CYS A 1 410 ? 13.485 -0.857 -5.824 1.00 97.81 410 CYS A C 1
ATOM 3226 O O . CYS A 1 410 ? 13.305 -2.010 -6.209 1.00 97.81 410 CYS A O 1
ATOM 3228 N N . GLU A 1 411 ? 14.296 -0.019 -6.490 1.00 96.62 411 GLU A N 1
ATOM 3229 C CA . GLU A 1 411 ? 15.237 -0.428 -7.549 1.00 96.62 411 GLU A CA 1
ATOM 3230 C C . GLU A 1 411 ? 16.079 -1.629 -7.071 1.00 96.62 411 GLU A C 1
ATOM 3232 O O . GLU A 1 411 ? 16.695 -1.570 -6.003 1.00 96.62 411 GLU A O 1
ATOM 3237 N N . ILE A 1 412 ? 16.147 -2.711 -7.856 1.00 96.25 412 ILE A N 1
ATOM 3238 C CA . ILE A 1 412 ? 16.966 -3.886 -7.520 1.00 96.25 412 ILE A CA 1
ATOM 3239 C C . ILE A 1 412 ? 18.446 -3.551 -7.775 1.00 96.25 412 ILE A C 1
ATOM 3241 O O . ILE A 1 412 ? 18.943 -3.633 -8.900 1.00 96.25 412 ILE A O 1
ATOM 3245 N N . ARG A 1 413 ? 19.157 -3.126 -6.723 1.00 94.31 413 ARG A N 1
ATOM 3246 C CA . ARG A 1 413 ? 20.525 -2.582 -6.818 1.00 94.31 413 ARG A CA 1
ATOM 3247 C C . ARG A 1 413 ? 21.583 -3.676 -7.017 1.00 94.31 413 ARG A C 1
ATOM 3249 O O . ARG A 1 413 ? 21.352 -4.812 -6.602 1.00 94.31 413 ARG A O 1
ATOM 3256 N N . PRO A 1 414 ? 22.776 -3.346 -7.558 1.00 93.94 414 PRO A N 1
ATOM 3257 C CA . PRO A 1 414 ? 23.913 -4.273 -7.663 1.00 93.94 414 PRO A CA 1
ATOM 3258 C C . PRO A 1 414 ? 24.379 -4.906 -6.339 1.00 93.94 414 PRO A C 1
ATOM 3260 O O . PRO A 1 414 ? 25.100 -5.895 -6.363 1.00 93.94 414 PRO A O 1
ATOM 3263 N N . THR A 1 415 ? 23.985 -4.335 -5.198 1.00 95.56 415 THR A N 1
ATOM 3264 C CA . THR A 1 415 ? 24.303 -4.811 -3.843 1.00 95.56 415 THR A CA 1
ATOM 3265 C C . THR A 1 415 ? 23.256 -5.756 -3.244 1.00 95.56 415 THR A C 1
ATOM 3267 O O . THR A 1 415 ? 23.501 -6.310 -2.179 1.00 95.56 415 THR A O 1
ATOM 3270 N N . HIS A 1 416 ? 22.089 -5.937 -3.876 1.00 97.44 416 HIS A N 1
ATOM 3271 C CA . HIS A 1 416 ? 21.039 -6.827 -3.364 1.00 97.44 416 HIS A CA 1
ATOM 3272 C C . HIS A 1 416 ? 21.350 -8.286 -3.729 1.00 97.44 416 HIS A C 1
ATOM 3274 O O . HIS A 1 416 ? 21.753 -8.565 -4.863 1.00 97.44 416 HIS A O 1
ATOM 3280 N N . VAL A 1 417 ? 21.056 -9.230 -2.829 1.00 97.75 417 VAL A N 1
ATOM 3281 C CA . VAL A 1 417 ? 21.208 -10.679 -3.081 1.00 97.75 417 VAL A CA 1
ATOM 3282 C C . VAL A 1 417 ? 20.463 -11.122 -4.353 1.00 97.75 417 VAL A C 1
ATOM 3284 O O . VAL A 1 417 ? 20.951 -11.979 -5.091 1.00 97.75 417 VAL A O 1
ATOM 3287 N N . ALA A 1 418 ? 19.348 -10.459 -4.687 1.00 96.69 418 ALA A N 1
ATOM 3288 C CA . ALA A 1 418 ? 18.624 -10.540 -5.964 1.00 96.69 418 ALA A CA 1
ATOM 3289 C C . ALA A 1 418 ? 19.497 -10.711 -7.229 1.00 96.69 418 ALA A C 1
ATOM 3291 O O . ALA A 1 418 ? 19.134 -11.447 -8.151 1.00 96.69 418 ALA A O 1
ATOM 3292 N N . GLN A 1 419 ? 20.654 -10.040 -7.289 1.00 95.00 419 GLN A N 1
ATOM 3293 C CA . GLN A 1 419 ? 21.536 -10.027 -8.461 1.00 95.00 419 GLN A CA 1
ATOM 3294 C C . GLN A 1 419 ? 22.074 -11.411 -8.837 1.00 95.00 419 GLN A C 1
ATOM 3296 O O . GLN A 1 419 ? 22.399 -11.647 -10.002 1.00 95.00 419 GLN A O 1
ATOM 3301 N N . GLN A 1 420 ? 22.147 -12.357 -7.892 1.00 95.38 420 GLN A N 1
ATOM 3302 C CA . GLN A 1 420 ? 22.617 -13.705 -8.211 1.00 95.38 420 GLN A CA 1
ATOM 3303 C C . GLN A 1 420 ? 21.660 -14.469 -9.138 1.00 95.38 420 GLN A C 1
ATOM 3305 O O . GLN A 1 420 ? 22.130 -15.292 -9.924 1.00 95.38 420 GLN A O 1
ATOM 3310 N N . PHE A 1 421 ? 20.363 -14.147 -9.083 1.00 95.00 421 PHE A N 1
ATOM 3311 C CA . PHE A 1 421 ? 19.307 -14.730 -9.914 1.00 95.00 421 PHE A CA 1
ATOM 3312 C C . PHE A 1 421 ? 19.197 -14.025 -11.276 1.00 95.00 421 PHE A C 1
ATOM 3314 O O . PHE A 1 421 ? 19.012 -14.664 -12.307 1.00 95.00 421 PHE A O 1
ATOM 3321 N N . LEU A 1 422 ? 19.415 -12.705 -11.317 1.00 91.69 422 LEU A N 1
ATOM 3322 C CA . LEU A 1 422 ? 19.281 -11.892 -12.535 1.00 91.69 422 LEU A CA 1
ATOM 3323 C C . LEU A 1 422 ? 20.336 -12.160 -13.627 1.00 91.69 422 LEU A C 1
ATOM 3325 O O . LEU A 1 422 ? 20.196 -11.649 -14.735 1.00 91.69 422 LEU A O 1
ATOM 3329 N N . LYS A 1 423 ? 21.356 -12.992 -13.373 1.00 84.31 423 LYS A N 1
ATOM 3330 C CA . LYS A 1 423 ? 22.442 -13.315 -14.327 1.00 84.31 423 LYS A CA 1
ATOM 3331 C C . LYS A 1 423 ? 21.956 -13.820 -15.693 1.00 84.31 423 LYS A C 1
ATOM 3333 O O . LYS A 1 423 ? 22.617 -13.576 -16.698 1.00 84.31 423 LYS A O 1
ATOM 3338 N N . ASN A 1 424 ? 20.822 -14.523 -15.722 1.00 80.94 424 ASN A N 1
ATOM 3339 C CA . ASN A 1 424 ? 20.214 -15.065 -16.941 1.00 80.94 424 ASN A CA 1
ATOM 3340 C C . ASN A 1 424 ? 18.987 -14.268 -17.421 1.00 80.94 424 ASN A C 1
ATOM 3342 O O . ASN A 1 424 ? 18.363 -14.662 -18.408 1.00 80.94 424 ASN A O 1
ATOM 3346 N N . TRP A 1 425 ? 18.630 -13.165 -16.751 1.00 83.38 425 TRP A N 1
ATOM 3347 C CA . TRP A 1 425 ? 17.458 -12.367 -17.101 1.00 83.38 425 TRP A CA 1
ATOM 3348 C C . TRP A 1 425 ? 17.638 -11.713 -18.474 1.00 83.38 425 TRP A C 1
ATOM 3350 O O . TRP A 1 425 ? 18.567 -10.940 -18.706 1.00 83.38 425 TRP A O 1
ATOM 3360 N N . LYS A 1 426 ? 16.732 -12.040 -19.397 1.00 78.19 426 LYS A N 1
ATOM 3361 C CA . LYS A 1 426 ? 16.671 -11.485 -20.753 1.00 78.19 426 LYS A CA 1
ATOM 3362 C C . LYS A 1 426 ? 15.261 -10.933 -20.966 1.00 78.19 426 LYS A C 1
ATOM 3364 O O . LYS A 1 426 ? 14.401 -11.710 -21.380 1.00 78.19 426 LYS A O 1
ATOM 3369 N N . PRO A 1 427 ? 15.003 -9.654 -20.642 1.00 68.38 427 PRO A N 1
ATOM 3370 C CA . PRO A 1 427 ? 13.663 -9.078 -20.727 1.00 68.38 427 PRO A CA 1
ATOM 3371 C C . PRO A 1 427 ? 13.091 -9.161 -22.153 1.00 68.38 427 PRO A C 1
ATOM 3373 O O . PRO A 1 427 ? 13.826 -9.029 -23.135 1.00 68.38 427 PRO A O 1
ATOM 3376 N N . GLN A 1 428 ? 11.785 -9.428 -22.278 1.00 60.56 428 GLN A N 1
ATOM 3377 C CA . GLN A 1 428 ? 11.124 -9.722 -23.563 1.00 60.56 428 GLN A CA 1
ATOM 3378 C C . GLN A 1 428 ? 9.931 -8.792 -23.850 1.00 60.56 428 GLN A C 1
ATOM 3380 O O . GLN A 1 428 ? 9.094 -8.591 -22.968 1.00 60.56 428 GLN A O 1
ATOM 3385 N N . PRO A 1 429 ? 9.781 -8.228 -25.066 1.00 56.66 429 PRO A N 1
ATOM 3386 C CA . PRO A 1 429 ? 10.621 -8.429 -26.255 1.00 56.66 429 PRO A CA 1
ATOM 3387 C C . PRO A 1 429 ? 11.875 -7.528 -26.343 1.00 56.66 429 PRO A C 1
ATOM 3389 O O . PRO A 1 429 ? 12.548 -7.549 -27.370 1.00 56.66 429 PRO A O 1
ATOM 3392 N N . ILE A 1 430 ? 12.198 -6.716 -25.324 1.00 60.12 430 ILE A N 1
ATOM 3393 C CA . ILE A 1 430 ? 13.324 -5.760 -25.371 1.00 60.12 430 ILE A CA 1
ATOM 3394 C C . ILE A 1 430 ? 14.398 -6.140 -24.344 1.00 60.12 430 ILE A C 1
ATOM 3396 O O . ILE A 1 430 ? 14.183 -5.996 -23.145 1.00 60.12 430 ILE A O 1
ATOM 3400 N N . ALA A 1 431 ? 15.576 -6.559 -24.826 1.00 54.09 431 ALA A N 1
ATOM 3401 C CA . ALA A 1 431 ? 16.665 -7.144 -24.026 1.00 54.09 431 ALA A CA 1
ATOM 3402 C C . ALA A 1 431 ? 17.349 -6.203 -23.003 1.00 54.09 431 ALA A C 1
ATOM 3404 O O . ALA A 1 431 ? 18.193 -6.644 -22.226 1.00 54.09 431 ALA A O 1
ATOM 3405 N N . ASN A 1 432 ? 16.987 -4.923 -22.988 1.00 60.41 432 ASN A N 1
ATOM 3406 C CA . ASN A 1 432 ? 17.263 -3.960 -21.925 1.00 60.41 432 ASN A CA 1
ATOM 3407 C C . ASN A 1 432 ? 16.055 -3.009 -21.907 1.00 60.41 432 ASN A C 1
ATOM 3409 O O . ASN A 1 432 ? 15.808 -2.414 -22.958 1.00 60.41 432 ASN A O 1
ATOM 3413 N N . PRO A 1 433 ? 15.277 -2.890 -20.811 1.00 65.62 433 PRO A N 1
ATOM 3414 C CA . PRO A 1 433 ? 13.952 -2.275 -20.857 1.00 65.62 433 PRO A CA 1
ATOM 3415 C C . PRO A 1 433 ? 13.965 -0.864 -21.456 1.00 65.62 433 PRO A C 1
ATOM 3417 O O . PRO A 1 433 ? 13.225 -0.632 -22.407 1.00 65.62 433 PRO A O 1
ATOM 3420 N N . TYR A 1 434 ? 14.828 0.035 -20.959 1.00 86.25 434 TYR A N 1
ATOM 3421 C CA . TYR A 1 434 ? 14.973 1.415 -21.447 1.00 86.25 434 TYR A CA 1
ATOM 3422 C C . TYR A 1 434 ? 16.382 1.979 -21.194 1.00 86.25 434 TYR A C 1
ATOM 3424 O O . TYR A 1 434 ? 17.124 1.513 -20.330 1.00 86.25 434 TYR A O 1
ATOM 3432 N N . LYS A 1 435 ? 16.755 3.038 -21.922 1.00 89.94 435 LYS A N 1
ATOM 3433 C CA . LYS A 1 435 ? 18.043 3.741 -21.776 1.00 89.94 435 LYS A CA 1
ATOM 3434 C C . LYS A 1 435 ? 18.047 4.623 -20.521 1.00 89.94 435 LYS A C 1
ATOM 3436 O O . LYS A 1 435 ? 17.414 5.677 -20.491 1.00 89.94 435 LYS A O 1
ATOM 3441 N N . THR A 1 436 ? 18.792 4.240 -19.490 1.00 92.88 436 THR A N 1
ATOM 3442 C CA . THR A 1 436 ? 18.861 5.000 -18.231 1.00 92.88 436 THR A CA 1
ATOM 3443 C C . THR A 1 436 ? 19.715 6.277 -18.352 1.00 92.88 436 THR A C 1
ATOM 3445 O O . THR A 1 436 ? 20.885 6.218 -18.733 1.00 92.88 436 THR A O 1
ATOM 3448 N N . VAL A 1 437 ? 19.174 7.444 -17.977 1.00 95.69 437 VAL A N 1
ATOM 3449 C CA . VAL A 1 437 ? 19.857 8.758 -18.033 1.00 95.69 437 VAL A CA 1
ATOM 3450 C C . VAL A 1 437 ? 19.837 9.489 -16.683 1.00 95.69 437 VAL A C 1
ATOM 3452 O O . VAL A 1 437 ? 18.954 9.277 -15.860 1.00 95.69 437 VAL A O 1
ATOM 3455 N N . LYS A 1 438 ? 20.803 10.381 -16.412 1.00 96.81 438 LYS A N 1
ATOM 3456 C CA . LYS A 1 438 ? 20.751 11.242 -15.207 1.00 96.81 438 LYS A CA 1
ATOM 3457 C C . LYS A 1 438 ? 19.561 12.216 -15.307 1.00 96.81 438 LYS A C 1
ATOM 3459 O O . LYS A 1 438 ? 19.313 12.739 -16.391 1.00 96.81 438 LYS A O 1
ATOM 3464 N N . LYS A 1 439 ? 18.899 12.542 -14.186 1.00 95.69 439 LYS A N 1
ATOM 3465 C CA . LYS A 1 439 ? 17.749 13.479 -14.128 1.00 95.69 439 LYS A CA 1
ATOM 3466 C C . LYS A 1 439 ? 17.976 14.809 -14.866 1.00 95.69 439 LYS A C 1
ATOM 3468 O O . LYS A 1 439 ? 17.127 15.250 -15.628 1.00 95.69 439 LYS A O 1
ATOM 3473 N N . ASN A 1 440 ? 19.174 15.386 -14.742 1.00 94.62 440 ASN A N 1
ATOM 3474 C CA . ASN A 1 440 ? 19.577 16.630 -15.414 1.00 94.62 440 ASN A CA 1
ATOM 3475 C C . ASN A 1 440 ? 19.958 16.484 -16.907 1.00 94.62 440 ASN A C 1
ATOM 3477 O O . ASN A 1 440 ? 20.327 17.476 -17.539 1.00 94.62 440 ASN A O 1
ATOM 3481 N N . LYS A 1 441 ? 19.932 15.264 -17.461 1.00 95.81 441 LYS A N 1
ATOM 3482 C CA . LYS A 1 441 ? 20.093 14.991 -18.898 1.00 95.81 441 LYS A CA 1
ATOM 3483 C C . LYS A 1 441 ? 18.755 14.776 -19.605 1.00 95.81 441 LYS A C 1
ATOM 3485 O O . LYS A 1 441 ? 18.678 15.129 -20.773 1.00 95.81 441 LYS A O 1
ATOM 3490 N N . LEU A 1 442 ? 17.719 14.273 -18.923 1.00 95.31 442 LEU A N 1
ATOM 3491 C CA . LEU A 1 442 ? 16.396 14.056 -19.531 1.00 95.31 442 LEU A CA 1
ATOM 3492 C C . LEU A 1 442 ? 15.816 15.368 -20.092 1.00 95.31 442 LEU A C 1
ATOM 3494 O O . LEU A 1 442 ? 15.462 15.433 -21.262 1.00 95.31 442 LEU A O 1
ATOM 3498 N N . ALA A 1 443 ? 15.886 16.460 -19.321 1.00 93.25 443 ALA A N 1
ATOM 3499 C CA . ALA A 1 443 ? 15.506 17.810 -19.763 1.00 93.25 443 ALA A CA 1
ATOM 3500 C C . ALA A 1 443 ? 16.318 18.380 -20.948 1.00 93.25 443 ALA A C 1
ATOM 3502 O O . ALA A 1 443 ? 15.997 19.459 -21.435 1.00 93.25 443 ALA A O 1
ATOM 3503 N N . LYS A 1 444 ? 17.386 17.701 -21.388 1.00 95.19 444 LYS A N 1
ATOM 3504 C CA . LYS A 1 444 ? 18.228 18.094 -22.531 1.00 95.19 444 LYS A CA 1
ATOM 3505 C C . LYS A 1 444 ? 18.030 17.190 -23.754 1.00 95.19 444 LYS A C 1
ATOM 3507 O O . LYS A 1 444 ? 18.777 17.316 -24.719 1.00 95.19 444 LYS A O 1
ATOM 3512 N N . MET A 1 445 ? 17.078 16.260 -23.692 1.00 94.75 445 MET A N 1
ATOM 3513 C CA . MET A 1 445 ? 16.721 15.352 -24.781 1.00 94.75 445 MET A CA 1
ATOM 3514 C C . MET A 1 445 ? 15.393 15.785 -25.421 1.00 94.75 445 MET A C 1
ATOM 3516 O O . MET A 1 445 ? 14.522 16.265 -24.685 1.00 94.75 445 MET A O 1
ATOM 3520 N N . PRO A 1 446 ? 15.204 15.592 -26.742 1.00 95.88 446 PRO A N 1
ATOM 3521 C CA . PRO A 1 446 ? 13.912 15.792 -27.405 1.00 95.88 446 PRO A CA 1
ATOM 3522 C C . PRO A 1 446 ? 12.807 15.007 -26.687 1.00 95.88 446 PRO A C 1
ATOM 3524 O O . PRO A 1 446 ? 13.046 13.880 -26.248 1.00 95.88 446 PRO A O 1
ATOM 3527 N N . ARG A 1 447 ? 11.614 15.589 -26.515 1.00 94.25 447 ARG A N 1
ATOM 3528 C CA . ARG A 1 447 ? 10.553 15.007 -25.665 1.00 94.25 447 ARG A CA 1
ATOM 3529 C C . ARG A 1 447 ? 10.083 13.646 -26.186 1.00 94.25 447 ARG A C 1
ATOM 3531 O O . ARG A 1 447 ? 9.803 12.745 -25.403 1.00 94.25 447 ARG A O 1
ATOM 3538 N N . GLU A 1 448 ? 10.089 13.477 -27.500 1.00 93.12 448 GLU A N 1
ATOM 3539 C CA . GLU A 1 448 ? 9.829 12.236 -28.224 1.00 93.12 448 GLU A CA 1
ATOM 3540 C C . GLU A 1 448 ? 10.795 11.086 -27.865 1.00 93.12 448 GLU A C 1
ATOM 3542 O O . GLU A 1 448 ? 10.396 9.923 -27.917 1.00 93.12 448 GLU A O 1
ATOM 3547 N N . GLU A 1 449 ? 12.029 11.373 -27.429 1.00 93.25 449 GLU A N 1
ATOM 3548 C CA . GLU A 1 449 ? 12.972 10.348 -26.953 1.00 93.25 449 GLU A CA 1
ATOM 3549 C C . GLU A 1 449 ? 12.689 9.893 -25.512 1.00 93.25 449 GLU A C 1
ATOM 3551 O O . GLU A 1 449 ? 13.160 8.828 -25.108 1.00 93.25 449 GLU A O 1
ATOM 3556 N N . TRP A 1 450 ? 11.930 10.653 -24.709 1.00 95.00 450 TRP A N 1
ATOM 3557 C CA . TRP A 1 450 ? 11.790 10.375 -23.270 1.00 95.00 450 TRP A CA 1
ATOM 3558 C C . TRP A 1 450 ? 11.121 9.023 -23.004 1.00 95.00 450 TRP A C 1
ATOM 3560 O O . TRP A 1 450 ? 11.482 8.336 -22.052 1.00 95.00 450 TRP A O 1
ATOM 3570 N N . VAL A 1 451 ? 10.212 8.583 -23.879 1.00 92.62 451 VAL A N 1
ATOM 3571 C CA . VAL A 1 451 ? 9.576 7.257 -23.794 1.00 92.62 451 VAL A CA 1
ATOM 3572 C C . VAL A 1 451 ? 10.570 6.096 -23.952 1.00 92.62 451 VAL A C 1
ATOM 3574 O O . VAL A 1 451 ? 10.302 4.996 -23.484 1.00 92.62 451 VAL A O 1
ATOM 3577 N N . GLN A 1 452 ? 11.742 6.328 -24.554 1.00 91.12 452 GLN A N 1
ATOM 3578 C CA . GLN A 1 452 ? 12.807 5.326 -24.700 1.00 91.12 452 GLN A CA 1
ATOM 3579 C C . GLN A 1 452 ? 13.779 5.307 -23.504 1.00 91.12 452 GLN A C 1
ATOM 3581 O O . GLN A 1 452 ? 14.710 4.495 -23.468 1.00 91.12 452 GLN A O 1
ATOM 3586 N N . CYS A 1 453 ? 13.589 6.199 -22.527 1.00 93.00 453 CYS A N 1
ATOM 3587 C CA . CYS A 1 453 ? 14.513 6.432 -21.424 1.00 93.00 453 CYS A CA 1
ATOM 3588 C C . CYS A 1 453 ? 13.861 6.304 -20.044 1.00 93.00 453 CYS A C 1
ATOM 3590 O O . CYS A 1 453 ? 12.678 6.562 -19.880 1.00 93.00 453 CYS A O 1
ATOM 3592 N N . MET A 1 454 ? 14.673 5.973 -19.039 1.00 95.75 454 MET A N 1
ATOM 3593 C CA . MET A 1 454 ? 14.319 6.034 -17.612 1.00 95.75 454 MET A CA 1
ATOM 3594 C C . MET A 1 454 ? 15.289 6.962 -16.877 1.00 95.75 454 MET A C 1
ATOM 3596 O O . MET A 1 454 ? 16.428 7.150 -17.317 1.00 95.75 454 MET A O 1
ATOM 3600 N N . VAL A 1 455 ? 14.888 7.506 -15.728 1.00 97.06 455 VAL A N 1
ATOM 3601 C CA . VAL A 1 455 ? 15.797 8.291 -14.878 1.00 97.06 455 VAL A CA 1
ATOM 3602 C C . VAL A 1 455 ? 16.619 7.365 -13.976 1.00 97.06 455 VAL A C 1
ATOM 3604 O O . VAL A 1 455 ? 16.081 6.481 -13.320 1.00 97.06 455 VAL A O 1
ATOM 3607 N N . LYS A 1 456 ? 17.942 7.568 -13.914 1.00 95.06 456 LYS A N 1
ATOM 3608 C CA . LYS A 1 456 ? 18.837 6.741 -13.091 1.00 95.06 456 LYS A CA 1
ATOM 3609 C C . LYS A 1 456 ? 18.431 6.796 -11.620 1.00 95.06 456 LYS A C 1
ATOM 3611 O O . LYS A 1 456 ? 18.413 7.874 -11.029 1.00 95.06 456 LYS A O 1
ATOM 3616 N N . SER A 1 457 ? 18.201 5.611 -11.059 1.00 92.31 457 SER A N 1
ATOM 3617 C CA . SER A 1 457 ? 17.797 5.374 -9.674 1.00 92.31 457 SER A CA 1
ATOM 3618 C C . SER A 1 457 ? 16.451 5.975 -9.261 1.00 92.31 457 SER A C 1
ATOM 3620 O O . SER A 1 457 ? 16.192 6.117 -8.071 1.00 92.31 457 SER A O 1
ATOM 3622 N N . ARG A 1 458 ? 15.583 6.244 -10.246 1.00 97.12 458 ARG A N 1
ATOM 3623 C CA . ARG A 1 458 ? 14.128 6.270 -10.086 1.00 97.12 458 ARG A CA 1
ATOM 3624 C C . ARG A 1 458 ? 13.593 4.964 -10.679 1.00 97.12 458 ARG A C 1
ATOM 3626 O O . ARG A 1 458 ? 13.738 4.742 -11.881 1.00 97.12 458 ARG A O 1
ATOM 3633 N N . ASN A 1 459 ? 13.040 4.086 -9.850 1.00 97.69 459 ASN A N 1
ATOM 3634 C CA . ASN A 1 459 ? 12.388 2.866 -10.322 1.00 97.69 459 ASN A CA 1
ATOM 3635 C C . ASN A 1 459 ? 11.072 3.205 -11.041 1.00 97.69 459 ASN A C 1
ATOM 3637 O O . ASN A 1 459 ? 10.537 4.303 -10.879 1.00 97.69 459 ASN A O 1
ATOM 3641 N N . GLU A 1 460 ? 10.547 2.278 -11.838 1.00 98.06 460 GLU A N 1
ATOM 3642 C CA . GLU A 1 460 ? 9.306 2.474 -12.594 1.00 98.06 460 GLU A CA 1
ATOM 3643 C C . GLU A 1 460 ? 8.522 1.158 -12.724 1.00 98.06 460 GLU A C 1
ATOM 3645 O O . GLU A 1 460 ? 9.142 0.097 -12.830 1.00 98.06 460 GLU A O 1
ATOM 3650 N N . PRO A 1 461 ? 7.177 1.198 -12.819 1.00 97.75 461 PRO A N 1
ATOM 3651 C CA . PRO A 1 461 ? 6.327 0.003 -12.915 1.00 97.75 461 PRO A CA 1
ATOM 3652 C C . PRO A 1 461 ? 6.650 -0.896 -14.120 1.00 97.75 461 PRO A C 1
ATOM 3654 O O . PRO A 1 461 ? 6.336 -2.085 -14.137 1.00 97.75 461 PRO A O 1
ATOM 3657 N N . CYS A 1 462 ? 7.355 -0.377 -15.131 1.00 95.94 462 CYS A N 1
ATOM 3658 C CA . CYS A 1 462 ? 7.886 -1.180 -16.230 1.00 95.94 462 CYS A CA 1
ATOM 3659 C C . CYS A 1 462 ? 8.903 -2.260 -15.796 1.00 95.94 462 CYS A C 1
ATOM 3661 O O . CYS A 1 462 ? 9.218 -3.142 -16.594 1.00 95.94 462 CYS A O 1
ATOM 3663 N N . MET A 1 463 ? 9.394 -2.216 -14.552 1.00 95.62 463 MET A N 1
ATOM 3664 C CA . MET A 1 463 ? 10.320 -3.191 -13.966 1.00 95.62 463 MET A CA 1
ATOM 3665 C C . MET A 1 463 ? 9.627 -4.400 -13.303 1.00 95.62 463 MET A C 1
ATOM 3667 O O . MET A 1 463 ? 10.320 -5.295 -12.823 1.00 95.62 463 MET A O 1
ATOM 3671 N N . MET A 1 464 ? 8.288 -4.497 -13.330 1.00 96.94 464 MET A N 1
ATOM 3672 C CA . MET A 1 464 ? 7.519 -5.642 -12.792 1.00 96.94 464 MET A CA 1
ATOM 3673 C C . MET A 1 464 ? 8.002 -7.024 -13.279 1.00 96.94 464 MET A C 1
ATOM 3675 O O . MET A 1 464 ? 7.987 -7.998 -12.528 1.00 96.94 464 MET A O 1
ATOM 3679 N N . GLU A 1 465 ? 8.475 -7.120 -14.525 1.00 94.88 465 GLU A N 1
ATOM 3680 C CA . GLU A 1 465 ? 9.076 -8.341 -15.085 1.00 94.88 465 GLU A CA 1
ATOM 3681 C C . GLU A 1 465 ? 10.344 -8.777 -14.331 1.00 94.88 465 GLU A C 1
ATOM 3683 O O . GLU A 1 465 ? 10.575 -9.971 -14.159 1.00 94.88 465 GLU A O 1
ATOM 3688 N N . GLN A 1 466 ? 11.155 -7.827 -13.855 1.00 95.00 466 GLN A N 1
ATOM 3689 C CA . GLN A 1 466 ? 12.377 -8.108 -13.099 1.00 95.00 466 GLN A CA 1
ATOM 3690 C C . GLN A 1 466 ? 12.046 -8.707 -11.725 1.00 95.00 466 GLN A C 1
ATOM 3692 O O . GLN A 1 466 ? 12.670 -9.681 -11.307 1.00 95.00 466 GLN A O 1
ATOM 3697 N N . VAL A 1 467 ? 11.022 -8.161 -11.060 1.00 97.75 467 VAL A N 1
ATOM 3698 C CA . VAL A 1 467 ? 10.487 -8.662 -9.784 1.00 97.75 467 VAL A CA 1
ATOM 3699 C C . VAL A 1 467 ? 9.950 -10.087 -9.960 1.00 97.75 467 VAL A C 1
ATOM 3701 O O . VAL A 1 467 ? 10.351 -10.996 -9.232 1.00 97.75 467 VAL A O 1
ATOM 3704 N N . ALA A 1 468 ? 9.123 -10.319 -10.985 1.00 97.38 468 ALA A N 1
ATOM 3705 C CA . ALA A 1 468 ? 8.593 -11.646 -11.302 1.00 97.38 468 ALA A CA 1
ATOM 3706 C C . ALA A 1 468 ? 9.692 -12.671 -11.646 1.00 97.38 468 ALA A C 1
ATOM 3708 O O . ALA A 1 468 ? 9.581 -13.834 -11.256 1.00 97.38 468 ALA A O 1
ATOM 3709 N N . PHE A 1 469 ? 10.762 -12.257 -12.335 1.00 96.31 469 PHE A N 1
ATOM 3710 C CA . PHE A 1 469 ? 11.883 -13.137 -12.678 1.00 96.31 469 PHE A CA 1
ATOM 3711 C C . PHE A 1 469 ? 12.697 -13.561 -11.444 1.00 96.31 469 PHE A C 1
ATOM 3713 O O . PHE A 1 469 ? 13.016 -14.741 -11.309 1.00 96.31 469 PHE A O 1
ATOM 3720 N N . VAL A 1 470 ? 12.985 -12.645 -10.507 1.00 97.81 470 VAL A N 1
ATOM 3721 C CA . VAL A 1 470 ? 13.659 -13.007 -9.241 1.00 97.81 470 VAL A CA 1
ATOM 3722 C C . VAL A 1 470 ? 12.815 -14.006 -8.448 1.00 97.81 470 VAL A C 1
ATOM 3724 O O . VAL A 1 470 ? 13.340 -15.019 -7.989 1.00 97.81 470 VAL A O 1
ATOM 3727 N N . VAL A 1 471 ? 11.501 -13.784 -8.349 1.00 98.38 471 VAL A N 1
ATOM 3728 C CA . VAL A 1 471 ? 10.579 -14.729 -7.698 1.00 98.38 471 VAL A CA 1
ATOM 3729 C C . VAL A 1 471 ? 10.590 -16.096 -8.392 1.00 98.38 471 VAL A C 1
ATOM 3731 O O . VAL A 1 471 ? 10.674 -17.113 -7.706 1.00 98.38 471 VAL A O 1
ATOM 3734 N N . ALA A 1 472 ? 10.557 -16.147 -9.727 1.00 97.44 472 ALA A N 1
ATOM 3735 C CA . ALA A 1 472 ? 10.590 -17.394 -10.496 1.00 97.44 472 ALA A CA 1
ATOM 3736 C C . ALA A 1 472 ? 11.849 -18.232 -10.219 1.00 97.44 472 ALA A C 1
ATOM 3738 O O . ALA A 1 472 ? 11.736 -19.414 -9.888 1.00 97.44 472 ALA A O 1
ATOM 3739 N N . GLU A 1 473 ? 13.031 -17.611 -10.245 1.00 97.62 473 GLU A N 1
ATOM 3740 C CA . GLU A 1 473 ? 14.306 -18.270 -9.931 1.00 97.62 473 GLU A CA 1
ATOM 3741 C C . GLU A 1 473 ? 14.383 -18.728 -8.459 1.00 97.62 473 GLU A C 1
ATOM 3743 O O . GLU A 1 473 ? 14.803 -19.853 -8.173 1.00 97.62 473 GLU A O 1
ATOM 3748 N N . VAL A 1 474 ? 13.925 -17.902 -7.507 1.00 98.06 474 VAL A N 1
ATOM 3749 C CA . VAL A 1 474 ? 13.911 -18.235 -6.067 1.00 98.06 474 VAL A CA 1
ATOM 3750 C C . VAL A 1 474 ? 12.969 -19.404 -5.757 1.00 98.06 474 VAL A C 1
ATOM 3752 O O . VAL A 1 474 ? 13.315 -20.266 -4.937 1.00 98.06 474 VAL A O 1
ATOM 3755 N N . LYS A 1 475 ? 11.808 -19.449 -6.427 1.00 97.44 475 LYS A N 1
ATOM 3756 C CA . LYS A 1 475 ? 10.800 -20.520 -6.341 1.00 97.44 475 LYS A CA 1
ATOM 3757 C C . LYS A 1 475 ? 11.154 -21.769 -7.147 1.00 97.44 475 LYS A C 1
ATOM 3759 O O . LYS A 1 475 ? 10.664 -22.845 -6.812 1.00 97.44 475 LYS A O 1
ATOM 3764 N N . LYS A 1 476 ? 12.000 -21.640 -8.175 1.00 96.38 476 LYS A N 1
ATOM 3765 C CA . LYS A 1 476 ? 12.284 -22.664 -9.199 1.00 96.38 476 LYS A CA 1
ATOM 3766 C C . LYS A 1 476 ? 11.030 -23.057 -9.999 1.00 96.38 476 LYS A C 1
ATOM 3768 O O . LYS A 1 476 ? 10.817 -24.230 -10.305 1.00 96.38 476 LYS A O 1
ATOM 3773 N N . CYS A 1 477 ? 10.211 -22.058 -10.333 1.00 93.56 477 CYS A N 1
ATOM 3774 C CA . CYS A 1 477 ? 8.996 -22.182 -11.145 1.00 93.56 477 CYS A CA 1
ATOM 3775 C C . CYS A 1 477 ? 9.163 -21.441 -12.486 1.00 93.56 477 CYS A C 1
ATOM 3777 O O . CYS A 1 477 ? 9.925 -20.475 -12.539 1.00 93.56 477 CYS A O 1
ATOM 3779 N N . PRO A 1 478 ? 8.437 -21.819 -13.557 1.00 94.38 478 PRO A N 1
ATOM 3780 C CA . PRO A 1 478 ? 8.359 -21.013 -14.777 1.00 94.38 478 PRO A CA 1
ATOM 3781 C C . PRO A 1 478 ? 7.845 -19.597 -14.478 1.00 94.38 478 PRO A C 1
ATOM 3783 O O . PRO A 1 478 ? 6.919 -19.424 -13.679 1.00 94.38 478 PRO A O 1
ATOM 3786 N N . ILE A 1 479 ? 8.401 -18.575 -15.137 1.00 93.31 479 ILE A N 1
ATOM 3787 C CA . ILE A 1 479 ? 7.959 -17.185 -14.935 1.00 93.31 479 ILE A CA 1
ATOM 3788 C C . ILE A 1 479 ? 6.498 -16.994 -15.366 1.00 93.31 479 ILE A C 1
ATOM 3790 O O . ILE A 1 479 ? 5.764 -16.225 -14.753 1.00 93.31 479 ILE A O 1
ATOM 3794 N N . GLU A 1 480 ? 6.041 -17.748 -16.363 1.00 94.31 480 GLU A N 1
ATOM 3795 C CA . GLU A 1 480 ? 4.658 -17.770 -16.832 1.00 94.31 480 GLU A CA 1
ATOM 3796 C C . GLU A 1 480 ? 3.692 -18.215 -15.725 1.00 94.31 480 GLU A C 1
ATOM 3798 O O . GLU A 1 480 ? 2.607 -17.653 -15.594 1.00 94.31 480 GLU A O 1
ATOM 3803 N N . GLU A 1 481 ? 4.100 -19.178 -14.891 1.00 95.44 481 GLU A N 1
ATOM 3804 C CA . GLU A 1 481 ? 3.316 -19.659 -13.751 1.00 95.44 481 GLU A CA 1
ATOM 3805 C C . GLU A 1 481 ? 3.272 -18.609 -12.632 1.00 95.44 481 GLU A C 1
ATOM 3807 O O . GLU A 1 481 ? 2.190 -18.283 -12.141 1.00 95.44 481 GLU A O 1
ATOM 3812 N N . ILE A 1 482 ? 4.416 -18.000 -12.295 1.00 97.50 482 ILE A N 1
ATOM 3813 C CA . ILE A 1 482 ? 4.503 -16.906 -11.313 1.00 97.50 482 ILE A CA 1
ATOM 3814 C C . ILE A 1 482 ? 3.635 -15.710 -11.720 1.00 97.50 482 ILE A C 1
ATOM 3816 O O . ILE A 1 482 ? 2.857 -15.213 -10.905 1.00 97.50 482 ILE A O 1
ATOM 3820 N N . VAL A 1 483 ? 3.728 -15.265 -12.976 1.00 97.44 483 VAL A N 1
ATOM 3821 C CA . VAL A 1 483 ? 2.973 -14.111 -13.487 1.00 97.44 483 VAL A CA 1
ATOM 3822 C C . VAL A 1 483 ? 1.480 -14.408 -13.543 1.00 97.44 483 VAL A C 1
ATOM 3824 O O . VAL A 1 483 ? 0.680 -13.584 -13.106 1.00 97.44 483 VAL A O 1
ATOM 3827 N N . GLU A 1 484 ? 1.078 -15.589 -14.014 1.00 97.25 484 GLU A N 1
ATOM 3828 C CA . GLU A 1 484 ? -0.336 -15.961 -14.053 1.00 97.25 484 GLU A CA 1
ATOM 3829 C C . GLU A 1 484 ? -0.950 -16.157 -12.663 1.00 97.25 484 GLU A C 1
ATOM 3831 O O . GLU A 1 484 ? -2.132 -15.854 -12.489 1.00 97.25 484 GLU A O 1
ATOM 3836 N N . ILE A 1 485 ? -0.191 -16.647 -11.677 1.00 98.25 485 ILE A N 1
ATOM 3837 C CA . ILE A 1 485 ? -0.657 -16.749 -10.288 1.00 98.25 485 ILE A CA 1
ATOM 3838 C C . ILE A 1 485 ? -0.756 -15.355 -9.658 1.00 98.25 485 ILE A C 1
ATOM 3840 O O . ILE A 1 485 ? -1.826 -15.005 -9.164 1.00 98.25 485 ILE A O 1
ATOM 3844 N N . ALA A 1 486 ? 0.293 -14.530 -9.741 1.00 98.44 486 ALA A N 1
ATOM 3845 C CA . ALA A 1 486 ? 0.279 -13.167 -9.207 1.00 98.44 486 ALA A CA 1
ATOM 3846 C C . ALA A 1 486 ? -0.864 -12.330 -9.810 1.00 98.44 486 ALA A C 1
ATOM 3848 O O . ALA A 1 486 ? -1.631 -11.711 -9.077 1.00 98.44 486 ALA A O 1
ATOM 3849 N N . TRP A 1 487 ? -1.061 -12.395 -11.133 1.00 98.56 487 TRP A N 1
ATOM 3850 C CA . TRP A 1 487 ? -2.182 -11.748 -11.821 1.00 98.56 487 TRP A CA 1
ATOM 3851 C C . TRP A 1 487 ? -3.545 -12.212 -11.287 1.00 98.56 487 TRP A C 1
ATOM 3853 O O . TRP A 1 487 ? -4.423 -11.386 -11.026 1.00 98.56 487 TRP A O 1
ATOM 3863 N N . LYS A 1 488 ? -3.737 -13.525 -11.087 1.00 98.44 488 LYS A N 1
ATOM 3864 C CA . LYS A 1 488 ? -4.980 -14.085 -10.526 1.00 98.44 488 LYS A CA 1
ATOM 3865 C C . LYS A 1 488 ? -5.190 -13.660 -9.074 1.00 98.44 488 LYS A C 1
ATOM 3867 O O . LYS A 1 488 ? -6.324 -13.351 -8.719 1.00 98.44 488 LYS A O 1
ATOM 3872 N N . ASN A 1 489 ? -4.131 -13.589 -8.270 1.00 98.69 489 ASN A N 1
ATOM 3873 C CA . ASN A 1 489 ? -4.194 -13.136 -6.882 1.00 98.69 489 ASN A CA 1
ATOM 3874 C C . ASN A 1 489 ? -4.558 -11.646 -6.803 1.00 98.69 489 ASN A C 1
ATOM 3876 O O . ASN A 1 489 ? -5.541 -11.312 -6.144 1.00 98.69 489 ASN A O 1
ATOM 3880 N N . SER A 1 490 ? -3.877 -10.760 -7.542 1.00 98.69 490 SER A N 1
ATOM 3881 C CA . SER A 1 490 ? -4.223 -9.330 -7.579 1.00 98.69 490 SER A CA 1
ATOM 3882 C C . SER A 1 490 ? -5.661 -9.118 -8.061 1.00 98.69 490 SER A C 1
ATOM 3884 O O . SER A 1 490 ? -6.414 -8.378 -7.434 1.00 98.69 490 SER A O 1
ATOM 3886 N N . CYS A 1 491 ? -6.101 -9.853 -9.091 1.00 98.38 491 CYS A N 1
ATOM 3887 C CA . CYS A 1 491 ? -7.484 -9.789 -9.578 1.00 98.38 491 CYS A CA 1
ATOM 3888 C C . CYS A 1 491 ? -8.531 -10.386 -8.615 1.00 98.38 491 CYS A C 1
ATOM 3890 O O . CYS A 1 491 ? -9.708 -10.046 -8.716 1.00 98.38 491 CYS A O 1
ATOM 3892 N N . LYS A 1 492 ? -8.134 -11.290 -7.710 1.00 97.94 492 LYS A N 1
ATOM 3893 C CA . LYS A 1 492 ? -8.978 -11.880 -6.651 1.00 97.94 492 LYS A CA 1
ATOM 3894 C C . LYS A 1 492 ? -9.105 -10.945 -5.445 1.00 97.94 492 LYS A C 1
ATOM 3896 O O . LYS A 1 492 ? -10.141 -10.953 -4.787 1.00 97.94 492 LYS A O 1
ATOM 3901 N N . VAL A 1 493 ? -8.063 -10.165 -5.153 1.00 98.38 493 VAL A N 1
ATOM 3902 C CA . VAL A 1 493 ? -8.043 -9.198 -4.048 1.00 98.38 493 VAL A CA 1
ATOM 3903 C C . VAL A 1 493 ? -8.678 -7.876 -4.475 1.00 98.38 493 VAL A C 1
ATOM 3905 O O . VAL A 1 493 ? -9.693 -7.482 -3.912 1.00 98.38 493 VAL A O 1
ATOM 3908 N N . PHE A 1 494 ? -8.122 -7.223 -5.494 1.00 98.19 494 PHE A N 1
ATOM 3909 C CA . PHE A 1 494 ? -8.479 -5.864 -5.909 1.00 98.19 494 PHE A CA 1
ATOM 3910 C C . PHE A 1 494 ? -9.429 -5.806 -7.113 1.00 98.19 494 PHE A C 1
ATOM 3912 O O . PHE A 1 494 ? -9.802 -4.717 -7.541 1.00 98.19 494 PHE A O 1
ATOM 3919 N N . GLY A 1 495 ? -9.831 -6.950 -7.674 1.00 94.50 495 GLY A N 1
ATOM 3920 C CA . GLY A 1 495 ? -10.625 -7.024 -8.903 1.00 94.50 495 GLY A CA 1
ATOM 3921 C C . GLY A 1 495 ? -9.794 -6.876 -10.184 1.00 94.50 495 GLY A C 1
ATOM 3922 O O . GLY A 1 495 ? -8.599 -6.591 -10.150 1.00 94.50 495 GLY A O 1
ATOM 3923 N N . LYS A 1 496 ? -10.445 -7.091 -11.331 1.00 81.69 496 LYS A N 1
ATOM 3924 C CA . LYS A 1 496 ? -9.887 -6.780 -12.660 1.00 81.69 496 LYS A CA 1
ATOM 3925 C C . LYS A 1 496 ? -10.052 -5.299 -12.995 1.00 81.69 496 LYS A C 1
ATOM 3927 O O . LYS A 1 496 ? -10.940 -4.666 -12.366 1.00 81.69 496 LYS A O 1
#

Radius of gyration: 26.98 Å; chains: 1; bounding box: 80×94×69 Å

Sequence (496 aa):
MSKQIPRYLPPPDPQPYSPRYYDIGMNLTDTMFRGIYHGKQYHAPDIPEVLKRARDRHVRTLLLTGSSIEESRQLISMVAGLKNASPVKLYYTVGVHPCCVNEFAEASGEDPLPATTGTDSTEKVESSSTAVETDQQDKDSKQPQDNSAGSKDSMEKEVDETARAVSNASVNDEAAETASAESGKTIWDVITANPVTASTEATAAAELAKSHPDTNEYSMGLYKSLISSDETVRNASISIVKQRVKELYALLQSRLDDPDFRAIGEFGLDYERLHYSCRELQLIFFAEQLKLVCLLKANKPLFLHMRKAGPDFTEILRRFIEGFTDERDTHGLRELTNTDKPIHYKFAPDQKFVVHSYSDSLEDLDNLLGLSPHCYIGLNGASFRTDENIEAVRRLPLDRMLLETDAPWCEIRPTHVAQQFLKNWKPQPIANPYKTVKKNKLAKMPREEWVQCMVKSRNEPCMMEQVAFVVAEVKKCPIEEIVEIAWKNSCKVFGK

Organism: Maudiozyma humilis (NCBI:txid51915)

Foldseek 3Di:
DDDDDDDDDDDPDDPDDQFEAEFEADACVDVVQCCADLNRHQAHHDSLLLLLLLVVLRYAEYEHAQAALVSQVVVVVVCVVCVVPGSHHYFYAAEHALLRLVQLQDDPPDDPPRDDDDDDDDDDDDDDDDDDDDDDDDDDDDDDDDDDDDDDDDDPDDDDDVVPPPPDDCDDPVVVVVVVVPPPDDLVCLLLLPLPPDDDPVPPLPVVPPDDPQLLNVQVVSSCQCSDPPPVSNVVSLVSNLVRLLSSLVVVLVCLPPLRHAEHDDAADAPVSSSSHNRSSSSNRNLSSLQSQQVSLSLGAYEYEDHPCLVSRLVSLLCQQVKDWDPPPSNVCCVVVVDPDIDIHHDDLQRAYEHEQDQDALVSLVSQVVSHVRYAYEHELNCQADVRSLVSLQPHDLLRYAYHHNWQANDNDPNTNLVVQCPPDQRPPHRDSAAEDASNCLNVDDVVCVSRYDYPSTDGSSCRLSRLSSSCSSNVHPSSVSSVSNVVNCCVNRND